Protein AF-A0A2G5F6B3-F1 (afdb_monomer)

Organism: Aquilegia coerulea (NCBI:txid218851)

Sequence (478 aa):
MLGNTCHQCRQKTMDFVAECKGQEKNKRCKLKFCFKCLLNRYGEEAEEVNKLEDWTCPKCRGICNCSLCMKKRGHQPTGILVHFAKATGYRSVSDMLDVNGTGKEISSDENKPKPDVDEEESNLKKITEDEEETQRSGVKGNVEDKPKPDVDIPLPVGIALTTVSNIELPAKDVGPALQFLEFCCAFQEVLELKNGEPELVLRELTSGSTSCQSQYSTVVRLHIQLLSLIQKDMGEECPLSPTSNGSSWLQALGKCISESQCEFKDLPSEFFDRGGDEYENLDSSTRLRLLNFICDEVLCTTDLRGWIDKQKEILFKRAKEAKEKILAAKDKERRLKKQMQNEFAKATLLNGGAPLSVSEHEDLVSRIKGETAKTHSEKLEAIGMVPKTEERSDAVRSEPVLLNENGLILWKLQSYSAEPKILLQDIGMDSEKREDKWFTYDAEQQQEVENYISFQRKKRTDCIKSKKSTIKNEVFFT

Structure (mmCIF, N/CA/C/O backbone):
data_AF-A0A2G5F6B3-F1
#
_entry.id   AF-A0A2G5F6B3-F1
#
loop_
_atom_site.group_PDB
_atom_site.id
_atom_site.type_symbol
_atom_site.label_atom_id
_atom_site.label_alt_id
_atom_site.label_comp_id
_atom_site.label_asym_id
_atom_site.label_entity_id
_atom_site.label_seq_id
_atom_site.pdbx_PDB_ins_code
_atom_site.Cartn_x
_atom_site.Cartn_y
_atom_site.Cartn_z
_atom_site.occupancy
_atom_site.B_iso_or_equiv
_atom_site.auth_seq_id
_atom_site.auth_comp_id
_atom_site.auth_asym_id
_atom_site.auth_atom_id
_atom_site.pdbx_PDB_model_num
ATOM 1 N N . MET A 1 1 ? -7.651 -26.743 46.685 1.00 44.31 1 MET A N 1
ATOM 2 C CA . MET A 1 1 ? -8.214 -27.380 45.473 1.00 44.31 1 MET A CA 1
ATOM 3 C C . MET A 1 1 ? -7.059 -27.763 44.551 1.00 44.31 1 MET A C 1
ATOM 5 O O . MET A 1 1 ? -6.150 -26.953 44.399 1.00 44.31 1 MET A O 1
ATOM 9 N N . LEU A 1 2 ? -7.016 -28.997 44.033 1.00 56.25 2 LEU A N 1
ATOM 10 C CA . LEU A 1 2 ? -5.911 -29.490 43.194 1.00 56.25 2 LEU A CA 1
ATOM 11 C C . LEU A 1 2 ? -6.097 -29.032 41.736 1.00 56.25 2 LEU A C 1
ATOM 13 O O . LEU A 1 2 ? -6.926 -29.587 41.027 1.00 56.25 2 LEU A O 1
ATOM 17 N N . GLY A 1 3 ? -5.331 -28.033 41.292 1.00 69.12 3 GLY A N 1
ATOM 18 C CA . GLY A 1 3 ? -5.282 -27.622 39.881 1.00 69.12 3 GLY A CA 1
ATOM 19 C C . GLY A 1 3 ? -4.403 -28.549 39.032 1.00 69.12 3 GLY A C 1
ATOM 20 O O . GLY A 1 3 ? -3.410 -29.093 39.523 1.00 69.12 3 GLY A O 1
ATOM 21 N N . ASN A 1 4 ? -4.741 -28.705 37.751 1.00 82.12 4 ASN A N 1
ATOM 22 C CA . ASN A 1 4 ? -3.996 -29.535 36.802 1.00 82.12 4 ASN A CA 1
ATOM 23 C C . ASN A 1 4 ? -2.927 -28.710 36.066 1.00 82.12 4 ASN A C 1
ATOM 25 O O . ASN A 1 4 ? -3.188 -27.593 35.625 1.00 82.12 4 ASN A O 1
ATOM 29 N N . THR A 1 5 ? -1.720 -29.259 35.896 1.00 89.75 5 THR A N 1
ATOM 30 C CA . THR A 1 5 ? -0.626 -28.583 35.175 1.00 89.75 5 THR A CA 1
ATOM 31 C C . THR A 1 5 ? -0.608 -28.986 33.701 1.00 89.75 5 THR A C 1
ATOM 33 O O . THR A 1 5 ? -0.494 -30.169 33.380 1.00 89.75 5 THR A O 1
ATOM 36 N N . CYS A 1 6 ? -0.654 -28.005 32.799 1.00 92.19 6 CYS A N 1
ATOM 37 C CA . CYS A 1 6 ? -0.537 -28.239 31.358 1.00 92.19 6 CYS A CA 1
ATOM 38 C C . CYS A 1 6 ? 0.906 -28.593 30.958 1.00 92.19 6 CYS A C 1
ATOM 40 O O . CYS A 1 6 ? 1.845 -27.900 31.339 1.00 92.19 6 CYS A O 1
ATOM 42 N N . HIS A 1 7 ? 1.107 -29.615 30.125 1.00 92.56 7 HIS A N 1
ATOM 43 C CA . HIS A 1 7 ? 2.433 -30.003 29.629 1.00 92.56 7 HIS A CA 1
ATOM 44 C C . HIS A 1 7 ? 3.110 -28.895 28.802 1.00 92.56 7 HIS A C 1
ATOM 46 O O . HIS A 1 7 ? 4.319 -28.692 28.912 1.00 92.56 7 HIS A O 1
ATOM 52 N N . GLN A 1 8 ? 2.335 -28.171 27.988 1.00 92.19 8 GLN A N 1
ATOM 53 C CA . GLN A 1 8 ? 2.861 -27.190 27.038 1.00 92.19 8 GLN A CA 1
ATOM 54 C C . GLN A 1 8 ? 3.281 -25.876 27.712 1.00 92.19 8 GLN A C 1
ATOM 56 O O . GLN A 1 8 ? 4.434 -25.470 27.589 1.00 92.19 8 GLN A O 1
ATOM 61 N N . CYS A 1 9 ? 2.356 -25.198 28.399 1.00 90.44 9 CYS A N 1
ATOM 62 C CA . CYS A 1 9 ? 2.625 -23.901 29.032 1.00 90.44 9 CYS A CA 1
ATOM 63 C C . CYS A 1 9 ? 3.105 -24.019 30.482 1.00 90.44 9 CYS A C 1
ATOM 65 O O . CYS A 1 9 ? 3.546 -23.026 31.051 1.00 90.44 9 CYS A O 1
ATOM 67 N N . ARG A 1 10 ? 3.012 -25.213 31.086 1.00 90.06 10 ARG A N 1
ATOM 68 C CA . ARG A 1 10 ? 3.379 -25.500 32.486 1.00 90.06 10 ARG A CA 1
ATOM 69 C C . ARG A 1 10 ? 2.638 -24.675 33.534 1.00 90.06 10 ARG A C 1
ATOM 71 O O . ARG A 1 10 ? 2.999 -24.718 34.705 1.00 90.06 10 ARG A O 1
ATOM 78 N N . GLN A 1 11 ? 1.578 -23.982 33.130 1.00 87.25 11 GLN A N 1
ATOM 79 C CA . GLN A 1 11 ? 0.692 -23.281 34.043 1.00 87.25 11 GLN A CA 1
ATOM 80 C C . GLN A 1 11 ? -0.277 -24.269 34.689 1.00 87.25 11 GLN A C 1
ATOM 82 O O . GLN A 1 11 ? -0.745 -25.216 34.042 1.00 87.25 11 GLN A O 1
ATOM 87 N N . LYS A 1 12 ? -0.566 -24.040 35.972 1.00 84.38 12 LYS A N 1
ATOM 88 C CA . LYS A 1 12 ? -1.668 -24.704 36.668 1.00 84.38 12 LYS A CA 1
ATOM 89 C C . LYS A 1 12 ? -2.962 -24.027 36.253 1.00 84.38 12 LYS A C 1
ATOM 91 O O . LYS A 1 12 ? -3.060 -22.807 36.317 1.00 84.38 12 LYS A O 1
ATOM 96 N N . THR A 1 13 ? -3.939 -24.819 35.850 1.00 77.31 13 THR A N 1
ATOM 97 C CA . THR A 1 13 ? -5.276 -24.330 35.538 1.00 77.31 13 THR A CA 1
ATOM 98 C C . THR A 1 13 ? -6.319 -25.093 36.350 1.00 77.31 13 THR A C 1
ATOM 100 O O . THR A 1 13 ? -6.134 -26.268 36.687 1.00 77.31 13 THR A O 1
ATOM 103 N N . MET A 1 14 ? -7.379 -24.375 36.713 1.00 75.50 14 MET A N 1
ATOM 104 C CA . MET A 1 14 ? -8.618 -24.937 37.252 1.00 75.50 14 MET A CA 1
ATOM 105 C C . MET A 1 14 ? -9.613 -25.272 36.133 1.00 75.50 14 MET A C 1
ATOM 107 O O . MET A 1 14 ? -10.604 -25.948 36.389 1.00 75.50 14 MET A O 1
ATOM 111 N N . ASP A 1 15 ? -9.337 -24.807 34.912 1.00 69.69 15 ASP A N 1
ATOM 112 C CA . ASP A 1 15 ? -10.157 -25.028 33.730 1.00 69.69 15 ASP A CA 1
ATOM 113 C C . ASP A 1 15 ? -10.013 -26.465 33.218 1.00 69.69 15 ASP A C 1
ATOM 115 O O . ASP A 1 15 ? -9.090 -27.208 33.574 1.00 69.69 15 ASP A O 1
ATOM 119 N N . PHE A 1 16 ? -10.920 -26.832 32.318 1.00 77.56 16 PHE A N 1
ATOM 120 C CA . PHE A 1 16 ? -10.931 -28.118 31.642 1.00 77.56 16 PHE A CA 1
ATOM 121 C C . PHE A 1 16 ? -9.600 -28.415 30.918 1.00 77.56 16 PHE A C 1
ATOM 123 O O . PHE A 1 16 ? -9.020 -27.562 30.231 1.00 77.56 16 PHE A O 1
ATOM 130 N N . VAL A 1 17 ? -9.105 -29.648 31.070 1.00 85.44 17 VAL A N 1
ATOM 131 C CA . VAL A 1 17 ? -7.854 -30.131 30.468 1.00 85.44 17 VAL A CA 1
ATOM 132 C C . VAL A 1 17 ? -8.082 -31.454 29.748 1.00 85.44 17 VAL A C 1
ATOM 134 O O . VAL A 1 17 ? -8.756 -32.337 30.267 1.00 85.44 17 VAL A O 1
ATOM 137 N N . ALA A 1 18 ? -7.459 -31.613 28.583 1.00 89.56 18 ALA A N 1
ATOM 138 C CA . ALA A 1 18 ? -7.426 -32.881 27.867 1.00 89.56 18 ALA A CA 1
ATOM 139 C C . ALA A 1 18 ? -6.382 -33.808 28.502 1.00 89.56 18 ALA A C 1
ATOM 141 O O . ALA A 1 18 ? -5.206 -33.436 28.613 1.00 89.56 18 ALA A O 1
ATOM 142 N N . GLU A 1 19 ? -6.795 -35.007 28.915 1.00 91.12 19 GLU A N 1
ATOM 143 C CA . GLU A 1 19 ? -5.920 -36.011 29.527 1.00 91.12 19 GLU A CA 1
ATOM 144 C C . GLU A 1 19 ? -5.502 -37.077 28.513 1.00 91.12 19 GLU A C 1
ATOM 146 O O . GLU A 1 19 ? -6.327 -37.636 27.795 1.00 91.12 19 GLU A O 1
ATOM 151 N N . CYS A 1 20 ? -4.204 -37.380 28.451 1.00 92.31 20 CYS A N 1
ATOM 152 C CA . CYS A 1 20 ? -3.701 -38.427 27.568 1.00 92.31 20 CYS A CA 1
ATOM 153 C C . CYS A 1 20 ? -4.180 -39.811 28.028 1.00 92.31 20 CYS A C 1
ATOM 155 O O . CYS A 1 20 ? -3.906 -40.203 29.163 1.00 92.31 20 CYS A O 1
ATOM 157 N N . LYS A 1 21 ? -4.789 -40.588 27.126 1.00 88.50 21 LYS A N 1
ATOM 158 C CA . LYS A 1 21 ? -5.213 -41.976 27.391 1.00 88.50 21 LYS A CA 1
ATOM 159 C C . LYS A 1 21 ? -4.184 -43.012 26.909 1.00 88.50 21 LYS A C 1
ATOM 161 O O . LYS A 1 21 ? -4.264 -44.188 27.255 1.00 88.50 21 LYS A O 1
ATOM 166 N N . GLY A 1 22 ? -3.158 -42.558 26.185 1.00 83.69 22 GLY A N 1
ATOM 167 C CA . GLY A 1 22 ? -2.064 -43.385 25.675 1.00 83.69 22 GLY A CA 1
ATOM 168 C C . GLY A 1 22 ? -1.127 -43.962 26.743 1.00 83.69 22 GLY A C 1
ATOM 169 O O . GLY A 1 22 ? -1.025 -43.476 27.875 1.00 83.69 22 GLY A O 1
ATOM 170 N N . GLN A 1 23 ? -0.377 -44.990 26.351 1.00 82.06 23 GLN A N 1
ATOM 171 C CA . GLN A 1 23 ? 0.644 -45.632 27.179 1.00 82.06 23 GLN A CA 1
ATOM 172 C C . GLN A 1 23 ? 2.052 -45.285 26.671 1.00 82.06 23 GLN A C 1
ATOM 174 O O . GLN A 1 23 ? 2.314 -45.288 25.475 1.00 82.06 23 GLN A O 1
ATOM 179 N N . GLU A 1 24 ? 2.979 -44.993 27.584 1.00 69.00 24 GLU A N 1
ATOM 180 C CA . GLU A 1 24 ? 4.403 -44.788 27.295 1.00 69.00 24 GLU A CA 1
ATOM 181 C C . GLU A 1 24 ? 5.196 -45.833 28.099 1.00 69.00 24 GLU A C 1
ATOM 183 O O . GLU A 1 24 ? 5.138 -45.845 29.329 1.00 69.00 24 GLU A O 1
ATOM 188 N N . LYS A 1 25 ? 5.916 -46.741 27.418 1.00 67.00 25 LYS A N 1
ATOM 189 C CA . LYS A 1 25 ? 6.724 -47.816 28.042 1.00 67.00 25 LYS A CA 1
ATOM 190 C C . LYS A 1 25 ? 5.948 -48.649 29.085 1.00 67.00 25 LYS A C 1
ATOM 192 O O . LYS A 1 25 ? 6.386 -48.779 30.228 1.00 67.00 25 LYS A O 1
ATOM 197 N N . ASN A 1 26 ? 4.781 -49.177 28.703 1.00 71.25 26 ASN A N 1
ATOM 198 C CA . ASN A 1 26 ? 3.875 -49.975 29.551 1.00 71.25 26 ASN A CA 1
ATOM 199 C C . ASN A 1 26 ? 3.310 -49.244 30.790 1.00 71.25 26 ASN A C 1
ATOM 201 O O . ASN A 1 26 ? 2.791 -49.882 31.704 1.00 71.25 26 ASN A O 1
ATOM 205 N N . LYS A 1 27 ? 3.380 -47.905 30.842 1.00 82.75 27 LYS A N 1
ATOM 206 C CA . LYS A 1 27 ? 2.751 -47.078 31.888 1.00 82.75 27 LYS A CA 1
ATOM 207 C C . LYS A 1 27 ? 1.789 -46.070 31.264 1.00 82.75 27 LYS A C 1
ATOM 209 O O . LYS A 1 27 ? 2.092 -45.489 30.225 1.00 82.75 27 LYS A O 1
ATOM 214 N N . ARG A 1 28 ? 0.640 -45.822 31.907 1.00 86.25 28 ARG A N 1
ATOM 215 C CA . ARG A 1 28 ? -0.307 -44.781 31.463 1.00 86.25 28 ARG A CA 1
ATOM 216 C C . ARG A 1 28 ? 0.363 -43.407 31.473 1.00 86.25 28 ARG A C 1
ATOM 218 O O . ARG A 1 28 ? 0.991 -43.023 32.466 1.00 86.25 28 ARG A O 1
ATOM 225 N N . CYS A 1 29 ? 0.223 -42.675 30.372 1.00 89.62 29 CYS A N 1
ATOM 226 C CA . CYS A 1 29 ? 0.705 -41.309 30.262 1.00 89.62 29 CYS A CA 1
ATOM 227 C C . CYS A 1 29 ? -0.096 -40.402 31.205 1.00 89.62 29 CYS A C 1
ATOM 229 O O . CYS A 1 29 ? -1.313 -40.493 31.285 1.00 89.62 29 CYS A O 1
ATOM 231 N N . LYS A 1 30 ? 0.594 -39.525 31.938 1.00 89.25 30 LYS A N 1
ATOM 232 C CA . LYS A 1 30 ? -0.028 -38.595 32.902 1.00 89.25 30 LYS A CA 1
ATOM 233 C C . LYS A 1 30 ? -0.092 -37.159 32.384 1.00 89.25 30 LYS A C 1
ATOM 235 O O . LYS A 1 30 ? -0.308 -36.231 33.159 1.00 89.25 30 LYS A O 1
ATOM 240 N N . LEU A 1 31 ? 0.202 -36.955 31.101 1.00 92.00 31 LEU A N 1
ATOM 241 C CA . LEU A 1 31 ? 0.258 -35.619 30.528 1.00 92.00 31 LEU A CA 1
ATOM 242 C C . LEU A 1 31 ? -1.138 -35.087 30.255 1.00 92.00 31 LEU A C 1
ATOM 244 O O . LEU A 1 31 ? -1.998 -35.798 29.738 1.00 92.00 31 LEU A O 1
ATOM 248 N N . LYS A 1 32 ? -1.306 -33.807 30.576 1.00 92.31 32 LYS A N 1
ATOM 249 C CA . LYS A 1 32 ? -2.535 -33.056 30.369 1.00 92.31 32 LYS A CA 1
ATOM 250 C C . LYS A 1 32 ? -2.233 -31.797 29.572 1.00 92.31 32 LYS A C 1
ATOM 252 O O . LYS A 1 32 ? -1.149 -31.223 29.714 1.00 92.31 32 LYS A O 1
ATOM 257 N N . PHE A 1 33 ? -3.172 -31.357 28.749 1.00 92.94 33 PHE A N 1
ATOM 258 C CA . PHE A 1 33 ? -3.050 -30.139 27.953 1.00 92.94 33 PHE A CA 1
ATOM 259 C C . PHE A 1 33 ? -4.243 -29.230 28.229 1.00 92.94 33 PHE A C 1
ATOM 261 O O . PHE A 1 33 ? -5.380 -29.687 28.251 1.00 92.94 33 PHE A O 1
ATOM 268 N N . CYS A 1 34 ? -3.995 -27.938 28.451 1.00 90.94 34 CYS A N 1
ATOM 269 C CA . CYS A 1 34 ? -5.088 -26.971 28.505 1.00 90.94 34 CYS A CA 1
ATOM 270 C C . CYS A 1 34 ? -5.638 -26.721 27.098 1.00 90.94 34 CYS A C 1
ATOM 272 O O . CYS A 1 34 ? -4.893 -26.801 26.114 1.00 90.94 34 CYS A O 1
ATOM 274 N N . PHE A 1 35 ? -6.917 -26.353 27.022 1.00 90.69 35 PHE A N 1
ATOM 275 C CA . PHE A 1 35 ? -7.620 -26.135 25.757 1.00 90.69 35 PHE A CA 1
ATOM 276 C C . PHE A 1 35 ? -6.881 -25.173 24.817 1.00 90.69 35 PHE A C 1
ATOM 278 O O . PHE A 1 35 ? -6.665 -25.486 23.651 1.00 90.69 35 PHE A O 1
ATOM 285 N N . LYS A 1 36 ? -6.373 -24.045 25.341 1.00 90.50 36 LYS A N 1
ATOM 286 C CA . LYS A 1 36 ? -5.643 -23.052 24.536 1.00 90.50 36 LYS A CA 1
ATOM 287 C C . LYS A 1 36 ? -4.381 -23.629 23.912 1.00 90.50 36 LYS A C 1
ATOM 289 O O . LYS A 1 36 ? -4.050 -23.279 22.786 1.00 90.50 36 LYS A O 1
ATOM 294 N N . CYS A 1 37 ? -3.626 -24.440 24.649 1.00 92.44 37 CYS A N 1
ATOM 295 C CA . CYS A 1 37 ? -2.390 -25.001 24.118 1.00 92.44 37 CYS A CA 1
ATOM 296 C C . CYS A 1 37 ? -2.667 -26.096 23.102 1.00 92.44 37 CYS A C 1
ATOM 298 O O . CYS A 1 37 ? -1.941 -26.166 22.120 1.00 92.44 37 CYS A O 1
ATOM 300 N N . LEU A 1 38 ? -3.682 -26.926 23.336 1.00 92.19 38 LEU A N 1
ATOM 301 C CA . LEU A 1 38 ? -4.016 -27.997 22.414 1.00 92.19 38 LEU A CA 1
ATOM 302 C C . LEU A 1 38 ? -4.510 -27.432 21.073 1.00 92.19 38 LEU A C 1
ATOM 304 O O . LEU A 1 38 ? -3.911 -27.721 20.039 1.00 92.19 38 LEU A O 1
ATOM 308 N N . LEU A 1 39 ? -5.460 -26.496 21.127 1.00 91.62 39 LEU A N 1
ATOM 309 C CA . LEU A 1 39 ? -6.018 -25.847 19.945 1.00 91.62 39 LEU A CA 1
ATOM 310 C C . LEU A 1 39 ? -4.958 -25.047 19.184 1.00 91.62 39 LEU A C 1
ATOM 312 O O . LEU A 1 39 ? -4.685 -25.297 18.018 1.00 91.62 39 LEU A O 1
ATOM 316 N N . ASN A 1 40 ? -4.293 -24.103 19.855 1.00 93.00 40 ASN A N 1
ATOM 317 C CA . ASN A 1 40 ? -3.413 -23.175 19.148 1.00 93.00 40 ASN A CA 1
ATOM 318 C C . ASN A 1 40 ? -2.113 -23.824 18.656 1.00 93.00 40 ASN A C 1
ATOM 320 O O . ASN A 1 40 ? -1.504 -23.315 17.719 1.00 93.00 40 ASN A O 1
ATOM 324 N N . ARG A 1 41 ? -1.628 -24.889 19.311 1.00 92.50 41 ARG A N 1
ATOM 325 C CA . ARG A 1 41 ? -0.351 -25.512 18.927 1.00 92.50 41 ARG A CA 1
ATOM 326 C C . ARG A 1 41 ? -0.479 -26.754 18.071 1.00 92.50 41 ARG A C 1
ATOM 328 O O . ARG A 1 41 ? 0.497 -27.057 17.393 1.00 92.50 41 ARG A O 1
ATOM 335 N N . TYR A 1 42 ? -1.604 -27.452 18.153 1.00 93.19 42 TYR A N 1
ATOM 336 C CA . TYR A 1 42 ? -1.793 -28.751 17.511 1.00 93.19 42 TYR A CA 1
ATOM 337 C C . TYR A 1 42 ? -3.113 -28.851 16.738 1.00 93.19 42 TYR A C 1
ATOM 339 O O . TYR A 1 42 ? -3.361 -29.881 16.132 1.00 93.19 42 TYR A O 1
ATOM 347 N N . GLY A 1 43 ? -3.963 -27.818 16.767 1.00 90.88 43 GLY A N 1
ATOM 348 C CA . GLY A 1 43 ? -5.200 -27.777 15.984 1.00 90.88 43 GLY A CA 1
ATOM 349 C C . GLY A 1 43 ? -6.316 -28.661 16.534 1.00 90.88 43 GLY A C 1
ATOM 350 O O . GLY A 1 43 ? -7.314 -28.858 15.857 1.00 90.88 43 GLY A O 1
ATOM 351 N N . GLU A 1 44 ? -6.159 -29.185 17.751 1.00 91.25 44 GLU A N 1
ATOM 352 C CA . GLU A 1 44 ? -7.084 -30.142 18.360 1.00 91.25 44 GLU A CA 1
ATOM 353 C C . GLU A 1 44 ? -7.941 -29.492 19.452 1.00 91.25 44 GLU A C 1
ATOM 355 O O . GLU A 1 44 ? -7.437 -28.776 20.327 1.00 91.25 44 GLU A O 1
ATOM 360 N N . GLU A 1 45 ? -9.239 -29.782 19.443 1.00 87.38 45 GLU A N 1
ATOM 361 C CA . GLU A 1 45 ? -10.186 -29.266 20.427 1.00 87.38 45 GLU A CA 1
ATOM 362 C C . GLU A 1 45 ? -10.246 -30.166 21.664 1.00 87.38 45 GLU A C 1
ATOM 364 O O . GLU A 1 45 ? -10.480 -31.370 21.580 1.00 87.38 45 GLU A O 1
ATOM 369 N N . ALA A 1 46 ? -10.024 -29.581 22.848 1.00 85.50 46 ALA A N 1
ATOM 370 C CA . ALA A 1 46 ? -9.915 -30.338 24.098 1.00 85.50 46 ALA A CA 1
ATOM 371 C C . ALA A 1 46 ? -11.177 -31.153 24.426 1.00 85.50 46 ALA A C 1
ATOM 373 O O . ALA A 1 46 ? -11.072 -32.237 24.996 1.00 85.50 46 ALA A O 1
ATOM 374 N N . GLU A 1 47 ? -12.352 -30.633 24.083 1.00 83.69 47 GLU A N 1
ATOM 375 C CA . GLU A 1 47 ? -13.638 -31.282 24.342 1.00 83.69 47 GLU A CA 1
ATOM 376 C C . GLU A 1 47 ? -13.856 -32.494 23.433 1.00 83.69 47 GLU A C 1
ATOM 378 O O . GLU A 1 47 ? -14.278 -33.548 23.910 1.00 83.69 47 GLU A O 1
ATOM 383 N N . GLU A 1 48 ? -13.496 -32.382 22.152 1.00 85.75 48 GLU A N 1
ATOM 384 C CA . GLU A 1 48 ? -13.570 -33.482 21.189 1.00 85.75 48 GLU A CA 1
ATOM 385 C C . GLU A 1 48 ? -12.618 -34.614 21.572 1.00 85.75 48 GLU A C 1
ATOM 387 O O . GLU A 1 48 ? -13.026 -35.770 21.698 1.00 85.75 48 GLU A O 1
ATOM 392 N N . VAL A 1 49 ? -11.354 -34.286 21.855 1.00 86.75 49 VAL A N 1
ATOM 393 C CA . VAL A 1 49 ? -10.354 -35.310 22.180 1.00 86.75 49 VAL A CA 1
ATOM 394 C C . VAL A 1 49 ? -10.638 -36.018 23.501 1.00 86.75 49 VAL A C 1
ATOM 396 O O . VAL A 1 49 ? -10.241 -37.165 23.688 1.00 86.75 49 VAL A O 1
ATOM 399 N N . ASN A 1 50 ? -11.336 -35.365 24.436 1.00 82.00 50 ASN A N 1
ATOM 400 C CA . ASN A 1 50 ? -11.674 -35.991 25.708 1.00 82.00 50 ASN A CA 1
ATOM 401 C C . ASN A 1 50 ? -12.802 -37.026 25.563 1.00 82.00 50 ASN A C 1
ATOM 403 O O . ASN A 1 50 ? -12.843 -37.981 26.346 1.00 82.00 50 ASN A O 1
ATOM 407 N N . LYS A 1 51 ? -13.669 -36.880 24.548 1.00 84.56 51 LYS A N 1
ATOM 408 C CA . LYS A 1 51 ? -14.702 -37.870 24.189 1.00 84.56 51 LYS A CA 1
ATOM 409 C C . LYS A 1 51 ? -14.091 -39.142 23.587 1.00 84.56 51 LYS A C 1
ATOM 411 O O . LYS A 1 51 ? -14.631 -40.223 23.788 1.00 84.56 51 LYS A O 1
ATOM 416 N N . LEU A 1 52 ? -12.940 -39.041 22.922 1.00 85.00 52 LEU A N 1
ATOM 417 C CA . LEU A 1 52 ? -12.241 -40.181 22.317 1.00 85.00 52 LEU A CA 1
ATOM 418 C C . LEU A 1 52 ? -11.575 -41.060 23.381 1.00 85.00 52 LEU A C 1
ATOM 420 O O . LEU A 1 52 ? -10.705 -40.593 24.115 1.00 85.00 52 LEU A O 1
ATOM 424 N N . GLU A 1 53 ? -11.959 -42.332 23.495 1.00 82.88 53 GLU A N 1
ATOM 425 C CA . GLU A 1 53 ? -11.426 -43.268 24.505 1.00 82.88 53 GLU A CA 1
ATOM 426 C C . GLU A 1 53 ? -9.940 -43.614 24.322 1.00 82.88 53 GLU A C 1
ATOM 428 O O . GLU A 1 53 ? -9.262 -43.980 25.282 1.00 82.88 53 GLU A O 1
ATOM 433 N N . ASP A 1 54 ? -9.414 -43.426 23.119 1.00 86.94 54 ASP A N 1
ATOM 434 C CA . ASP A 1 54 ? -8.071 -43.809 22.694 1.00 86.94 54 ASP A CA 1
ATOM 435 C C . ASP A 1 54 ? -7.166 -42.610 22.367 1.00 86.94 54 ASP A C 1
ATOM 437 O O . ASP A 1 54 ? -6.050 -42.788 21.872 1.00 86.94 54 ASP A O 1
ATOM 441 N N . TRP A 1 55 ? -7.588 -41.379 22.685 1.00 92.81 55 TRP A N 1
ATOM 442 C CA . TRP A 1 55 ? -6.789 -40.203 22.351 1.00 92.81 55 TRP A CA 1
ATOM 443 C C . TRP A 1 55 ? -5.400 -40.224 23.001 1.00 92.81 55 TRP A C 1
ATOM 445 O O . TRP A 1 55 ? -5.216 -40.377 24.218 1.00 92.81 55 TRP A O 1
ATOM 455 N N . THR A 1 56 ? -4.388 -39.992 22.167 1.00 92.56 56 THR A N 1
ATOM 456 C CA . THR A 1 56 ? -2.987 -39.928 22.572 1.00 92.56 56 THR A CA 1
ATOM 457 C C . THR A 1 56 ? -2.456 -38.507 22.427 1.00 92.56 56 THR A C 1
ATOM 459 O O . THR A 1 56 ? -2.672 -37.823 21.430 1.00 92.56 56 THR A O 1
ATOM 462 N N . CYS A 1 57 ? -1.728 -38.023 23.432 1.00 93.81 57 CYS A N 1
ATOM 463 C CA . CYS A 1 57 ? -1.244 -36.647 23.408 1.00 93.81 57 CYS A CA 1
ATOM 464 C C . CYS A 1 57 ? -0.128 -36.432 22.365 1.00 93.81 57 CYS A C 1
ATOM 466 O O . CYS A 1 57 ? 0.578 -37.386 22.014 1.00 93.81 57 CYS A O 1
ATOM 468 N N . PRO A 1 58 ? 0.136 -35.175 21.956 1.00 94.31 58 PRO A N 1
ATOM 469 C CA . PRO A 1 58 ? 1.181 -34.845 20.984 1.00 94.31 58 PRO A CA 1
ATOM 470 C C . PRO A 1 58 ? 2.568 -35.402 21.328 1.00 94.31 58 PRO A C 1
ATOM 472 O O . PRO A 1 58 ? 3.366 -35.712 20.446 1.00 94.31 58 PRO A O 1
ATOM 475 N N . LYS A 1 59 ? 2.897 -35.551 22.619 1.00 92.75 59 LYS A N 1
ATOM 476 C CA . LYS A 1 59 ? 4.182 -36.142 23.027 1.00 92.75 59 LYS A CA 1
ATOM 477 C C . LYS A 1 59 ? 4.230 -37.634 22.703 1.00 92.75 59 LYS A C 1
ATOM 479 O O . LYS A 1 59 ? 5.229 -38.083 22.151 1.00 92.75 59 LYS A O 1
ATOM 484 N N . CYS A 1 60 ? 3.171 -38.372 23.036 1.00 91.56 60 CYS A N 1
ATOM 485 C CA . CYS A 1 60 ? 3.062 -39.804 22.750 1.00 91.56 60 CYS A CA 1
ATOM 486 C C . CYS A 1 60 ? 3.047 -40.078 21.243 1.00 91.56 60 CYS A C 1
ATOM 488 O O . CYS A 1 60 ? 3.649 -41.052 20.813 1.00 91.56 60 CYS A O 1
ATOM 490 N N . ARG A 1 61 ? 2.447 -39.180 20.453 1.00 91.12 61 ARG A N 1
ATOM 491 C CA . ARG A 1 61 ? 2.460 -39.226 18.982 1.00 91.12 61 ARG A CA 1
ATOM 492 C C . ARG A 1 61 ? 3.780 -38.800 18.339 1.00 91.12 61 ARG A C 1
ATOM 494 O O . ARG A 1 61 ? 3.913 -38.867 17.129 1.00 91.12 61 ARG A O 1
ATOM 501 N N . GLY A 1 62 ? 4.753 -38.324 19.116 1.00 88.94 62 GLY A N 1
ATOM 502 C CA . GLY A 1 62 ? 6.030 -37.881 18.557 1.00 88.94 62 GLY A CA 1
ATOM 503 C C . GLY A 1 62 ? 6.000 -36.503 17.885 1.00 88.94 62 GLY A C 1
ATOM 504 O O . GLY A 1 62 ? 7.030 -36.083 17.380 1.00 88.94 62 GLY A O 1
ATOM 505 N N . ILE A 1 63 ? 4.905 -35.742 17.988 1.00 91.12 63 ILE A N 1
ATOM 506 C CA . ILE A 1 63 ? 4.731 -34.430 17.326 1.00 91.12 63 ILE A CA 1
ATOM 507 C C . ILE A 1 63 ? 4.771 -33.226 18.285 1.00 91.12 63 ILE A C 1
ATOM 509 O O . ILE A 1 63 ? 4.645 -32.080 17.878 1.00 91.12 63 ILE A O 1
ATOM 513 N N . CYS A 1 64 ? 4.955 -33.446 19.592 1.00 93.31 64 CYS A N 1
ATOM 514 C CA . CYS A 1 64 ? 4.996 -32.341 20.561 1.00 93.31 64 CYS A CA 1
ATOM 515 C C . CYS A 1 64 ? 6.072 -31.293 20.223 1.00 93.31 64 CYS A C 1
ATOM 517 O O . CYS A 1 64 ? 7.258 -31.622 20.214 1.00 93.31 64 CYS A O 1
ATOM 519 N N . ASN A 1 65 ? 5.653 -30.038 20.046 1.00 92.56 65 ASN A N 1
ATOM 520 C CA . ASN A 1 65 ? 6.492 -28.884 19.704 1.00 92.56 65 ASN A CA 1
ATOM 521 C C . ASN A 1 65 ? 6.819 -28.004 20.932 1.00 92.56 65 ASN A C 1
ATOM 523 O O . ASN A 1 65 ? 7.083 -26.803 20.837 1.00 92.56 65 ASN A O 1
ATOM 527 N N . CYS A 1 66 ? 6.757 -28.571 22.142 1.00 91.81 66 CYS A N 1
ATOM 528 C CA . CYS A 1 66 ? 7.178 -27.861 23.346 1.00 91.81 66 CYS A CA 1
ATOM 529 C C . CYS A 1 66 ? 8.704 -27.784 23.435 1.00 91.81 66 CYS A C 1
ATOM 531 O O . CYS A 1 66 ? 9.417 -28.673 22.974 1.00 91.81 66 CYS A O 1
ATOM 533 N N . SER A 1 67 ? 9.216 -26.741 24.089 1.00 88.00 67 SER A N 1
ATOM 534 C CA . SER A 1 67 ? 10.660 -26.498 24.178 1.00 88.00 67 SER A CA 1
ATOM 535 C C . SER A 1 67 ? 11.446 -27.667 24.785 1.00 88.00 67 SER A C 1
ATOM 537 O O . SER A 1 67 ? 12.565 -27.922 24.355 1.00 88.00 67 SER A O 1
ATOM 539 N N . LEU A 1 68 ? 10.876 -28.414 25.741 1.00 89.06 68 LEU A N 1
ATOM 540 C CA . LEU A 1 68 ? 11.539 -29.595 26.316 1.00 89.06 68 LEU A CA 1
ATOM 541 C C . LEU A 1 68 ? 11.573 -30.773 25.352 1.00 89.06 68 LEU A C 1
ATOM 543 O O . LEU A 1 68 ? 12.595 -31.445 25.254 1.00 89.06 68 LEU A O 1
ATOM 547 N N . CYS A 1 69 ? 10.457 -31.048 24.677 1.00 90.12 69 CYS A N 1
ATOM 548 C CA . CYS A 1 69 ? 10.361 -32.172 23.753 1.00 90.12 69 CYS A CA 1
ATOM 549 C C . CYS A 1 69 ? 11.221 -31.927 22.510 1.00 90.12 69 CYS A C 1
ATOM 551 O O . CYS A 1 69 ? 11.917 -32.847 22.095 1.00 90.12 69 CYS A O 1
ATOM 553 N N . MET A 1 70 ? 11.261 -30.692 21.998 1.00 90.81 70 MET A N 1
ATOM 554 C CA . MET A 1 70 ? 12.133 -30.301 20.885 1.00 90.81 70 MET A CA 1
ATOM 555 C C . MET A 1 70 ? 13.613 -30.434 21.253 1.00 90.81 70 MET A C 1
ATOM 557 O O . MET A 1 70 ? 14.332 -31.159 20.571 1.00 90.81 70 MET A O 1
ATOM 561 N N . LYS A 1 71 ? 14.045 -29.874 22.397 1.00 88.56 71 LYS A N 1
ATOM 562 C CA . LYS A 1 71 ? 15.430 -30.034 22.882 1.00 88.56 71 LYS A CA 1
ATOM 563 C C . LYS A 1 71 ? 15.809 -31.501 23.081 1.00 88.56 71 LYS A C 1
ATOM 565 O O . LYS A 1 71 ? 16.904 -31.907 22.717 1.00 88.56 71 LYS A O 1
ATOM 570 N N . LYS A 1 72 ? 14.899 -32.319 23.621 1.00 88.75 72 LYS A N 1
ATOM 571 C CA . LYS A 1 72 ? 15.132 -33.759 23.814 1.00 88.75 72 LYS A CA 1
ATOM 572 C C . LYS A 1 72 ? 15.275 -34.526 22.491 1.00 88.75 72 LYS A C 1
ATOM 574 O O . LYS A 1 72 ? 15.935 -35.559 22.478 1.00 88.75 72 LYS A O 1
ATOM 579 N N . ARG A 1 73 ? 14.663 -34.038 21.408 1.00 87.19 73 ARG A N 1
ATOM 580 C CA . ARG A 1 73 ? 14.823 -34.569 20.043 1.00 87.19 73 ARG A CA 1
ATOM 581 C C . ARG A 1 73 ? 16.015 -33.959 19.290 1.00 87.19 73 ARG A C 1
ATOM 583 O O . ARG A 1 73 ? 16.254 -34.355 18.162 1.00 87.19 73 ARG A O 1
ATOM 590 N N . GLY A 1 74 ? 16.753 -33.024 19.894 1.00 86.62 74 GLY A N 1
ATOM 591 C CA . GLY A 1 74 ? 17.889 -32.350 19.258 1.00 86.62 74 GLY A CA 1
ATOM 592 C C . GLY A 1 74 ? 17.513 -31.172 18.353 1.00 86.62 74 GLY A C 1
ATOM 593 O O . GLY A 1 74 ? 18.370 -30.668 17.639 1.00 86.62 74 GLY A O 1
ATOM 594 N N . HIS A 1 75 ? 16.261 -30.707 18.384 1.00 84.69 75 HIS A N 1
ATOM 595 C CA . HIS A 1 75 ? 15.811 -29.558 17.596 1.00 84.69 75 HIS A CA 1
ATOM 596 C C . HIS A 1 75 ? 15.810 -28.261 18.409 1.00 84.69 75 HIS A C 1
ATOM 598 O O . HIS A 1 75 ? 15.655 -28.269 19.639 1.00 84.69 75 HIS A O 1
ATOM 604 N N . GLN A 1 76 ? 15.902 -27.130 17.704 1.00 82.81 76 GLN A N 1
ATOM 605 C CA . GLN A 1 76 ? 15.723 -25.813 18.308 1.00 82.81 76 GLN A CA 1
ATOM 606 C C . GLN A 1 76 ? 14.308 -25.667 18.902 1.00 82.81 76 GLN A C 1
ATOM 608 O O . GLN A 1 76 ? 13.338 -26.211 18.362 1.00 82.81 76 GLN A O 1
ATOM 613 N N . PRO A 1 77 ? 14.147 -24.964 20.039 1.00 86.81 77 PRO A N 1
ATOM 614 C CA . PRO A 1 77 ? 12.832 -24.722 20.618 1.00 86.81 77 PRO A CA 1
ATOM 615 C C . PRO A 1 77 ? 11.927 -23.943 19.661 1.00 86.81 77 PRO A C 1
ATOM 617 O O . PRO A 1 77 ? 12.296 -22.880 19.186 1.00 86.81 77 PRO A O 1
ATOM 620 N N . THR A 1 78 ? 10.686 -24.397 19.491 1.00 84.31 78 THR A N 1
ATOM 621 C CA . THR A 1 78 ? 9.691 -23.759 18.610 1.00 84.31 78 THR A CA 1
ATOM 622 C C . THR A 1 78 ? 9.329 -22.316 18.992 1.00 84.31 78 THR A C 1
ATOM 624 O O . THR A 1 78 ? 8.717 -21.620 18.202 1.00 84.31 78 THR A O 1
ATOM 627 N N . GLY A 1 79 ? 9.641 -21.840 20.202 1.00 85.31 79 GLY A N 1
ATOM 628 C CA . GLY A 1 79 ? 9.267 -20.483 20.627 1.00 85.31 79 GLY A CA 1
ATOM 629 C C . GLY A 1 79 ? 7.747 -20.259 20.734 1.00 85.31 79 GLY A C 1
ATOM 630 O O . GLY A 1 79 ? 6.966 -21.213 20.870 1.00 85.31 79 GLY A O 1
ATOM 631 N N . ILE A 1 80 ? 7.318 -18.993 20.742 1.00 86.38 80 ILE A N 1
ATOM 632 C CA . ILE A 1 80 ? 5.907 -18.568 20.809 1.00 86.38 80 ILE A CA 1
ATOM 633 C C . ILE A 1 80 ? 5.436 -18.206 19.391 1.00 86.38 80 ILE A C 1
ATOM 635 O O . ILE A 1 80 ? 5.395 -17.043 19.022 1.00 86.38 80 ILE A O 1
ATOM 639 N N . LEU A 1 81 ? 5.073 -19.211 18.591 1.00 90.00 81 LEU A N 1
ATOM 640 C CA . LEU A 1 81 ? 4.660 -19.015 17.189 1.00 90.00 81 LEU A CA 1
ATOM 641 C C . LEU A 1 81 ? 3.143 -18.932 16.974 1.00 90.00 81 LEU A C 1
ATOM 643 O O . LEU A 1 81 ? 2.683 -18.854 15.843 1.00 90.00 81 LEU A O 1
ATOM 647 N N . VAL A 1 82 ? 2.342 -18.953 18.044 1.00 87.25 82 VAL A N 1
ATOM 648 C CA . VAL A 1 82 ? 0.870 -18.969 17.936 1.00 87.25 82 VAL A CA 1
ATOM 649 C C . VAL A 1 82 ? 0.335 -17.732 17.209 1.00 87.25 82 VAL A C 1
ATOM 651 O O . VAL A 1 82 ? -0.588 -17.853 16.409 1.00 87.25 82 VAL A O 1
ATOM 654 N N . HIS A 1 83 ? 0.899 -16.554 17.484 1.00 86.88 83 HIS A N 1
ATOM 655 C CA . HIS A 1 83 ? 0.464 -15.305 16.854 1.00 86.88 83 HIS A CA 1
ATOM 656 C C . HIS A 1 83 ? 0.824 -15.277 15.370 1.00 86.88 83 HIS A C 1
ATOM 658 O O . HIS A 1 83 ? -0.041 -15.002 14.544 1.00 86.88 83 HIS A O 1
ATOM 664 N N . PHE A 1 84 ? 2.059 -15.659 15.043 1.00 83.88 84 PHE A N 1
ATOM 665 C CA . PHE A 1 84 ? 2.537 -15.741 13.668 1.00 83.88 84 PHE A CA 1
ATOM 666 C C . PHE A 1 84 ? 1.730 -16.751 12.837 1.00 83.88 84 PHE A C 1
ATOM 668 O O . PHE A 1 84 ? 1.256 -16.402 11.759 1.00 83.88 84 PHE A O 1
ATOM 675 N N . ALA A 1 85 ? 1.462 -17.950 13.372 1.00 82.44 85 ALA A N 1
ATOM 676 C CA . ALA A 1 85 ? 0.647 -18.969 12.701 1.00 82.44 85 ALA A CA 1
ATOM 677 C C . ALA A 1 85 ? -0.768 -18.461 12.377 1.00 82.44 85 ALA A C 1
ATOM 679 O O . ALA A 1 85 ? -1.256 -18.636 11.266 1.00 82.44 85 ALA A O 1
ATOM 680 N N . LYS A 1 86 ? -1.413 -17.761 13.317 1.00 84.25 86 LYS A N 1
ATOM 681 C CA . LYS A 1 86 ? -2.750 -17.192 13.091 1.00 84.25 86 LYS A CA 1
ATOM 682 C C . LYS A 1 86 ? -2.747 -16.028 12.107 1.00 84.25 86 LYS A C 1
ATOM 684 O O . LYS A 1 86 ? -3.666 -15.923 11.303 1.00 84.25 86 LYS A O 1
ATOM 689 N N . ALA A 1 87 ? -1.742 -15.156 12.178 1.00 82.56 87 ALA A N 1
ATOM 690 C CA . ALA A 1 87 ? -1.611 -14.019 11.270 1.00 82.56 87 ALA A CA 1
ATOM 691 C C . ALA A 1 87 ? -1.405 -14.468 9.816 1.00 82.56 87 ALA A C 1
ATOM 693 O O . ALA A 1 87 ? -1.889 -13.816 8.899 1.00 82.56 87 ALA A O 1
ATOM 694 N N . THR A 1 88 ? -0.746 -15.611 9.626 1.00 83.06 88 THR A N 1
ATOM 695 C CA . THR A 1 88 ? -0.502 -16.239 8.321 1.00 83.06 88 THR A CA 1
ATOM 696 C C . THR A 1 88 ? -1.616 -17.203 7.889 1.00 83.06 88 THR A C 1
ATOM 698 O O . THR A 1 88 ? -1.495 -17.856 6.860 1.00 83.06 88 THR A O 1
ATOM 701 N N . GLY A 1 89 ? -2.726 -17.272 8.636 1.00 85.50 89 GLY A N 1
ATOM 702 C CA . GLY A 1 89 ? -3.926 -18.027 8.257 1.00 85.50 89 GLY A CA 1
ATOM 703 C C . GLY A 1 89 ? -3.934 -19.511 8.643 1.00 85.50 89 GLY A C 1
ATOM 704 O O . GLY A 1 89 ? -4.912 -20.200 8.354 1.00 85.50 89 GLY A O 1
ATOM 705 N N . TYR A 1 90 ? -2.907 -20.015 9.333 1.00 85.81 90 TYR A N 1
ATOM 706 C CA . TYR A 1 90 ? -2.876 -21.400 9.810 1.00 85.81 90 TYR A CA 1
ATOM 707 C C . TYR A 1 90 ? -3.767 -21.596 11.040 1.00 85.81 90 TYR A C 1
ATOM 709 O O . TYR A 1 90 ? -3.863 -20.735 11.922 1.00 85.81 90 TYR A O 1
ATOM 717 N N . ARG A 1 91 ? -4.401 -22.774 11.137 1.00 85.56 91 ARG A N 1
ATOM 718 C CA . ARG A 1 91 ? -5.273 -23.110 12.275 1.00 85.56 91 ARG A CA 1
ATOM 719 C C . ARG A 1 91 ? -4.456 -23.419 13.528 1.00 85.56 91 ARG A C 1
ATOM 721 O O . ARG A 1 91 ? -4.918 -23.144 14.638 1.00 85.56 91 ARG A O 1
ATOM 728 N N . SER A 1 92 ? -3.236 -23.935 13.367 1.00 90.88 92 SER A N 1
ATOM 729 C CA . SER A 1 92 ? -2.329 -24.231 14.473 1.00 90.88 92 SER A CA 1
ATOM 730 C C . SER A 1 92 ? -0.851 -24.016 14.132 1.00 90.88 92 SER A C 1
ATOM 732 O O . SER A 1 92 ? -0.461 -23.918 12.971 1.00 90.88 92 SER A O 1
ATOM 734 N N . VAL A 1 93 ? -0.004 -23.959 15.168 1.00 91.38 93 VAL A N 1
ATOM 735 C CA . VAL A 1 93 ? 1.460 -23.931 14.990 1.00 91.38 93 VAL A CA 1
ATOM 736 C C . VAL A 1 93 ? 1.971 -25.200 14.302 1.00 91.38 93 VAL A C 1
ATOM 738 O O . VAL A 1 93 ? 2.952 -25.107 13.576 1.00 91.38 93 VAL A O 1
ATOM 741 N N . SER A 1 94 ? 1.351 -26.366 14.524 1.00 90.62 94 SER A N 1
ATOM 742 C CA . SER A 1 94 ? 1.761 -27.602 13.842 1.00 90.62 94 SER A CA 1
ATOM 743 C C . SER A 1 94 ? 1.552 -27.475 12.340 1.00 90.62 94 SER A C 1
ATOM 745 O O . SER A 1 94 ? 2.514 -27.623 11.603 1.00 90.62 94 SER A O 1
ATOM 747 N N . ASP A 1 95 ? 0.356 -27.061 11.912 1.00 87.75 95 ASP A N 1
ATOM 748 C CA . ASP A 1 95 ? -0.004 -26.909 10.496 1.00 87.75 95 ASP A CA 1
ATOM 749 C C . ASP A 1 95 ? 1.002 -26.018 9.756 1.00 87.75 95 ASP A C 1
ATOM 751 O O . ASP A 1 95 ? 1.437 -26.327 8.652 1.00 87.75 95 ASP A O 1
ATOM 755 N N . MET A 1 96 ? 1.413 -24.922 10.397 1.00 89.75 96 MET A N 1
ATOM 756 C CA . MET A 1 96 ? 2.406 -24.003 9.848 1.00 89.75 96 MET A CA 1
ATOM 757 C C . MET A 1 96 ? 3.800 -24.638 9.725 1.00 89.75 96 MET A C 1
ATOM 759 O O . MET A 1 96 ? 4.521 -24.383 8.763 1.00 89.75 96 MET A O 1
ATOM 763 N N . LEU A 1 97 ? 4.212 -25.437 10.713 1.00 84.69 97 LEU A N 1
ATOM 764 C CA . LEU A 1 97 ? 5.514 -26.109 10.703 1.00 84.69 97 LEU A CA 1
ATOM 765 C C . LEU A 1 97 ? 5.552 -27.279 9.715 1.00 84.69 97 LEU A C 1
ATOM 767 O O . LEU A 1 97 ? 6.602 -27.529 9.130 1.00 84.69 97 LEU A O 1
ATOM 771 N N . ASP A 1 98 ? 4.423 -27.953 9.514 1.00 77.38 98 ASP A N 1
ATOM 772 C CA . ASP A 1 98 ? 4.292 -29.075 8.587 1.00 77.38 98 ASP A CA 1
ATOM 773 C C . ASP A 1 98 ? 4.344 -28.599 7.117 1.00 77.38 98 ASP A C 1
ATOM 775 O O . ASP A 1 98 ? 4.887 -29.301 6.265 1.00 77.38 98 ASP A O 1
ATOM 779 N N . VAL A 1 99 ? 3.880 -27.374 6.821 1.00 59.34 99 VAL A N 1
ATOM 780 C CA . VAL A 1 99 ? 3.969 -26.752 5.480 1.00 59.34 99 VAL A CA 1
ATOM 781 C C . VAL A 1 99 ? 5.365 -26.194 5.173 1.00 59.34 99 VAL A C 1
ATOM 783 O O . VAL A 1 99 ? 5.831 -26.290 4.040 1.00 59.34 99 VAL A O 1
ATOM 786 N N . ASN A 1 100 ? 6.085 -25.689 6.176 1.00 50.75 100 ASN A N 1
ATOM 787 C CA . ASN A 1 100 ? 7.436 -25.134 6.003 1.00 50.75 100 ASN A CA 1
ATOM 788 C C . ASN A 1 100 ? 8.559 -26.196 6.073 1.00 50.75 100 ASN A C 1
ATOM 790 O O . ASN A 1 100 ? 9.736 -25.856 6.191 1.00 50.75 100 ASN A O 1
ATOM 794 N N . GLY A 1 101 ? 8.212 -27.486 6.000 1.00 41.12 101 GLY A N 1
ATOM 795 C CA . GLY A 1 101 ? 9.107 -28.637 6.166 1.00 41.12 101 GLY A CA 1
ATOM 796 C C . GLY A 1 101 ? 10.138 -28.897 5.054 1.00 41.12 101 GLY A C 1
ATOM 797 O O . GLY A 1 101 ? 10.802 -29.931 5.097 1.00 41.12 101 GLY A O 1
ATOM 798 N N . THR A 1 102 ? 10.330 -28.001 4.081 1.00 31.28 102 THR A N 1
ATOM 799 C CA . THR A 1 102 ? 11.493 -28.042 3.172 1.00 31.28 102 THR A CA 1
ATOM 800 C C . THR A 1 102 ? 12.575 -27.105 3.698 1.00 31.28 102 THR A C 1
ATOM 802 O O . THR A 1 102 ? 12.465 -25.886 3.590 1.00 31.28 102 THR A O 1
ATOM 805 N N . GLY A 1 103 ? 13.598 -27.697 4.317 1.00 38.50 103 GLY A N 1
ATOM 806 C CA . GLY A 1 103 ? 14.639 -27.015 5.079 1.00 38.50 103 GLY A CA 1
ATOM 807 C C . GLY A 1 103 ? 15.247 -25.781 4.409 1.00 38.50 103 GLY A C 1
ATOM 808 O O . GLY A 1 103 ? 15.919 -25.872 3.385 1.00 38.50 103 GLY A O 1
ATOM 809 N N . LYS A 1 104 ? 15.106 -24.638 5.078 1.00 30.50 104 LYS A N 1
ATOM 810 C CA . LYS A 1 104 ? 16.117 -23.584 5.071 1.00 30.50 104 LYS A CA 1
ATOM 811 C C . LYS A 1 104 ? 16.372 -23.198 6.521 1.00 30.50 104 LYS A C 1
ATOM 813 O O . LYS A 1 104 ? 15.482 -22.724 7.225 1.00 30.50 104 LYS A O 1
ATOM 818 N N . GLU A 1 105 ? 17.572 -23.528 6.977 1.00 34.72 105 GLU A N 1
ATOM 819 C CA . GLU A 1 105 ? 18.081 -23.211 8.303 1.00 34.72 105 GLU A CA 1
ATOM 820 C C . GLU A 1 105 ? 18.083 -21.689 8.488 1.00 34.72 105 GLU A C 1
ATOM 822 O O . GLU A 1 105 ? 18.728 -20.964 7.734 1.00 34.72 105 GLU A O 1
ATOM 827 N N . ILE A 1 106 ? 17.343 -21.196 9.481 1.00 33.84 106 ILE A N 1
ATOM 828 C CA . ILE A 1 106 ? 17.466 -19.811 9.935 1.00 33.84 106 ILE A CA 1
ATOM 829 C C . ILE A 1 106 ? 18.649 -19.794 10.903 1.00 33.84 106 ILE A C 1
ATOM 831 O O . ILE A 1 106 ? 18.536 -20.242 12.046 1.00 33.84 106 ILE A O 1
ATOM 835 N N . SER A 1 107 ? 19.797 -19.333 10.411 1.00 31.58 107 SER A N 1
ATOM 836 C CA . SER A 1 107 ? 20.988 -19.066 11.208 1.00 31.58 107 SER A CA 1
ATOM 837 C C . SER A 1 107 ? 20.693 -17.994 12.256 1.00 31.58 107 SER A C 1
ATOM 839 O O . SER A 1 107 ? 20.167 -16.923 11.955 1.00 31.58 107 SER A O 1
ATOM 841 N N . SER A 1 108 ? 21.037 -18.311 13.497 1.00 31.92 108 SER A N 1
ATOM 842 C CA . SER A 1 108 ? 21.004 -17.427 14.654 1.00 31.92 108 SER A CA 1
ATOM 843 C C . SER A 1 108 ? 22.143 -16.412 14.601 1.00 31.92 108 SER A C 1
ATOM 845 O O . SER A 1 108 ? 23.299 -16.828 14.606 1.00 31.92 108 SER A O 1
ATOM 847 N N . ASP A 1 109 ? 21.822 -15.122 14.678 1.00 26.72 109 ASP A N 1
ATOM 848 C CA . ASP A 1 109 ? 22.739 -14.119 15.220 1.00 26.72 109 ASP A CA 1
ATOM 849 C C . ASP A 1 109 ? 22.064 -13.429 16.413 1.00 26.72 109 ASP A C 1
ATOM 851 O O . ASP A 1 109 ? 21.094 -12.677 16.285 1.00 26.72 109 ASP A O 1
ATOM 855 N N . GLU A 1 110 ? 22.547 -13.762 17.610 1.00 33.66 110 GLU A N 1
ATOM 856 C CA . GLU A 1 110 ? 22.204 -13.092 18.859 1.00 33.66 110 GLU A CA 1
ATOM 857 C C . GLU A 1 110 ? 23.171 -11.920 19.062 1.00 33.66 110 GLU A C 1
ATOM 859 O O . GLU A 1 110 ? 24.347 -12.144 19.331 1.00 33.66 110 GLU A O 1
ATOM 864 N N . ASN A 1 111 ? 22.680 -10.678 18.941 1.00 33.38 111 ASN A N 1
ATOM 865 C CA . ASN A 1 111 ? 22.954 -9.558 19.865 1.00 33.38 111 ASN A CA 1
ATOM 866 C C . ASN A 1 111 ? 22.404 -8.216 19.334 1.00 33.38 111 ASN A C 1
ATOM 868 O O . ASN A 1 111 ? 23.118 -7.425 18.721 1.00 33.38 111 ASN A O 1
ATOM 872 N N . LYS A 1 112 ? 21.138 -7.913 19.652 1.00 27.06 112 LYS A N 1
ATOM 873 C CA . LYS A 1 112 ? 20.627 -6.547 19.901 1.00 27.06 112 LYS A CA 1
ATOM 874 C C . LYS A 1 112 ? 19.280 -6.631 20.649 1.00 27.06 112 LYS A C 1
ATOM 876 O O . LYS A 1 112 ? 18.566 -7.620 20.479 1.00 27.06 112 LYS A O 1
ATOM 881 N N . PRO A 1 113 ? 18.931 -5.660 21.513 1.00 28.00 113 PRO A N 1
ATOM 882 C CA . PRO A 1 113 ? 17.746 -5.744 22.364 1.00 28.00 113 PRO A CA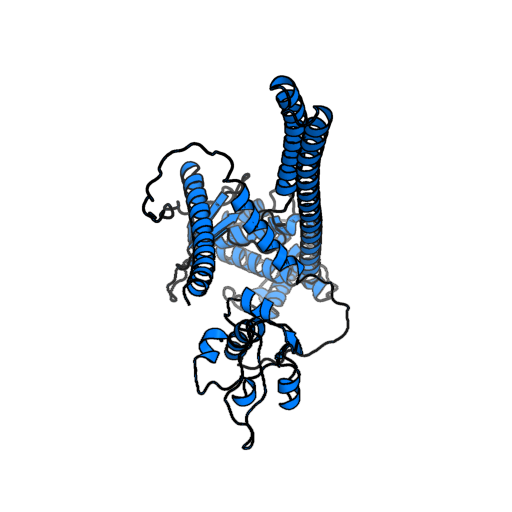 1
ATOM 883 C C . PRO A 1 113 ? 16.456 -5.600 21.540 1.00 28.00 113 PRO A C 1
ATOM 885 O O . PRO A 1 113 ? 16.368 -4.731 20.676 1.00 28.00 113 PRO A O 1
ATOM 888 N N . LYS A 1 114 ? 15.457 -6.445 21.823 1.00 27.41 114 LYS A N 1
ATOM 889 C CA . LYS A 1 114 ? 14.112 -6.397 21.223 1.00 27.41 114 LYS A CA 1
ATOM 890 C C . LYS A 1 114 ? 13.312 -5.198 21.760 1.00 27.41 114 LYS A C 1
ATOM 892 O O . LYS A 1 114 ? 13.267 -5.047 22.980 1.00 27.41 114 LYS A O 1
ATOM 897 N N . PRO A 1 115 ? 12.632 -4.408 20.911 1.00 31.47 115 PRO A N 1
ATOM 898 C CA . PRO A 1 115 ? 11.504 -3.590 21.334 1.00 31.47 115 PRO A CA 1
ATOM 899 C C . PRO A 1 115 ? 10.200 -4.415 21.315 1.00 31.47 115 PRO A C 1
ATOM 901 O O . PRO A 1 115 ? 9.959 -5.206 20.404 1.00 31.47 115 PRO A O 1
ATOM 904 N N . ASP A 1 116 ? 9.371 -4.231 22.343 1.00 29.17 116 ASP A N 1
ATOM 905 C CA . ASP A 1 116 ? 8.070 -4.880 22.574 1.00 29.17 116 ASP A CA 1
ATOM 906 C C . ASP A 1 116 ? 6.978 -4.409 21.579 1.00 29.17 116 ASP A C 1
ATOM 908 O O . ASP A 1 116 ? 6.086 -3.648 21.947 1.00 29.17 116 ASP A O 1
ATOM 912 N N . VAL A 1 117 ? 7.037 -4.820 20.304 1.00 40.88 117 VAL A N 1
ATOM 913 C CA . VAL A 1 117 ? 6.099 -4.333 19.258 1.00 40.88 117 VAL A CA 1
ATOM 914 C C . VAL A 1 117 ? 4.986 -5.343 18.901 1.00 40.88 117 VAL A C 1
ATOM 916 O O . VAL A 1 117 ? 3.864 -4.942 18.592 1.00 40.88 117 VAL A O 1
ATOM 919 N N . ASP A 1 118 ? 5.215 -6.653 19.043 1.00 35.28 118 ASP A N 1
ATOM 920 C CA . ASP A 1 118 ? 4.307 -7.674 18.477 1.00 35.28 118 ASP A CA 1
ATOM 921 C C . ASP A 1 118 ? 3.024 -7.941 19.299 1.00 35.28 118 ASP A C 1
ATOM 923 O O . ASP A 1 118 ? 2.010 -8.403 18.765 1.00 35.28 118 ASP A O 1
ATOM 927 N N . GLU A 1 119 ? 3.011 -7.638 20.603 1.00 33.62 119 GLU A N 1
ATOM 928 C CA . GLU A 1 119 ? 1.795 -7.770 21.427 1.00 33.62 119 GLU A CA 1
ATOM 929 C C . GLU A 1 119 ? 0.799 -6.615 21.187 1.00 33.62 119 GLU A C 1
ATOM 931 O O . GLU A 1 119 ? -0.418 -6.813 21.286 1.00 33.62 119 GLU A O 1
ATOM 936 N N . GLU A 1 120 ? 1.277 -5.426 20.800 1.00 39.22 120 GLU A N 1
ATOM 937 C CA . GLU A 1 120 ? 0.447 -4.223 20.626 1.00 39.22 120 GLU A CA 1
ATOM 938 C C . GLU A 1 120 ? -0.287 -4.172 19.268 1.00 39.22 120 GLU A C 1
ATOM 940 O O . GLU A 1 120 ? -1.375 -3.587 19.173 1.00 39.22 120 GLU A O 1
ATOM 945 N N . GLU A 1 121 ? 0.230 -4.843 18.234 1.00 35.19 121 GLU A N 1
ATOM 946 C CA . GLU A 1 121 ? -0.395 -4.918 16.903 1.00 35.19 121 GLU A CA 1
ATOM 947 C C . GLU A 1 121 ? -1.645 -5.823 16.896 1.00 35.19 121 GLU A C 1
ATOM 949 O O . GLU A 1 121 ? -2.659 -5.528 16.261 1.00 35.19 121 GLU A O 1
ATOM 954 N N . SER A 1 122 ? -1.648 -6.884 17.710 1.00 35.88 122 SER A N 1
ATOM 955 C CA . SER A 1 122 ? -2.832 -7.735 17.903 1.00 35.88 122 SER A CA 1
ATOM 956 C C . SER A 1 122 ? -3.966 -7.021 18.658 1.00 35.88 122 SER A C 1
ATOM 958 O O . SER A 1 122 ? -5.149 -7.287 1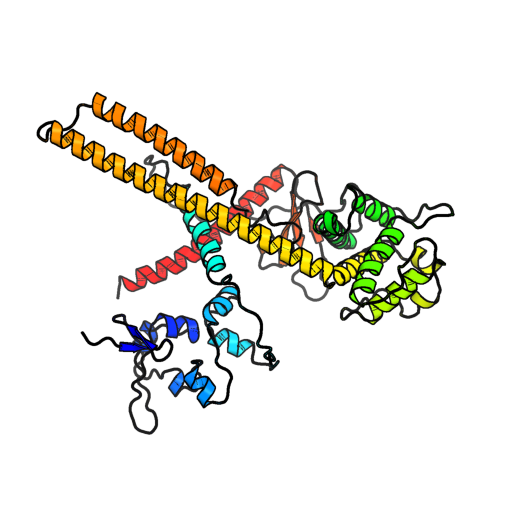8.424 1.00 35.88 122 SER A O 1
ATOM 960 N N . ASN A 1 123 ? -3.613 -6.057 19.513 1.00 35.53 123 ASN A N 1
ATOM 961 C CA . ASN A 1 123 ? -4.563 -5.183 20.198 1.00 35.53 123 ASN A CA 1
ATOM 962 C C . ASN A 1 123 ? -5.072 -4.050 19.285 1.00 35.53 123 ASN A C 1
ATOM 964 O O . ASN A 1 123 ? -6.186 -3.573 19.490 1.00 35.53 123 ASN A O 1
ATOM 968 N N . LEU A 1 124 ? -4.315 -3.659 18.247 1.00 36.16 124 LEU A N 1
ATOM 969 C CA . LEU A 1 124 ? -4.727 -2.680 17.227 1.00 36.16 124 LEU A CA 1
ATOM 970 C C . LEU A 1 124 ? -5.974 -3.145 16.461 1.00 36.16 124 LEU A C 1
ATOM 972 O O . LEU A 1 124 ? -6.931 -2.386 16.372 1.00 36.16 124 LEU A O 1
ATOM 976 N N . LYS A 1 125 ? -5.995 -4.402 15.993 1.00 39.78 125 LYS A N 1
ATOM 977 C CA . LYS A 1 125 ? -7.131 -4.973 15.236 1.00 39.78 125 LYS A CA 1
ATOM 978 C C . LYS A 1 125 ? -8.378 -5.208 16.095 1.00 39.78 125 LYS A C 1
ATOM 980 O O . LYS A 1 125 ? -9.501 -5.125 15.614 1.00 39.78 125 LYS A O 1
ATOM 985 N N . LYS A 1 126 ? -8.186 -5.489 17.385 1.00 34.62 126 LYS A N 1
ATOM 986 C CA . LYS A 1 126 ? -9.280 -5.807 18.311 1.00 34.62 126 LYS A CA 1
ATOM 987 C C . LYS A 1 126 ? -10.060 -4.564 18.752 1.00 34.62 126 LYS A C 1
ATOM 989 O O . LYS A 1 126 ? -11.266 -4.634 18.935 1.00 34.62 126 LYS A O 1
ATOM 994 N N . ILE A 1 127 ? -9.379 -3.423 18.886 1.00 40.53 127 ILE A N 1
ATOM 995 C CA . ILE A 1 127 ? -10.005 -2.148 19.265 1.00 40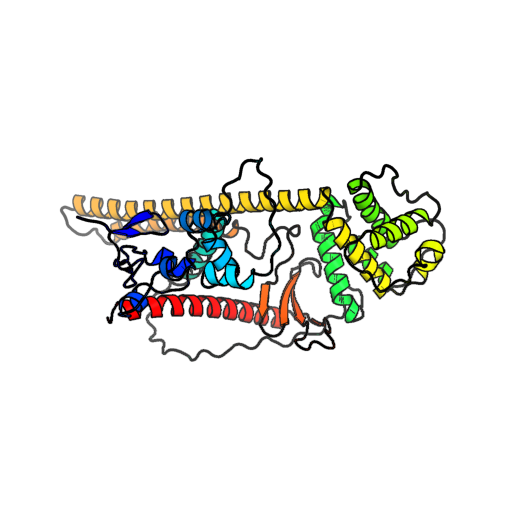.53 127 ILE A CA 1
ATOM 996 C C . ILE A 1 127 ? -10.804 -1.552 18.093 1.00 40.53 127 ILE A C 1
ATOM 998 O O . ILE A 1 127 ? -11.871 -0.994 18.329 1.00 40.53 127 ILE A O 1
ATOM 1002 N N . THR A 1 128 ? -10.340 -1.714 16.847 1.00 37.28 128 THR A N 1
ATOM 1003 C CA . THR A 1 128 ? -11.067 -1.259 15.648 1.00 37.28 128 THR A CA 1
ATOM 1004 C C . THR A 1 128 ? -12.341 -2.068 15.385 1.00 37.28 128 THR A C 1
ATOM 1006 O O . THR A 1 128 ? -13.362 -1.489 15.026 1.00 37.28 128 THR A O 1
ATOM 1009 N N . GLU A 1 129 ? -12.325 -3.387 15.627 1.00 36.91 129 GLU A N 1
ATOM 1010 C CA . GLU A 1 129 ? -13.510 -4.252 15.468 1.00 36.91 129 GLU A CA 1
ATOM 1011 C C . GLU A 1 129 ? -14.606 -3.976 16.518 1.00 36.91 129 GLU A C 1
ATOM 1013 O O . GLU A 1 129 ? -15.793 -4.048 16.199 1.00 36.91 129 GLU A O 1
ATOM 1018 N N . ASP A 1 130 ? -14.225 -3.630 17.755 1.00 32.94 130 ASP A N 1
ATOM 1019 C CA . ASP A 1 130 ? -15.173 -3.355 18.847 1.00 32.94 130 ASP A CA 1
ATOM 1020 C C . ASP A 1 130 ? -15.855 -1.963 18.714 1.00 32.94 130 ASP A C 1
ATOM 1022 O O . ASP A 1 130 ? -16.916 -1.722 19.301 1.00 32.94 130 ASP A O 1
ATOM 1026 N N . GLU A 1 131 ? -15.285 -1.019 17.950 1.00 44.12 131 GLU A N 1
ATOM 1027 C CA . GLU A 1 131 ? -15.799 0.360 17.839 1.00 44.12 131 GLU A CA 1
ATOM 1028 C C . GLU A 1 131 ? -16.762 0.596 16.666 1.00 44.12 131 GLU A C 1
ATOM 1030 O O . GLU A 1 131 ? -17.719 1.360 16.836 1.00 44.12 131 GLU A O 1
ATOM 1035 N N . GLU A 1 132 ? -16.622 -0.120 15.543 1.00 36.25 132 GLU A N 1
ATOM 1036 C CA . GLU A 1 132 ? -17.644 -0.123 14.477 1.00 36.25 132 GLU A CA 1
ATOM 1037 C C . GLU A 1 132 ? -18.999 -0.660 14.982 1.00 36.25 132 GLU A C 1
ATOM 1039 O O . GLU A 1 132 ? -20.064 -0.269 14.500 1.00 36.25 132 GLU A O 1
ATOM 1044 N N . GLU A 1 133 ? -18.981 -1.507 16.015 1.00 37.50 133 GLU A N 1
ATOM 1045 C CA . GLU A 1 133 ? -20.178 -2.065 16.647 1.00 37.50 133 GLU A CA 1
ATOM 1046 C C . GLU A 1 133 ? -20.902 -1.057 17.562 1.00 37.50 133 GLU A C 1
ATOM 1048 O O . GLU A 1 133 ? -22.118 -1.139 17.741 1.00 37.50 133 GLU A O 1
ATOM 1053 N N . THR A 1 134 ? -20.194 -0.050 18.093 1.00 37.06 134 THR A N 1
ATOM 1054 C CA . THR A 1 134 ? -20.764 0.898 19.071 1.00 37.06 134 THR A CA 1
ATOM 1055 C C . THR A 1 134 ? -21.416 2.126 18.411 1.00 37.06 134 THR A C 1
ATOM 1057 O O . THR A 1 134 ? -22.245 2.791 19.032 1.00 37.06 134 THR A O 1
ATOM 1060 N N . GLN A 1 135 ? -21.121 2.416 17.137 1.00 42.59 135 GLN A N 1
ATOM 1061 C CA . GLN A 1 135 ? -21.715 3.549 16.406 1.00 42.59 135 GLN A CA 1
ATOM 1062 C C . GLN A 1 135 ? -23.143 3.293 15.871 1.00 42.59 135 GLN A C 1
ATOM 1064 O O . GLN A 1 135 ? -23.775 4.223 15.376 1.00 42.59 135 GLN A O 1
ATOM 1069 N N . ARG A 1 136 ? -23.704 2.076 15.993 1.00 39.16 136 ARG A N 1
ATOM 1070 C CA . ARG A 1 136 ? -25.063 1.753 15.487 1.00 39.16 136 ARG A CA 1
ATOM 1071 C C . ARG A 1 136 ? -26.160 1.595 16.544 1.00 39.16 136 ARG A C 1
ATOM 1073 O O . ARG A 1 136 ? -27.331 1.558 16.184 1.00 39.16 136 ARG A O 1
ATOM 1080 N N . SER A 1 137 ? -25.852 1.548 17.840 1.00 34.84 137 SER A N 1
ATOM 1081 C CA . SER A 1 137 ? -26.858 1.253 18.883 1.00 34.84 137 SER A CA 1
ATOM 1082 C C . SER A 1 137 ? -27.562 2.488 19.475 1.00 34.84 137 SER A C 1
ATOM 1084 O O . SER A 1 137 ? -27.966 2.479 20.638 1.00 34.84 137 SER A O 1
ATOM 1086 N N . GLY A 1 138 ? -27.704 3.560 18.693 1.00 34.84 138 GLY A N 1
ATOM 1087 C CA . GLY A 1 138 ? -28.133 4.879 19.160 1.00 34.84 138 GLY A CA 1
ATOM 1088 C C . GLY A 1 138 ? -29.517 5.367 18.727 1.00 34.84 138 GLY A C 1
ATOM 1089 O O . GLY A 1 138 ? -29.730 6.565 18.810 1.00 34.84 138 GLY A O 1
ATOM 1090 N N . VAL A 1 139 ? -30.456 4.523 18.274 1.00 30.09 139 VAL A N 1
ATOM 1091 C CA . VAL A 1 139 ? -31.879 4.912 18.122 1.00 30.09 139 VAL A CA 1
ATOM 1092 C C . VAL A 1 139 ? -32.777 3.709 18.432 1.00 30.09 139 VAL A C 1
ATOM 1094 O O . VAL A 1 139 ? -32.914 2.799 17.621 1.00 30.09 139 VAL A O 1
ATOM 1097 N N . LYS A 1 140 ? -33.410 3.687 19.612 1.00 32.78 140 LYS A N 1
ATOM 1098 C CA . LYS A 1 140 ? -34.551 2.797 19.884 1.00 32.78 140 LYS A CA 1
ATOM 1099 C C . LYS A 1 140 ? -35.829 3.484 19.405 1.00 32.78 140 LYS A C 1
ATOM 1101 O O . LYS A 1 140 ? -36.437 4.243 20.153 1.00 32.78 140 LYS A O 1
ATOM 1106 N N . GLY A 1 141 ? -36.223 3.202 18.169 1.00 27.06 141 GLY A N 1
ATOM 1107 C CA . GLY A 1 141 ? -37.601 3.326 17.699 1.00 27.06 141 GLY A CA 1
ATOM 1108 C C . GLY A 1 141 ? -38.108 1.927 17.364 1.00 27.06 141 GLY A C 1
ATOM 1109 O O . GLY A 1 141 ? -37.474 1.230 16.578 1.00 27.06 141 GLY A O 1
ATOM 1110 N N . ASN A 1 142 ? -39.196 1.490 18.000 1.00 32.25 142 ASN A N 1
ATOM 1111 C CA . ASN A 1 142 ? -39.835 0.205 17.717 1.00 32.25 142 ASN A CA 1
ATOM 1112 C C . ASN A 1 142 ? -40.346 0.181 16.270 1.00 32.25 142 ASN A C 1
ATOM 1114 O O . ASN A 1 142 ? -41.345 0.830 15.967 1.00 32.25 142 ASN A O 1
ATOM 1118 N N . VAL A 1 143 ? -39.705 -0.607 15.410 1.00 33.00 143 VAL A N 1
ATOM 1119 C CA . VAL A 1 143 ? -40.313 -1.150 14.193 1.00 33.00 143 VAL A CA 1
ATOM 1120 C C . VAL A 1 143 ? -39.941 -2.628 14.151 1.00 33.00 143 VAL A C 1
ATOM 1122 O O . VAL A 1 143 ? -38.766 -2.979 14.228 1.00 33.00 143 VAL A O 1
ATOM 1125 N N . GLU A 1 144 ? -40.953 -3.491 14.115 1.00 37.59 144 GLU A N 1
ATOM 1126 C CA . GLU A 1 144 ? -40.793 -4.929 13.905 1.00 37.59 144 GLU A CA 1
ATOM 1127 C C . GLU A 1 144 ? -40.162 -5.164 12.526 1.00 37.59 144 GLU A C 1
ATOM 1129 O O . GLU A 1 144 ? -40.842 -5.086 11.504 1.00 37.59 144 GLU A O 1
ATOM 1134 N N . ASP A 1 145 ? -38.854 -5.421 12.490 1.00 33.50 145 ASP A N 1
ATOM 1135 C CA . ASP A 1 145 ? -38.131 -5.691 11.249 1.00 33.50 145 ASP A CA 1
ATOM 1136 C C . ASP A 1 145 ? -38.031 -7.209 11.045 1.00 33.50 145 ASP A C 1
ATOM 1138 O O . ASP A 1 145 ? -37.366 -7.934 11.791 1.00 33.50 145 ASP A O 1
ATOM 1142 N N . LYS A 1 146 ? -38.751 -7.712 10.040 1.00 32.38 146 LYS A N 1
ATOM 1143 C CA . LYS A 1 146 ? -38.559 -9.072 9.525 1.00 32.38 146 LYS A CA 1
ATOM 1144 C C . LYS A 1 146 ? -37.172 -9.155 8.869 1.00 32.38 146 LYS A C 1
ATOM 1146 O O . LYS A 1 146 ? -36.779 -8.205 8.193 1.00 32.38 146 LYS A O 1
ATOM 1151 N N . PRO A 1 147 ? -36.443 -10.280 8.980 1.00 34.69 147 PRO A N 1
ATOM 1152 C CA . PRO A 1 147 ? -35.130 -10.407 8.357 1.00 34.69 147 PRO A CA 1
ATOM 1153 C C . PRO A 1 147 ? -35.274 -10.343 6.830 1.00 34.69 147 PRO A C 1
ATOM 1155 O O . PRO A 1 147 ? -35.940 -11.186 6.227 1.00 34.69 147 PRO A O 1
ATOM 1158 N N . LYS A 1 148 ? -34.670 -9.327 6.201 1.00 37.56 148 LYS A N 1
ATOM 1159 C CA . LYS A 1 148 ? -34.501 -9.283 4.742 1.00 37.56 148 LYS A CA 1
ATOM 1160 C C . LYS A 1 148 ? -33.408 -10.275 4.321 1.00 37.56 148 LYS A C 1
ATOM 1162 O O . LYS A 1 148 ? -32.424 -10.411 5.048 1.00 37.56 148 LYS A O 1
ATOM 1167 N N . PRO A 1 149 ? -33.566 -10.960 3.175 1.00 39.44 149 PRO A N 1
ATOM 1168 C CA . PRO A 1 149 ? -32.563 -11.887 2.670 1.00 39.44 149 PRO A CA 1
ATOM 1169 C C . PRO A 1 149 ? -31.287 -11.139 2.266 1.00 39.44 149 PRO A C 1
ATOM 1171 O O . PRO A 1 149 ? -31.345 -10.020 1.755 1.00 39.44 149 PRO A O 1
ATOM 1174 N N . ASP A 1 150 ? -30.151 -11.780 2.522 1.00 48.66 150 ASP A N 1
ATOM 1175 C CA . ASP A 1 150 ? -28.796 -11.334 2.199 1.00 48.66 150 ASP A CA 1
ATOM 1176 C C . ASP A 1 150 ? -28.622 -11.369 0.667 1.00 48.66 150 ASP A C 1
ATOM 1178 O O . ASP A 1 150 ? -28.382 -12.424 0.080 1.00 48.66 150 ASP A O 1
ATOM 1182 N N . VAL A 1 151 ? -28.883 -10.248 -0.011 1.00 56.22 151 VAL A N 1
ATOM 1183 C CA . VAL A 1 151 ? -28.686 -10.127 -1.464 1.00 56.22 151 VAL A CA 1
ATOM 1184 C C . VAL A 1 151 ? -27.244 -9.688 -1.694 1.00 56.22 151 VAL A C 1
ATOM 1186 O O . VAL A 1 151 ? -26.870 -8.589 -1.289 1.00 56.22 151 VAL A O 1
ATOM 1189 N N . ASP A 1 152 ? -26.437 -10.545 -2.325 1.00 69.69 152 ASP A N 1
ATOM 1190 C CA . ASP A 1 152 ? -25.062 -10.214 -2.706 1.00 69.69 152 ASP A CA 1
ATOM 1191 C C . ASP A 1 152 ? -25.047 -8.960 -3.599 1.00 69.69 152 ASP A C 1
ATOM 1193 O O . ASP A 1 152 ? -25.682 -8.925 -4.655 1.00 69.69 152 ASP A O 1
ATOM 1197 N N . ILE A 1 153 ? -24.324 -7.923 -3.165 1.00 78.94 153 ILE A N 1
ATOM 1198 C CA . ILE A 1 153 ? -24.122 -6.699 -3.949 1.00 78.94 153 ILE A CA 1
ATOM 1199 C C . ILE A 1 153 ? -23.025 -6.983 -4.987 1.00 78.94 153 ILE A C 1
ATOM 1201 O O . ILE A 1 153 ? -21.900 -7.301 -4.587 1.00 78.94 153 ILE A O 1
ATOM 1205 N N . PRO A 1 154 ? -23.304 -6.894 -6.300 1.00 83.31 154 PRO A N 1
ATOM 1206 C CA . PRO A 1 154 ? -22.282 -7.085 -7.323 1.00 83.31 154 PRO A CA 1
ATOM 1207 C C . PRO A 1 154 ? -21.308 -5.899 -7.355 1.00 83.31 154 PRO A C 1
ATOM 1209 O O . PRO A 1 154 ? -21.691 -4.761 -7.090 1.00 83.31 154 PRO A O 1
ATOM 1212 N N . LEU A 1 155 ? -20.046 -6.163 -7.708 1.00 84.06 155 LEU A N 1
ATOM 1213 C CA . LEU A 1 155 ? -19.083 -5.104 -8.014 1.00 84.06 155 LEU A CA 1
ATOM 1214 C C . LEU A 1 155 ? -19.485 -4.447 -9.351 1.00 84.06 155 LEU A C 1
ATOM 1216 O O . LEU A 1 155 ? -19.717 -5.184 -10.316 1.00 84.06 155 LEU A O 1
ATOM 1220 N N . PRO A 1 156 ? -19.582 -3.108 -9.438 1.00 86.88 156 PRO A N 1
ATOM 1221 C CA . PRO A 1 156 ? -19.926 -2.435 -10.685 1.00 86.88 156 PRO A CA 1
ATOM 1222 C C . PRO A 1 156 ? -18.840 -2.633 -11.748 1.00 86.88 156 PRO A C 1
ATOM 1224 O O . PRO A 1 156 ? -17.667 -2.859 -11.446 1.00 86.88 156 PRO A O 1
ATOM 1227 N N . VAL A 1 157 ? -19.239 -2.544 -13.017 1.00 86.88 157 VAL A N 1
ATOM 1228 C CA . VAL A 1 157 ? -18.316 -2.663 -14.152 1.00 86.88 157 VAL A CA 1
ATOM 1229 C C . VAL A 1 157 ? -17.531 -1.361 -14.297 1.00 86.88 157 VAL A C 1
ATOM 1231 O O . VAL A 1 157 ? -18.118 -0.304 -14.521 1.00 86.88 157 VAL A O 1
ATOM 1234 N N . GLY A 1 158 ? -16.207 -1.443 -14.175 1.00 88.12 158 GLY A N 1
ATOM 1235 C CA . GLY A 1 158 ? -15.317 -0.295 -14.339 1.00 88.12 158 GLY A CA 1
ATOM 1236 C C . GLY A 1 158 ? -15.075 0.088 -15.801 1.00 88.12 158 GLY A C 1
ATOM 1237 O O . GLY A 1 158 ? -15.246 -0.711 -16.723 1.00 88.12 158 GLY A O 1
ATOM 1238 N N . ILE A 1 159 ? -14.627 1.323 -16.006 1.00 90.50 159 ILE A N 1
ATOM 1239 C CA . ILE A 1 159 ? -14.206 1.870 -17.299 1.00 90.50 159 ILE A CA 1
ATOM 1240 C C . ILE A 1 159 ? -12.715 1.589 -17.469 1.00 90.50 159 ILE A C 1
ATOM 1242 O O . ILE A 1 159 ? -11.934 1.878 -16.565 1.00 90.50 159 ILE A O 1
ATOM 1246 N N . ALA A 1 160 ? -12.303 1.037 -18.614 1.00 91.94 160 ALA A N 1
ATOM 1247 C CA . ALA A 1 160 ? -10.893 0.751 -18.876 1.00 91.94 160 ALA A CA 1
ATOM 1248 C C . ALA A 1 160 ? -10.040 2.018 -18.709 1.00 91.94 160 ALA A C 1
ATOM 1250 O O . ALA A 1 160 ? -10.321 3.059 -19.307 1.00 91.94 160 ALA A O 1
ATOM 1251 N N . LEU A 1 161 ? -9.002 1.926 -17.883 1.00 91.12 161 LEU A N 1
ATOM 1252 C CA . LEU A 1 161 ? -8.107 3.035 -17.612 1.00 91.12 161 LEU A CA 1
ATOM 1253 C C . LEU A 1 161 ? -7.079 3.131 -18.740 1.00 91.12 161 LEU A C 1
ATOM 1255 O O . LEU A 1 161 ? -6.185 2.300 -18.831 1.00 91.12 161 LEU A O 1
ATOM 1259 N N . THR A 1 162 ? -7.210 4.140 -19.598 1.00 89.44 162 THR A N 1
ATOM 1260 C CA . THR A 1 162 ? -6.299 4.377 -20.738 1.00 89.44 162 THR A CA 1
ATOM 1261 C C . THR A 1 162 ? -5.488 5.663 -20.605 1.00 89.44 162 THR A C 1
ATOM 1263 O O . THR A 1 162 ? -4.636 5.949 -21.442 1.00 89.44 162 THR A O 1
ATOM 1266 N N . THR A 1 163 ? -5.754 6.459 -19.568 1.00 89.19 163 THR A N 1
ATOM 1267 C CA . THR A 1 163 ? -5.127 7.766 -19.361 1.00 89.19 163 THR A CA 1
ATOM 1268 C C . THR A 1 163 ? -4.709 7.917 -17.906 1.00 89.19 163 THR A C 1
ATOM 1270 O O . THR A 1 163 ? -5.546 7.795 -17.013 1.00 89.19 163 THR A O 1
ATOM 1273 N N . VAL A 1 164 ? -3.434 8.228 -17.667 1.00 88.38 164 VAL A N 1
ATOM 1274 C CA . VAL A 1 164 ? -2.846 8.467 -16.337 1.00 88.38 164 VAL A CA 1
ATOM 1275 C C . VAL A 1 164 ? -2.218 9.859 -16.336 1.00 88.38 164 VAL A C 1
ATOM 1277 O O . VAL A 1 164 ? -1.470 10.189 -17.248 1.00 88.38 164 VAL A O 1
ATOM 1280 N N . SER A 1 165 ? -2.567 10.717 -15.373 1.00 85.00 165 SER A N 1
ATOM 1281 C CA . SER A 1 165 ? -2.058 12.102 -15.281 1.00 85.00 165 SER A CA 1
ATOM 1282 C C . SER A 1 165 ? -2.175 12.919 -16.585 1.00 85.00 165 SER A C 1
ATOM 1284 O O . SER A 1 165 ? -1.300 13.714 -16.932 1.00 85.00 165 SER A O 1
ATOM 1286 N N . ASN A 1 166 ? -3.293 12.745 -17.305 1.00 86.12 166 ASN A N 1
ATOM 1287 C CA . ASN A 1 166 ? -3.576 13.338 -18.625 1.00 86.12 166 ASN A CA 1
ATOM 1288 C C . ASN A 1 166 ? -2.634 12.875 -19.756 1.00 86.12 166 ASN A C 1
ATOM 1290 O O . ASN A 1 166 ? -2.406 13.618 -20.712 1.00 86.12 166 ASN A O 1
ATOM 1294 N N . ILE A 1 167 ? -2.077 11.669 -19.641 1.00 87.69 167 ILE A N 1
ATOM 1295 C CA . ILE A 1 167 ? -1.210 11.036 -20.640 1.00 87.69 167 ILE A CA 1
ATOM 1296 C C . ILE A 1 167 ? -1.881 9.741 -21.095 1.00 87.69 167 ILE A C 1
ATOM 1298 O O . ILE A 1 167 ? -2.221 8.898 -20.265 1.00 87.69 167 ILE A O 1
ATOM 1302 N N . GLU A 1 168 ? -2.105 9.593 -22.400 1.00 91.06 168 GLU A N 1
ATOM 1303 C CA . GLU A 1 168 ? -2.639 8.357 -22.981 1.00 91.06 168 GLU A CA 1
ATOM 1304 C C . GLU A 1 168 ? -1.564 7.268 -22.994 1.00 91.06 168 GLU A C 1
ATOM 1306 O O . GLU A 1 168 ? -0.438 7.494 -23.440 1.00 91.06 168 GLU A O 1
ATOM 1311 N N . LEU A 1 169 ? -1.915 6.084 -22.491 1.00 91.19 169 LEU A N 1
ATOM 1312 C CA . LEU A 1 169 ? -1.003 4.956 -22.337 1.00 91.19 169 LEU A CA 1
ATOM 1313 C C . LEU A 1 169 ? -1.593 3.683 -22.954 1.00 91.19 169 LEU A C 1
ATOM 1315 O O . LEU A 1 169 ? -2.794 3.427 -22.817 1.00 91.19 169 LEU A O 1
ATOM 1319 N N . PRO A 1 170 ? -0.763 2.827 -23.575 1.00 91.06 170 PRO A N 1
ATOM 1320 C CA . PRO A 1 170 ? -1.154 1.457 -23.877 1.00 91.06 170 PRO A CA 1
ATOM 1321 C C . PRO A 1 170 ? -1.591 0.732 -22.601 1.00 91.06 170 PRO A C 1
ATOM 1323 O O . PRO A 1 170 ? -0.964 0.896 -21.559 1.00 91.06 170 PRO A O 1
ATOM 1326 N N . ALA A 1 171 ? -2.602 -0.139 -22.683 1.00 89.62 171 ALA A N 1
ATOM 1327 C CA . ALA A 1 171 ? -3.131 -0.854 -21.513 1.00 89.62 171 ALA A CA 1
ATOM 1328 C C . ALA A 1 171 ? -2.042 -1.576 -20.689 1.00 89.62 171 ALA A C 1
ATOM 1330 O O . ALA A 1 171 ? -2.072 -1.542 -19.464 1.00 89.62 171 ALA A O 1
ATOM 1331 N N . LYS A 1 172 ? -1.038 -2.153 -21.365 1.00 89.06 172 LYS A N 1
ATOM 1332 C CA . LYS A 1 172 ? 0.116 -2.833 -20.746 1.00 89.06 172 LYS A CA 1
ATOM 1333 C C . LYS A 1 172 ? 1.045 -1.913 -19.934 1.00 89.06 172 LYS A C 1
ATOM 1335 O O . LYS A 1 172 ? 1.810 -2.411 -19.119 1.00 89.06 172 LYS A O 1
ATOM 1340 N N . ASP A 1 173 ? 1.000 -0.604 -20.178 1.00 91.19 173 ASP A N 1
ATOM 1341 C CA . ASP A 1 173 ? 1.886 0.391 -19.563 1.00 91.19 173 ASP A CA 1
ATOM 1342 C C . ASP A 1 173 ? 1.182 1.192 -18.457 1.00 91.19 173 ASP A C 1
ATOM 1344 O O . ASP A 1 173 ? 1.840 1.914 -17.715 1.00 91.19 173 ASP A O 1
ATOM 1348 N N . VAL A 1 174 ? -0.137 1.034 -18.296 1.00 92.00 174 VAL A N 1
ATOM 1349 C CA . VAL A 1 174 ? -0.921 1.718 -17.255 1.00 92.00 174 VAL A CA 1
ATOM 1350 C C . VAL A 1 174 ? -0.474 1.293 -15.857 1.00 92.00 174 VAL A C 1
ATOM 1352 O O . VAL A 1 174 ? -0.169 2.153 -15.036 1.00 92.00 174 VAL A O 1
ATOM 1355 N N . GLY A 1 175 ? -0.374 -0.015 -15.597 1.00 90.56 175 GLY A N 1
ATOM 1356 C CA . GLY A 1 175 ? 0.137 -0.547 -14.329 1.00 90.56 175 GLY A CA 1
ATOM 1357 C C . GLY A 1 175 ? 1.562 -0.068 -14.022 1.00 90.56 175 GLY A C 1
ATOM 1358 O O . GLY A 1 175 ? 1.772 0.549 -12.977 1.00 90.56 175 GLY A O 1
ATOM 1359 N N . PRO A 1 176 ? 2.528 -0.251 -14.945 1.00 91.56 176 PRO A N 1
ATOM 1360 C CA . PRO A 1 176 ? 3.876 0.294 -14.804 1.00 91.56 176 PRO A CA 1
ATOM 1361 C C . PRO A 1 176 ? 3.922 1.809 -14.552 1.00 91.56 176 PRO A C 1
ATOM 1363 O O . PRO A 1 176 ? 4.725 2.266 -13.743 1.00 91.56 176 PRO A O 1
ATOM 1366 N N . ALA A 1 177 ? 3.065 2.599 -15.201 1.00 92.69 177 ALA A N 1
ATOM 1367 C CA . ALA A 1 177 ? 3.010 4.041 -14.982 1.00 92.69 177 ALA A CA 1
ATOM 1368 C C . ALA A 1 177 ? 2.484 4.395 -13.585 1.00 92.69 177 ALA A C 1
ATOM 1370 O O . ALA A 1 177 ? 3.052 5.261 -12.924 1.00 92.69 177 ALA A O 1
ATOM 1371 N N . LEU A 1 178 ? 1.436 3.709 -13.117 1.00 91.38 178 LEU A N 1
ATOM 1372 C CA . LEU A 1 178 ? 0.921 3.875 -11.756 1.00 91.38 178 LEU A CA 1
ATOM 1373 C C . LEU A 1 178 ? 1.972 3.475 -10.712 1.00 91.38 178 LEU A C 1
ATOM 1375 O O . LEU A 1 178 ? 2.174 4.217 -9.758 1.00 91.38 178 LEU A O 1
ATOM 1379 N N . GLN A 1 179 ? 2.686 2.361 -10.913 1.00 90.75 179 GLN A N 1
ATOM 1380 C CA . GLN A 1 179 ? 3.784 1.938 -10.034 1.00 90.75 179 GLN A CA 1
ATOM 1381 C C . GLN A 1 179 ? 4.863 3.021 -9.924 1.00 90.75 179 GLN A C 1
ATOM 1383 O O . GLN A 1 179 ? 5.277 3.362 -8.816 1.00 90.75 179 GLN A O 1
ATOM 1388 N N . PHE A 1 180 ? 5.285 3.583 -11.058 1.00 92.94 180 PHE A N 1
ATOM 1389 C CA . PHE A 1 180 ? 6.289 4.641 -11.092 1.00 92.94 180 PHE A CA 1
ATOM 1390 C C . PHE A 1 180 ? 5.829 5.898 -10.336 1.00 92.94 180 PHE A C 1
ATOM 1392 O O . PHE A 1 180 ? 6.564 6.434 -9.506 1.00 92.94 180 PHE A O 1
ATOM 1399 N N . LEU A 1 181 ? 4.601 6.359 -10.591 1.00 91.50 181 LEU A N 1
ATOM 1400 C CA . LEU A 1 181 ? 4.055 7.552 -9.942 1.00 91.50 181 LEU A CA 1
ATOM 1401 C C . LEU A 1 181 ? 3.860 7.353 -8.433 1.00 91.50 181 LEU A C 1
ATOM 1403 O O . LEU A 1 181 ? 4.186 8.251 -7.658 1.00 91.50 181 LEU A O 1
ATOM 1407 N N . GLU A 1 182 ? 3.392 6.178 -8.005 1.00 88.81 182 GLU A N 1
ATOM 1408 C CA . GLU A 1 182 ? 3.280 5.829 -6.585 1.00 88.81 182 GLU A CA 1
ATOM 1409 C C . GLU A 1 182 ? 4.654 5.786 -5.909 1.00 88.81 182 GLU A C 1
ATOM 1411 O O . GLU A 1 182 ? 4.809 6.343 -4.825 1.00 88.81 182 GLU A O 1
ATOM 1416 N N . PHE A 1 183 ? 5.673 5.210 -6.558 1.00 91.12 183 PHE A N 1
ATOM 1417 C CA . PHE A 1 183 ? 7.047 5.247 -6.051 1.00 91.12 183 PHE A CA 1
ATOM 1418 C C . PHE A 1 183 ? 7.525 6.693 -5.870 1.00 91.12 183 PHE A C 1
ATOM 1420 O O . PHE A 1 183 ? 7.991 7.071 -4.795 1.00 91.12 183 PHE A O 1
ATOM 1427 N N . CYS A 1 184 ? 7.375 7.538 -6.888 1.00 91.19 184 CYS A N 1
ATOM 1428 C CA . CYS A 1 184 ? 7.803 8.927 -6.787 1.00 91.19 184 CYS A CA 1
ATOM 1429 C C . CYS A 1 184 ? 7.034 9.715 -5.720 1.00 91.19 184 CYS A C 1
ATOM 1431 O O . CYS A 1 184 ? 7.648 10.529 -5.035 1.00 91.19 184 CYS A O 1
ATOM 1433 N N . CYS A 1 185 ? 5.731 9.470 -5.553 1.00 87.50 185 CYS A N 1
ATOM 1434 C CA . CYS A 1 185 ? 4.925 10.087 -4.497 1.00 87.50 185 CYS A CA 1
ATOM 1435 C C . CYS A 1 185 ? 5.404 9.640 -3.110 1.00 87.50 185 CYS A C 1
ATOM 1437 O O . CYS A 1 185 ? 5.631 10.466 -2.228 1.00 87.50 185 CYS A O 1
ATOM 1439 N N . ALA A 1 186 ? 5.638 8.336 -2.942 1.00 86.31 186 ALA A N 1
ATOM 1440 C CA . ALA A 1 186 ? 6.088 7.744 -1.692 1.00 86.31 186 ALA A CA 1
ATOM 1441 C C . ALA A 1 186 ? 7.462 8.252 -1.258 1.00 86.31 186 ALA A C 1
ATOM 1443 O O . ALA A 1 186 ? 7.670 8.552 -0.087 1.00 86.31 186 ALA A O 1
ATOM 1444 N N . PHE A 1 187 ? 8.397 8.368 -2.198 1.00 88.62 187 PHE A N 1
ATOM 1445 C CA . PHE A 1 187 ? 9.794 8.695 -1.915 1.00 88.62 187 PHE A CA 1
ATOM 1446 C C . PHE A 1 187 ? 10.163 10.130 -2.295 1.00 88.62 187 PHE A C 1
ATOM 1448 O O . PHE A 1 187 ? 11.345 10.461 -2.363 1.00 88.62 187 PHE A O 1
ATOM 1455 N N . GLN A 1 188 ? 9.171 11.004 -2.491 1.00 88.81 188 GLN A N 1
ATOM 1456 C CA . GLN A 1 188 ? 9.378 12.379 -2.941 1.00 88.81 188 GLN A CA 1
ATOM 1457 C C . GLN A 1 188 ? 10.377 13.147 -2.060 1.00 88.81 188 GLN A C 1
ATOM 1459 O O . GLN A 1 188 ? 11.245 13.844 -2.578 1.00 88.81 188 GLN A O 1
ATOM 1464 N N . GLU A 1 189 ? 10.277 13.002 -0.733 1.00 87.06 189 GLU A N 1
ATOM 1465 C CA . GLU A 1 189 ? 11.152 13.689 0.226 1.00 87.06 189 GLU A CA 1
ATOM 1466 C C . GLU A 1 189 ? 12.592 13.159 0.174 1.00 87.06 189 GLU A C 1
ATOM 1468 O O . GLU A 1 189 ? 13.530 13.948 0.117 1.00 87.06 189 GLU A O 1
ATOM 1473 N N . VAL A 1 190 ? 12.778 11.833 0.173 1.00 88.50 190 VAL A N 1
ATOM 1474 C CA . VAL A 1 190 ? 14.120 11.217 0.204 1.00 88.50 190 VAL A CA 1
ATOM 1475 C C . VAL A 1 190 ? 14.842 11.327 -1.141 1.00 88.50 190 VAL A C 1
ATOM 1477 O O . VAL A 1 190 ? 16.067 11.381 -1.177 1.00 88.50 190 VAL A O 1
ATOM 1480 N N . LEU A 1 191 ? 14.086 11.390 -2.238 1.00 89.00 191 LEU A N 1
ATOM 1481 C CA . LEU A 1 191 ? 14.599 11.598 -3.590 1.00 89.00 191 LEU A CA 1
ATOM 1482 C C . LEU A 1 191 ? 14.613 13.080 -3.997 1.00 89.00 191 LEU A C 1
ATOM 1484 O O . LEU A 1 191 ? 14.985 13.384 -5.124 1.00 89.00 191 LEU A O 1
ATOM 1488 N N . GLU A 1 192 ? 14.199 14.001 -3.125 1.00 89.38 192 GLU A N 1
ATOM 1489 C CA . GLU A 1 192 ? 14.148 15.445 -3.408 1.00 89.38 192 GLU A CA 1
ATOM 1490 C C . GLU A 1 192 ? 13.411 15.803 -4.722 1.00 89.38 192 GLU A C 1
ATOM 1492 O O . GLU A 1 192 ? 13.767 16.757 -5.420 1.00 89.38 192 GLU A O 1
ATOM 1497 N N . LEU A 1 193 ? 12.369 15.039 -5.071 1.00 89.44 193 LEU A N 1
ATOM 1498 C CA . LEU A 1 193 ? 11.620 15.215 -6.319 1.00 89.44 193 LEU A CA 1
ATOM 1499 C C . LEU A 1 193 ? 10.701 16.439 -6.244 1.00 89.44 193 LEU A C 1
ATOM 1501 O O . LEU A 1 193 ? 10.012 16.684 -5.244 1.00 89.44 193 LEU A O 1
ATOM 1505 N N . LYS A 1 194 ? 10.643 17.208 -7.334 1.00 88.69 194 LYS A N 1
ATOM 1506 C CA . LYS A 1 194 ? 9.742 18.364 -7.429 1.00 88.69 194 LYS A CA 1
ATOM 1507 C C . LYS A 1 194 ? 8.317 17.917 -7.748 1.00 88.69 194 LYS A C 1
ATOM 1509 O O . LYS A 1 194 ? 8.097 16.971 -8.498 1.00 88.69 194 LYS A O 1
ATOM 1514 N N . ASN A 1 195 ? 7.334 18.665 -7.247 1.00 85.12 195 ASN A N 1
ATOM 1515 C CA . ASN A 1 195 ? 5.931 18.459 -7.619 1.00 85.12 195 ASN A CA 1
ATOM 1516 C C . ASN A 1 195 ? 5.770 18.527 -9.147 1.00 85.12 195 ASN A C 1
ATOM 1518 O O . ASN A 1 195 ? 6.200 19.506 -9.764 1.00 85.12 195 ASN A O 1
ATOM 1522 N N . GLY A 1 196 ? 5.133 17.520 -9.746 1.00 85.69 196 GLY A N 1
ATOM 1523 C CA . GLY A 1 196 ? 4.918 17.446 -11.192 1.00 85.69 196 GLY A CA 1
ATOM 1524 C C . GLY A 1 196 ? 6.084 16.851 -11.996 1.00 85.69 196 GLY A C 1
ATOM 1525 O O . GLY A 1 196 ? 5.938 16.627 -13.196 1.00 85.69 196 GLY A O 1
ATOM 1526 N N . GLU A 1 197 ? 7.255 16.630 -11.387 1.00 89.44 197 GLU A N 1
ATOM 1527 C CA . GLU A 1 197 ? 8.421 16.048 -12.067 1.00 89.44 197 GLU A CA 1
ATOM 1528 C C . GLU A 1 197 ? 8.185 14.601 -12.540 1.00 89.44 197 GLU A C 1
ATOM 1530 O O . GLU A 1 197 ? 8.500 14.316 -13.699 1.00 89.44 197 GLU A O 1
ATOM 1535 N N . PRO A 1 198 ? 7.571 13.702 -11.744 1.00 91.19 198 PRO A N 1
ATOM 1536 C CA . PRO A 1 198 ? 7.247 12.345 -12.197 1.00 91.19 198 PRO A CA 1
ATOM 1537 C C . PRO A 1 198 ? 6.315 12.326 -13.418 1.00 91.19 198 PRO A C 1
ATOM 1539 O O . PRO A 1 198 ? 6.518 11.565 -14.363 1.00 91.19 198 PRO A O 1
ATOM 1542 N N . GLU A 1 199 ? 5.322 13.212 -13.459 1.00 91.00 199 GLU A N 1
ATOM 1543 C CA . GLU A 1 199 ? 4.384 13.335 -14.573 1.00 91.00 199 GLU A CA 1
ATOM 1544 C C . GLU A 1 199 ? 5.067 13.864 -15.840 1.00 91.00 199 GLU A C 1
ATOM 1546 O O . GLU A 1 199 ? 4.697 13.477 -16.951 1.00 91.00 199 GLU A O 1
ATOM 1551 N N . LEU A 1 200 ? 6.080 14.727 -15.697 1.00 89.94 200 LEU A N 1
ATOM 1552 C CA . LEU A 1 200 ? 6.916 15.169 -16.816 1.00 89.94 200 LEU A CA 1
ATOM 1553 C C . LEU A 1 200 ? 7.782 14.030 -17.356 1.00 89.94 200 LEU A C 1
ATOM 1555 O O . LEU A 1 200 ? 7.844 13.858 -18.572 1.00 89.94 200 LEU A O 1
ATOM 1559 N N . VAL A 1 201 ? 8.390 13.226 -16.477 1.00 91.75 201 VAL A N 1
ATOM 1560 C CA . VAL A 1 201 ? 9.163 12.033 -16.863 1.00 91.75 201 VAL A CA 1
ATOM 1561 C C . VAL A 1 201 ? 8.279 11.055 -17.638 1.00 91.75 201 VAL A C 1
ATOM 1563 O O . VAL A 1 201 ? 8.641 10.627 -18.733 1.00 91.75 201 VAL A O 1
ATOM 1566 N N . LEU A 1 202 ? 7.079 10.760 -17.130 1.00 91.75 202 LEU A N 1
ATOM 1567 C CA . LEU A 1 202 ? 6.127 9.870 -17.798 1.00 91.75 202 LEU A CA 1
ATOM 1568 C C . LEU A 1 202 ? 5.651 10.430 -19.150 1.00 91.75 202 LEU A C 1
ATOM 1570 O O . LEU A 1 202 ? 5.508 9.688 -20.124 1.00 91.75 202 LEU A O 1
ATOM 1574 N N . ARG A 1 203 ? 5.431 11.745 -19.245 1.00 90.38 203 ARG A N 1
ATOM 1575 C CA . ARG A 1 203 ? 5.069 12.409 -20.507 1.00 90.38 203 ARG A CA 1
ATOM 1576 C C . ARG A 1 203 ? 6.201 12.344 -21.535 1.00 90.38 203 ARG A C 1
ATOM 1578 O O . ARG A 1 203 ? 5.940 12.138 -22.717 1.00 90.38 203 ARG A O 1
ATOM 1585 N N . GLU A 1 204 ? 7.444 12.522 -21.097 1.00 90.25 204 GLU A N 1
ATOM 1586 C CA . GLU A 1 204 ? 8.634 12.453 -21.953 1.00 90.25 204 GLU A CA 1
ATOM 1587 C C . GLU A 1 204 ? 8.834 11.035 -22.513 1.00 90.25 204 GLU A C 1
ATOM 1589 O O . GLU A 1 204 ? 9.056 10.877 -23.712 1.00 90.25 204 GLU A O 1
ATOM 1594 N N . LEU A 1 205 ? 8.647 10.001 -21.682 1.00 88.81 205 LEU A N 1
ATOM 1595 C CA . LEU A 1 205 ? 8.710 8.593 -22.101 1.00 88.81 205 LEU A CA 1
ATOM 1596 C C . LEU A 1 205 ? 7.688 8.249 -23.195 1.00 88.81 205 LEU A C 1
ATOM 1598 O O . LEU A 1 205 ? 7.974 7.461 -24.097 1.00 88.81 205 LEU A O 1
ATOM 1602 N N . THR A 1 206 ? 6.491 8.829 -23.110 1.00 83.81 206 THR A N 1
ATOM 1603 C CA . THR A 1 206 ? 5.349 8.518 -23.984 1.00 83.81 206 THR A CA 1
ATOM 1604 C C . THR A 1 206 ? 5.323 9.336 -25.270 1.00 83.81 206 THR A C 1
ATOM 1606 O O . THR A 1 206 ? 4.904 8.827 -26.305 1.00 83.81 206 THR A O 1
ATOM 1609 N N . SER A 1 207 ? 5.792 10.585 -25.233 1.00 77.62 207 SER A N 1
ATOM 1610 C CA . SER A 1 207 ? 5.710 11.508 -26.377 1.00 77.62 207 SER A CA 1
ATOM 1611 C C . SER A 1 207 ? 6.831 11.321 -27.411 1.00 77.62 207 SER A C 1
ATOM 1613 O O . SER A 1 207 ? 6.774 11.934 -28.476 1.00 77.62 207 SER A O 1
ATOM 1615 N N . GLY A 1 208 ? 7.830 10.476 -27.123 1.00 64.19 208 GLY A N 1
ATOM 1616 C CA . GLY A 1 208 ? 9.057 10.363 -27.916 1.00 64.19 208 GLY A CA 1
ATOM 1617 C C . GLY A 1 208 ? 9.969 11.581 -27.718 1.00 64.19 208 GLY A C 1
ATOM 1618 O O . GLY A 1 208 ? 9.504 12.710 -27.558 1.00 64.19 208 GLY A O 1
ATOM 1619 N N . SER A 1 209 ? 11.284 11.364 -27.691 1.00 58.00 209 SER A N 1
ATOM 1620 C CA . SER A 1 209 ? 12.267 12.404 -27.369 1.00 58.00 209 SER A CA 1
ATOM 1621 C C . SER A 1 209 ? 12.194 13.594 -28.339 1.00 58.00 209 SER A C 1
ATOM 1623 O O . SER A 1 209 ? 12.583 13.495 -29.500 1.00 58.00 209 SER A O 1
ATOM 1625 N N . THR A 1 210 ? 11.762 14.760 -27.852 1.00 49.66 210 THR A N 1
ATOM 1626 C CA . THR A 1 210 ? 11.999 16.061 -28.496 1.00 49.66 210 THR A CA 1
ATOM 1627 C C . THR A 1 210 ? 13.106 16.806 -27.751 1.00 49.66 210 THR A C 1
ATOM 1629 O O . THR A 1 210 ? 12.842 17.830 -27.124 1.00 49.66 210 THR A O 1
ATOM 1632 N N . SER A 1 211 ? 14.346 16.315 -27.746 1.00 52.81 211 SER A N 1
ATOM 1633 C CA . SER A 1 211 ? 15.459 17.091 -27.182 1.00 52.81 211 SER A CA 1
ATOM 1634 C C . SER A 1 211 ? 16.494 17.451 -28.243 1.00 52.81 211 SER A C 1
ATOM 1636 O O . SER A 1 211 ? 17.197 16.630 -28.825 1.00 52.81 211 SER A O 1
ATOM 1638 N N . CYS A 1 212 ? 16.541 18.759 -28.497 1.00 42.28 212 CYS A N 1
ATOM 1639 C CA . CYS A 1 212 ? 17.605 19.454 -29.196 1.00 42.28 212 CYS A CA 1
ATOM 1640 C C . CYS A 1 212 ? 18.868 19.485 -28.311 1.00 42.28 212 CYS A C 1
ATOM 1642 O O . CYS A 1 212 ? 18.789 19.611 -27.090 1.00 42.28 212 CYS A O 1
ATOM 1644 N N . GLN A 1 213 ? 20.022 19.367 -28.965 1.00 53.56 213 GLN A N 1
ATOM 1645 C CA . GLN A 1 213 ? 21.395 19.319 -28.452 1.00 53.56 213 GLN A CA 1
ATOM 1646 C C . GLN A 1 213 ? 21.684 20.167 -27.187 1.00 53.56 213 GLN A C 1
ATOM 1648 O O . GLN A 1 213 ? 21.583 21.393 -27.220 1.00 53.56 213 GLN A O 1
ATOM 1653 N N . SER A 1 214 ? 22.128 19.498 -26.105 1.00 50.38 214 SER A N 1
ATOM 1654 C CA . SER A 1 214 ? 23.200 19.888 -25.142 1.00 50.38 214 SER A CA 1
ATOM 1655 C C . SER A 1 214 ? 22.958 19.513 -23.663 1.00 50.38 214 SER A C 1
ATOM 1657 O O . SER A 1 214 ? 23.879 19.662 -22.864 1.00 50.38 214 SER A O 1
ATOM 1659 N N . GLN A 1 215 ? 21.782 18.998 -23.272 1.00 61.75 215 GLN A N 1
ATOM 1660 C CA . GLN A 1 215 ? 21.491 18.585 -21.883 1.00 61.75 215 GLN A CA 1
ATOM 1661 C C . GLN A 1 215 ? 20.819 17.204 -21.819 1.00 61.75 215 GLN A C 1
ATOM 1663 O O . GLN A 1 215 ? 20.051 16.852 -22.711 1.00 61.75 215 GLN A O 1
ATOM 1668 N N . TYR A 1 216 ? 21.093 16.439 -20.752 1.00 69.44 216 TYR A N 1
ATOM 1669 C CA . TYR A 1 216 ? 20.410 15.171 -20.473 1.00 69.44 216 TYR A CA 1
ATOM 1670 C C . TYR A 1 216 ? 18.903 15.380 -20.298 1.00 69.44 216 TYR A C 1
ATOM 1672 O O . TYR A 1 216 ? 18.474 16.344 -19.650 1.00 69.44 216 TYR A O 1
ATOM 1680 N N . SER A 1 217 ? 18.131 14.446 -20.856 1.00 80.69 217 SER A N 1
ATOM 1681 C CA . SER A 1 217 ? 16.674 14.394 -20.764 1.00 80.69 217 SER A CA 1
ATOM 1682 C C . SER A 1 217 ? 16.213 14.247 -19.302 1.00 80.69 217 SER A C 1
ATOM 1684 O O . SER A 1 217 ? 16.999 13.843 -18.436 1.00 80.69 217 SER A O 1
ATOM 1686 N N . THR A 1 218 ? 14.956 14.583 -18.992 1.00 85.75 218 THR A N 1
ATOM 1687 C CA . THR A 1 218 ? 14.435 14.476 -17.612 1.00 85.75 218 THR A CA 1
ATOM 1688 C C . THR A 1 218 ? 14.437 13.020 -17.160 1.00 85.75 218 THR A C 1
ATOM 1690 O O . THR A 1 218 ? 14.801 12.717 -16.024 1.00 85.75 218 THR A O 1
ATOM 1693 N N . VAL A 1 219 ? 14.122 12.110 -18.086 1.00 87.69 219 VAL A N 1
ATOM 1694 C CA . VAL A 1 219 ? 14.181 10.663 -17.868 1.00 87.69 219 VAL A CA 1
ATOM 1695 C C . VAL A 1 219 ? 15.602 10.226 -17.510 1.00 87.69 219 VAL A C 1
ATOM 1697 O O . VAL A 1 219 ? 15.798 9.573 -16.484 1.00 87.69 219 VAL A O 1
ATOM 1700 N N . VAL A 1 220 ? 16.606 10.606 -18.308 1.00 85.19 220 VAL A N 1
ATOM 1701 C CA . VAL A 1 220 ? 18.003 10.206 -18.061 1.00 85.19 220 VAL A CA 1
ATOM 1702 C C . VAL A 1 220 ? 18.536 10.814 -16.764 1.00 85.19 220 VAL A C 1
ATOM 1704 O O . VAL A 1 220 ? 19.258 10.153 -16.021 1.00 85.19 220 VAL A O 1
ATOM 1707 N N . ARG A 1 221 ? 18.142 12.048 -16.434 1.00 87.25 221 ARG A N 1
ATOM 1708 C CA . ARG A 1 221 ? 18.502 12.674 -15.156 1.00 87.25 221 ARG A CA 1
ATOM 1709 C C . ARG A 1 221 ? 17.990 11.866 -1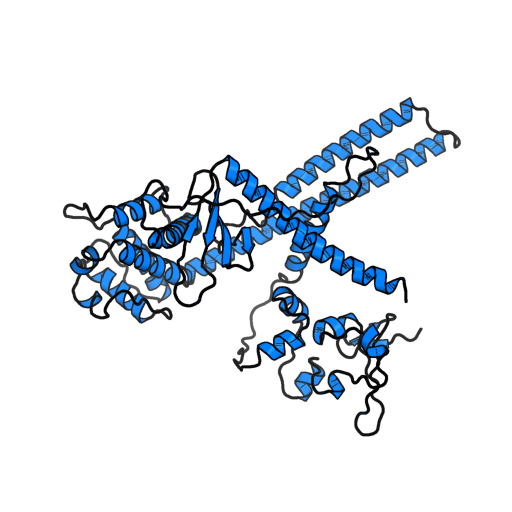3.967 1.00 87.25 221 ARG A C 1
ATOM 1711 O O . ARG A 1 221 ? 18.753 11.645 -13.029 1.00 87.25 221 ARG A O 1
ATOM 1718 N N . LEU A 1 222 ? 16.745 11.394 -14.029 1.00 90.50 222 LEU A N 1
ATOM 1719 C CA . LEU A 1 222 ? 16.187 10.544 -12.984 1.00 90.50 222 LEU A CA 1
ATOM 1720 C C . LEU A 1 222 ? 16.912 9.191 -12.908 1.00 90.50 222 LEU A C 1
ATOM 1722 O O . LEU A 1 222 ? 17.242 8.751 -11.811 1.00 90.50 222 LEU A O 1
ATOM 1726 N N . HIS A 1 223 ? 17.249 8.572 -14.048 1.00 89.50 223 HIS A N 1
ATOM 1727 C CA . HIS A 1 223 ? 18.056 7.342 -14.066 1.00 89.50 223 HIS A CA 1
ATOM 1728 C C . HIS A 1 223 ? 19.404 7.550 -13.364 1.00 89.50 223 HIS A C 1
ATOM 1730 O O . HIS A 1 223 ? 19.762 6.775 -12.482 1.00 89.50 223 HIS A O 1
ATOM 1736 N N . ILE A 1 224 ? 20.130 8.619 -13.710 1.00 88.31 224 ILE A N 1
ATOM 1737 C CA . ILE A 1 224 ? 21.415 8.970 -13.088 1.00 88.31 224 ILE A CA 1
ATOM 1738 C C . ILE A 1 224 ? 21.259 9.142 -11.576 1.00 88.31 224 ILE A C 1
ATOM 1740 O O . ILE A 1 224 ? 22.076 8.629 -10.811 1.00 88.31 224 ILE A O 1
ATOM 1744 N N . GLN A 1 225 ? 20.218 9.851 -11.141 1.00 90.50 225 GLN A N 1
ATOM 1745 C CA . GLN A 1 225 ? 19.968 10.098 -9.728 1.00 90.50 225 GLN A CA 1
ATOM 1746 C C . GLN A 1 225 ? 19.709 8.797 -8.957 1.00 90.50 225 GLN A C 1
ATOM 1748 O O . GLN A 1 225 ? 20.328 8.569 -7.919 1.00 90.50 225 GLN A O 1
ATOM 1753 N N . LEU A 1 226 ? 18.843 7.926 -9.478 1.00 92.75 226 LEU A N 1
ATOM 1754 C CA . LEU A 1 226 ? 18.525 6.644 -8.853 1.00 92.75 226 LEU A CA 1
ATOM 1755 C C . LEU A 1 226 ? 19.736 5.696 -8.835 1.00 92.75 226 LEU A C 1
ATOM 1757 O O . LEU A 1 226 ? 20.055 5.121 -7.796 1.00 92.75 226 LEU A O 1
ATOM 1761 N N . LEU A 1 227 ? 20.474 5.592 -9.944 1.00 90.94 227 LEU A N 1
ATOM 1762 C CA . LEU A 1 227 ? 21.694 4.781 -10.024 1.00 90.94 227 LEU A CA 1
ATOM 1763 C C . LEU A 1 227 ? 22.781 5.280 -9.066 1.00 90.94 227 LEU A C 1
ATOM 1765 O O . LEU A 1 227 ? 23.473 4.471 -8.452 1.00 90.94 227 LEU A O 1
ATOM 1769 N N . SER A 1 228 ? 22.897 6.597 -8.877 1.00 89.44 228 SER A N 1
ATOM 1770 C CA . SER A 1 228 ? 23.847 7.177 -7.918 1.00 89.44 228 SER A CA 1
ATOM 1771 C C . SER A 1 228 ? 23.550 6.743 -6.478 1.00 89.44 228 SER A C 1
ATOM 1773 O O . SER A 1 228 ? 24.481 6.549 -5.696 1.00 89.44 228 SER A O 1
ATOM 1775 N N . LEU A 1 229 ? 22.273 6.557 -6.118 1.00 89.38 229 LEU A N 1
ATOM 1776 C CA . LEU A 1 229 ? 21.887 6.030 -4.803 1.00 89.38 229 LEU A CA 1
ATOM 1777 C C . LEU A 1 229 ? 22.315 4.569 -4.638 1.00 89.38 229 LEU A C 1
ATOM 1779 O O . LEU A 1 229 ? 22.867 4.215 -3.598 1.00 89.38 229 LEU A O 1
ATOM 1783 N N . ILE A 1 230 ? 22.119 3.745 -5.671 1.00 89.81 230 ILE A N 1
ATOM 1784 C CA . ILE A 1 230 ? 22.540 2.337 -5.670 1.00 89.81 230 ILE A CA 1
ATOM 1785 C C . ILE A 1 230 ? 24.066 2.236 -5.534 1.00 89.81 230 ILE A C 1
ATOM 1787 O O . ILE A 1 230 ? 24.569 1.519 -4.675 1.00 89.81 230 ILE A O 1
ATOM 1791 N N . GLN A 1 231 ? 24.821 3.002 -6.324 1.00 87.44 231 GLN A N 1
ATOM 1792 C CA . GLN A 1 231 ? 26.288 2.996 -6.270 1.00 87.44 231 GLN A CA 1
ATOM 1793 C C . GLN A 1 231 ? 26.836 3.422 -4.908 1.00 87.44 231 GLN A C 1
ATOM 1795 O O . GLN A 1 231 ? 27.764 2.800 -4.386 1.00 87.44 231 GLN A O 1
ATOM 1800 N N . LYS A 1 232 ? 26.236 4.455 -4.307 1.00 87.00 232 LYS A N 1
ATOM 1801 C CA . LYS A 1 232 ? 26.589 4.903 -2.959 1.00 87.00 232 LYS A CA 1
ATOM 1802 C C . LYS A 1 232 ? 26.370 3.791 -1.925 1.00 87.00 232 LYS A C 1
ATOM 1804 O O . LYS A 1 232 ? 27.211 3.624 -1.045 1.00 87.00 232 LYS A O 1
ATOM 1809 N N . ASP A 1 233 ? 25.285 3.023 -2.041 1.00 86.62 233 ASP A N 1
ATOM 1810 C CA . ASP A 1 233 ? 24.989 1.887 -1.155 1.00 86.62 233 ASP A CA 1
ATOM 1811 C C . ASP A 1 233 ? 26.021 0.755 -1.290 1.00 86.62 233 ASP A C 1
ATOM 1813 O O . ASP A 1 233 ? 26.414 0.140 -0.299 1.00 86.62 233 ASP A O 1
ATOM 1817 N N . MET A 1 234 ? 26.534 0.539 -2.504 1.00 82.44 234 MET A N 1
ATOM 1818 C CA . MET A 1 234 ? 27.602 -0.429 -2.783 1.00 82.44 234 MET A CA 1
ATOM 1819 C C . MET A 1 234 ? 29.006 0.052 -2.374 1.00 82.44 234 MET A C 1
ATOM 1821 O O . MET A 1 234 ? 29.975 -0.699 -2.500 1.00 82.44 234 MET A O 1
ATOM 1825 N N . GLY A 1 235 ? 29.140 1.283 -1.868 1.00 77.81 235 GLY A N 1
ATOM 1826 C CA . GLY A 1 235 ? 30.423 1.863 -1.464 1.00 77.81 235 GLY A CA 1
ATOM 1827 C C . GLY A 1 235 ? 31.295 2.333 -2.632 1.00 77.81 235 GLY A C 1
ATOM 1828 O O . GLY A 1 235 ? 32.514 2.420 -2.484 1.00 77.81 235 GLY A O 1
ATOM 1829 N N . GLU A 1 236 ? 30.702 2.626 -3.792 1.00 77.00 236 GLU A N 1
ATOM 1830 C CA . GLU A 1 236 ? 31.428 3.165 -4.944 1.00 77.00 236 GLU A CA 1
ATOM 1831 C C . GLU A 1 236 ? 31.659 4.676 -4.802 1.00 77.00 236 GLU A C 1
ATOM 1833 O O . GLU A 1 236 ? 30.734 5.448 -4.560 1.00 77.00 236 GLU A O 1
ATOM 1838 N N . GLU A 1 237 ? 32.906 5.121 -4.983 1.00 58.06 237 GLU A N 1
ATOM 1839 C CA . GLU A 1 237 ? 33.298 6.526 -4.786 1.00 58.06 237 GLU A CA 1
ATOM 1840 C C . GLU A 1 237 ? 33.057 7.436 -6.008 1.00 58.06 237 GLU A C 1
ATOM 1842 O O . GLU A 1 237 ? 33.314 8.637 -5.929 1.00 58.06 237 GLU A O 1
ATOM 1847 N N . CYS A 1 238 ? 32.593 6.911 -7.150 1.00 57.94 238 CYS A N 1
ATOM 1848 C CA . CYS A 1 238 ? 32.416 7.704 -8.371 1.00 57.94 238 CYS A CA 1
ATOM 1849 C C . CYS A 1 238 ? 30.974 8.224 -8.514 1.00 57.94 238 CYS A C 1
ATOM 1851 O O . CYS A 1 238 ? 30.087 7.437 -8.835 1.00 57.94 238 CYS A O 1
ATOM 1853 N N . PRO A 1 239 ? 30.718 9.539 -8.370 1.00 59.75 239 PRO A N 1
ATOM 1854 C CA . PRO A 1 239 ? 29.404 10.093 -8.653 1.00 59.75 239 PRO A CA 1
ATOM 1855 C C . PRO A 1 239 ? 29.165 10.125 -10.165 1.00 59.75 239 PRO A C 1
ATOM 1857 O O . PRO A 1 239 ? 29.961 10.702 -10.914 1.00 59.75 239 PRO A O 1
ATOM 1860 N N . LEU A 1 240 ? 28.051 9.547 -10.620 1.00 66.56 240 LEU A N 1
ATOM 1861 C CA . LEU A 1 240 ? 27.585 9.716 -11.994 1.00 66.56 240 LEU A CA 1
ATOM 1862 C C . LEU A 1 240 ? 27.261 11.193 -12.215 1.00 66.56 240 LEU A C 1
ATOM 1864 O O . LEU A 1 240 ? 26.291 11.726 -11.679 1.00 66.56 240 LEU A O 1
ATOM 1868 N N . SER A 1 241 ? 28.095 11.885 -12.990 1.00 58.72 241 SER A N 1
ATOM 1869 C CA . SER A 1 241 ? 27.850 13.284 -13.313 1.00 58.72 241 SER A CA 1
ATOM 1870 C C . SER A 1 241 ? 27.077 13.410 -14.631 1.00 58.72 241 SER A C 1
ATOM 1872 O O . SER A 1 241 ? 27.471 12.795 -15.631 1.00 58.72 241 SER A O 1
ATOM 1874 N N . PRO A 1 242 ? 26.074 14.311 -14.703 1.00 51.91 242 PRO A N 1
ATOM 1875 C CA . PRO A 1 242 ? 25.444 14.744 -15.953 1.00 51.91 242 PRO A CA 1
ATOM 1876 C C . PRO A 1 242 ? 26.396 15.501 -16.902 1.00 51.91 242 PRO A C 1
ATOM 1878 O O . PRO A 1 242 ? 25.950 16.160 -17.836 1.00 51.91 242 PRO A O 1
ATOM 1881 N N . THR A 1 243 ? 27.705 15.471 -16.657 1.00 50.06 243 THR A N 1
ATOM 1882 C CA . THR A 1 243 ? 28.744 16.146 -17.445 1.00 50.06 243 THR A CA 1
ATOM 1883 C C . THR A 1 243 ? 29.819 15.182 -17.948 1.00 50.06 243 THR A C 1
ATOM 1885 O O . THR A 1 243 ? 30.657 15.580 -18.754 1.00 50.06 243 THR A O 1
ATOM 1888 N N . SER A 1 244 ? 29.808 13.922 -17.496 1.00 49.34 244 SER A N 1
ATOM 1889 C CA . SER A 1 244 ? 30.695 12.875 -18.005 1.00 49.34 244 SER A CA 1
ATOM 1890 C C . SER A 1 244 ? 30.135 12.279 -19.299 1.00 49.34 244 SER A C 1
ATOM 1892 O O . SER A 1 244 ? 28.923 12.278 -19.522 1.00 49.34 244 SER A O 1
ATOM 1894 N N . ASN A 1 245 ? 31.043 11.838 -20.172 1.00 52.91 245 ASN A N 1
ATOM 1895 C CA . ASN A 1 245 ? 30.768 11.279 -21.496 1.00 52.91 245 ASN A CA 1
ATOM 1896 C C . ASN A 1 245 ? 29.568 10.308 -21.446 1.00 52.91 245 ASN A C 1
ATOM 1898 O O . ASN A 1 245 ? 29.538 9.450 -20.567 1.00 52.91 245 ASN A O 1
ATOM 1902 N N . GLY A 1 246 ? 28.607 10.445 -22.371 1.00 55.50 246 GLY A N 1
ATOM 1903 C CA . GLY A 1 246 ? 27.240 9.878 -22.336 1.00 55.50 246 GLY A CA 1
ATOM 1904 C C . GLY A 1 246 ? 27.050 8.378 -22.066 1.00 55.50 246 GLY A C 1
ATOM 1905 O O . GLY A 1 246 ? 25.915 7.922 -21.971 1.00 55.50 246 GLY A O 1
ATOM 1906 N N . SER A 1 247 ? 28.132 7.613 -21.936 1.00 63.06 247 SER A N 1
ATOM 1907 C CA . SER A 1 247 ? 28.162 6.170 -21.712 1.00 63.06 247 SER A CA 1
ATOM 1908 C C . SER A 1 247 ? 28.332 5.747 -20.245 1.00 63.06 247 SER A C 1
ATOM 1910 O O . SER A 1 247 ? 28.123 4.577 -19.942 1.00 63.06 247 SER A O 1
ATOM 1912 N N . SER A 1 248 ? 28.723 6.641 -19.327 1.00 76.00 248 SER A N 1
ATOM 1913 C CA . SER A 1 248 ? 29.063 6.259 -17.940 1.00 76.00 248 SER A CA 1
ATOM 1914 C C . SER A 1 248 ? 27.860 5.741 -17.139 1.00 76.00 248 SER A C 1
ATOM 1916 O O . SER A 1 248 ? 27.955 4.720 -16.462 1.00 76.00 248 SER A O 1
ATOM 1918 N N . TRP A 1 249 ? 26.704 6.396 -17.257 1.00 82.88 249 TRP A N 1
ATOM 1919 C CA . TRP A 1 249 ? 25.480 5.978 -16.568 1.00 82.88 249 TRP A CA 1
ATOM 1920 C C . TRP A 1 249 ? 24.864 4.710 -17.177 1.00 82.88 249 TRP A C 1
ATOM 1922 O O . TRP A 1 249 ? 24.286 3.913 -16.446 1.00 82.88 249 TRP A O 1
ATOM 1932 N N . LEU A 1 250 ? 25.036 4.475 -18.484 1.00 83.38 250 LEU A N 1
ATOM 1933 C CA . LEU A 1 250 ? 24.609 3.229 -19.134 1.00 83.38 250 LEU A CA 1
ATOM 1934 C C . LEU A 1 250 ? 25.445 2.032 -18.678 1.00 83.38 250 LEU A C 1
ATOM 1936 O O . LEU A 1 250 ? 24.901 0.954 -18.471 1.00 83.38 250 LEU A O 1
ATOM 1940 N N . GLN A 1 251 ? 26.748 2.221 -18.464 1.00 81.94 251 GLN A N 1
ATOM 1941 C CA . GLN A 1 251 ? 27.597 1.183 -17.875 1.00 81.94 251 GLN A CA 1
ATOM 1942 C C . GLN A 1 251 ? 27.184 0.876 -16.433 1.00 81.94 251 GLN A C 1
ATOM 1944 O O . GLN A 1 251 ? 27.079 -0.292 -16.063 1.00 81.94 251 GLN A O 1
ATOM 1949 N N . ALA A 1 252 ? 26.892 1.908 -15.633 1.00 85.56 252 ALA A N 1
ATOM 1950 C CA . ALA A 1 252 ? 26.368 1.726 -14.279 1.00 85.56 252 ALA A CA 1
ATOM 1951 C C . ALA A 1 252 ? 25.011 1.002 -14.278 1.00 85.56 252 ALA A C 1
ATOM 1953 O O . ALA A 1 252 ? 24.784 0.118 -13.456 1.00 85.56 252 ALA A O 1
ATOM 1954 N N . LEU A 1 253 ? 24.138 1.316 -15.237 1.00 87.19 253 LEU A N 1
ATOM 1955 C CA . LEU A 1 253 ? 22.871 0.619 -15.431 1.00 87.19 253 LEU A CA 1
ATOM 1956 C C . LEU A 1 253 ? 23.072 -0.858 -15.800 1.00 87.19 253 LEU A C 1
ATOM 1958 O O . LEU A 1 253 ? 22.453 -1.730 -15.195 1.00 87.19 253 LEU A O 1
ATOM 1962 N N . GLY A 1 254 ? 23.955 -1.149 -16.759 1.00 85.88 254 GLY A N 1
ATOM 1963 C CA . GLY A 1 254 ? 24.268 -2.521 -17.161 1.00 85.88 254 GLY A CA 1
ATOM 1964 C C . GLY A 1 254 ? 24.856 -3.342 -16.014 1.00 85.88 254 GLY A C 1
ATOM 1965 O O . GLY A 1 254 ? 24.490 -4.505 -15.829 1.00 85.88 254 GLY A O 1
ATOM 1966 N N . LYS A 1 255 ? 25.707 -2.718 -15.191 1.00 86.31 255 LYS A N 1
ATOM 1967 C CA . LYS A 1 255 ? 26.225 -3.314 -13.958 1.00 86.31 255 LYS A CA 1
ATOM 1968 C C . LYS A 1 255 ? 25.101 -3.614 -12.963 1.00 86.31 255 LYS A C 1
ATOM 1970 O O . LYS A 1 255 ? 25.001 -4.747 -12.509 1.00 86.31 255 LYS A O 1
ATOM 1975 N N . CYS A 1 256 ? 24.231 -2.639 -12.695 1.00 87.69 256 CYS A N 1
ATOM 1976 C CA . CYS A 1 256 ? 23.074 -2.798 -11.811 1.00 87.69 256 CYS A CA 1
ATOM 1977 C C . CYS A 1 256 ? 22.179 -3.973 -12.241 1.00 87.69 256 CYS A C 1
ATOM 1979 O O . CY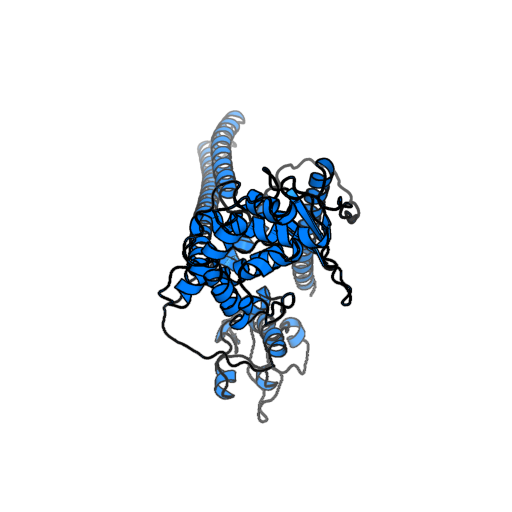S A 1 256 ? 21.837 -4.816 -11.417 1.00 87.69 256 CYS A O 1
ATOM 1981 N N . ILE A 1 257 ? 21.878 -4.099 -13.536 1.00 87.50 257 ILE A N 1
ATOM 1982 C CA . ILE A 1 257 ? 21.086 -5.222 -14.064 1.00 87.50 257 ILE A CA 1
ATOM 1983 C C . ILE A 1 257 ? 21.823 -6.558 -13.916 1.00 87.50 257 ILE A C 1
ATOM 1985 O O . ILE A 1 257 ? 21.203 -7.566 -13.590 1.00 87.50 257 ILE A O 1
ATOM 1989 N N . SER A 1 258 ? 23.137 -6.578 -14.143 1.00 85.38 258 SER A N 1
ATOM 1990 C CA . SER A 1 258 ? 23.940 -7.807 -14.068 1.00 85.38 258 SER A CA 1
ATOM 1991 C C . SER A 1 258 ? 24.128 -8.317 -12.636 1.00 85.38 258 SER A C 1
ATOM 1993 O O . SER A 1 258 ? 24.271 -9.520 -12.429 1.00 85.38 258 SER A O 1
ATOM 1995 N N . GLU A 1 259 ? 24.165 -7.413 -11.657 1.00 85.62 259 GLU A N 1
ATOM 1996 C CA . GLU A 1 259 ? 24.340 -7.732 -10.234 1.00 85.62 259 GLU A CA 1
ATOM 1997 C C . GLU A 1 259 ? 23.008 -7.943 -9.497 1.00 85.62 259 GLU A C 1
ATOM 1999 O O . GLU A 1 259 ? 22.998 -8.500 -8.395 1.00 85.62 259 GLU A O 1
ATOM 2004 N N . SER A 1 260 ? 21.885 -7.544 -10.104 1.00 83.81 260 SER A N 1
ATOM 2005 C CA . SER A 1 260 ? 20.550 -7.748 -9.544 1.00 83.81 260 SER A CA 1
ATOM 2006 C C . SER A 1 260 ? 20.194 -9.233 -9.430 1.00 83.81 260 SER A C 1
ATOM 2008 O O . SER A 1 260 ? 20.546 -10.075 -10.257 1.00 83.81 260 SER A O 1
ATOM 2010 N N . GLN A 1 261 ? 19.426 -9.558 -8.389 1.00 78.69 261 GLN A N 1
ATOM 2011 C CA . GLN A 1 261 ? 18.830 -10.886 -8.210 1.00 78.69 261 GLN A CA 1
ATOM 2012 C C . GLN A 1 261 ? 17.574 -11.089 -9.079 1.00 78.69 261 GLN A C 1
ATOM 2014 O O . GLN A 1 261 ? 17.051 -12.204 -9.147 1.00 78.69 261 GLN A O 1
ATOM 2019 N N . CYS A 1 262 ? 17.083 -10.028 -9.725 1.00 74.38 262 CYS A N 1
ATOM 2020 C CA . CYS A 1 262 ? 15.888 -10.011 -10.558 1.00 74.38 262 CYS A CA 1
ATOM 2021 C C . CYS A 1 262 ? 16.273 -9.945 -12.045 1.00 74.38 262 CYS A C 1
ATOM 2023 O O . CYS A 1 262 ? 16.996 -9.054 -12.478 1.00 74.38 262 CYS A O 1
ATOM 2025 N N . GLU A 1 263 ? 15.758 -10.868 -12.861 1.00 74.56 263 GLU A N 1
ATOM 2026 C CA . GLU A 1 263 ? 16.053 -10.886 -14.299 1.00 74.56 263 GLU A CA 1
ATOM 2027 C C . GLU A 1 263 ? 15.284 -9.783 -15.050 1.00 74.56 263 GLU A C 1
ATOM 2029 O O . GLU A 1 263 ? 14.055 -9.833 -15.142 1.00 74.56 263 GLU A O 1
ATOM 2034 N N . PHE A 1 264 ? 16.001 -8.847 -15.680 1.00 80.38 264 PHE A N 1
ATOM 2035 C CA . PHE A 1 264 ? 15.431 -7.927 -16.669 1.00 80.38 264 PHE A CA 1
ATOM 2036 C C . PHE A 1 264 ? 15.590 -8.504 -18.085 1.00 80.38 264 PHE A C 1
ATOM 2038 O O . PHE A 1 264 ? 16.682 -8.512 -18.647 1.00 80.38 264 PHE A O 1
ATOM 2045 N N . LYS A 1 265 ? 14.504 -9.029 -18.666 1.00 75.69 265 LYS A N 1
ATOM 2046 C CA . LYS A 1 265 ? 14.548 -9.838 -19.909 1.00 75.69 265 LYS A CA 1
ATOM 2047 C C . LYS A 1 265 ? 14.421 -9.046 -21.206 1.00 75.69 265 LYS A C 1
ATOM 2049 O O . LYS A 1 265 ? 14.571 -9.620 -22.281 1.00 75.69 265 LYS A O 1
ATOM 2054 N N . ASP A 1 266 ? 14.139 -7.753 -21.112 1.00 77.19 266 ASP A N 1
ATOM 2055 C CA . ASP A 1 266 ? 13.764 -6.949 -22.276 1.00 77.19 266 ASP A CA 1
ATOM 2056 C C . ASP A 1 266 ? 14.959 -6.349 -23.028 1.00 77.19 266 ASP A C 1
ATOM 2058 O O . ASP A 1 266 ? 14.769 -5.739 -24.079 1.00 77.19 266 ASP A O 1
ATOM 2062 N N . LEU A 1 267 ? 16.186 -6.521 -22.520 1.00 80.12 267 LEU A N 1
ATOM 2063 C CA . LEU A 1 267 ? 17.401 -5.987 -23.136 1.00 80.12 267 LEU A CA 1
ATOM 2064 C C . LEU A 1 267 ? 18.417 -7.096 -23.445 1.00 80.12 267 LEU A C 1
ATOM 2066 O O . LEU A 1 267 ? 18.713 -7.918 -22.576 1.00 80.12 267 LEU A O 1
ATOM 2070 N N . PRO A 1 268 ? 18.998 -7.117 -24.660 1.00 72.38 268 PRO A N 1
ATOM 2071 C CA . PRO A 1 268 ? 20.156 -7.953 -24.963 1.00 72.38 268 PRO A CA 1
ATOM 2072 C C . PRO A 1 268 ? 21.368 -7.568 -24.102 1.00 72.38 268 PRO A C 1
ATOM 2074 O O . PRO A 1 268 ? 21.604 -6.387 -23.863 1.00 72.38 268 PRO A O 1
ATOM 2077 N N . SER A 1 269 ? 22.200 -8.540 -23.714 1.00 67.81 269 SER A N 1
ATOM 2078 C CA . SER A 1 269 ? 23.390 -8.295 -22.876 1.00 67.81 269 SER A CA 1
ATOM 2079 C C . SER A 1 269 ? 24.398 -7.308 -23.486 1.00 67.81 269 SER A C 1
ATOM 2081 O O . SER A 1 269 ? 25.082 -6.611 -22.751 1.00 67.81 269 SER A O 1
ATOM 2083 N N . GLU A 1 270 ? 24.456 -7.206 -24.818 1.00 67.38 270 GLU A N 1
ATOM 2084 C CA . GLU A 1 270 ? 25.366 -6.306 -25.551 1.00 67.38 270 GLU A CA 1
ATOM 2085 C C . GLU A 1 270 ? 24.894 -4.838 -25.596 1.00 67.38 270 GLU A C 1
ATOM 2087 O O . GLU A 1 270 ? 25.589 -3.980 -26.139 1.00 67.38 270 GLU A O 1
ATOM 2092 N N . PHE A 1 271 ? 23.698 -4.542 -25.077 1.00 76.25 271 PHE A N 1
ATOM 2093 C CA . PHE A 1 271 ? 23.077 -3.214 -25.145 1.00 76.25 271 PHE A CA 1
ATOM 2094 C C . PHE A 1 271 ? 23.910 -2.128 -24.441 1.00 76.25 271 PHE A C 1
ATOM 2096 O O . PHE A 1 271 ? 23.977 -0.980 -24.872 1.00 76.25 271 PHE A O 1
ATOM 2103 N N . PHE A 1 272 ? 24.600 -2.492 -23.361 1.00 73.44 272 PHE A N 1
ATOM 2104 C CA . PHE A 1 272 ? 25.371 -1.540 -22.557 1.00 73.44 272 PHE A CA 1
ATOM 2105 C C . PHE A 1 272 ? 26.769 -1.248 -23.128 1.00 73.44 272 PHE A C 1
ATOM 2107 O O . PHE A 1 272 ? 27.418 -0.291 -22.701 1.00 73.44 272 PHE A O 1
ATOM 2114 N N . ASP A 1 273 ? 27.211 -2.018 -24.128 1.00 67.25 273 ASP A N 1
ATOM 2115 C CA . ASP A 1 273 ? 28.544 -1.902 -24.729 1.00 67.25 273 ASP A CA 1
ATOM 2116 C C . ASP A 1 273 ? 28.594 -0.904 -25.901 1.00 67.25 273 ASP A C 1
ATOM 2118 O O . ASP A 1 273 ? 29.673 -0.446 -26.284 1.00 67.25 273 ASP A O 1
ATOM 2122 N N . ARG A 1 274 ? 27.437 -0.545 -26.478 1.00 62.59 274 ARG A N 1
ATOM 2123 C CA . ARG A 1 274 ? 27.329 0.221 -27.737 1.00 62.59 274 ARG A CA 1
ATOM 2124 C C . ARG A 1 274 ? 26.981 1.714 -27.587 1.00 62.59 274 ARG A C 1
ATOM 2126 O O . ARG A 1 274 ? 26.816 2.403 -28.590 1.00 62.59 274 ARG A O 1
ATOM 2133 N N . GLY A 1 275 ? 27.006 2.257 -26.367 1.00 60.84 275 GLY A N 1
ATOM 2134 C CA . GLY A 1 275 ? 26.960 3.706 -26.100 1.00 60.84 275 GLY A CA 1
ATOM 2135 C C . GLY A 1 275 ? 25.557 4.333 -25.985 1.00 60.84 275 GLY A C 1
ATOM 2136 O O . GLY A 1 275 ? 24.548 3.640 -25.962 1.00 60.84 275 GLY A O 1
ATOM 2137 N N . GLY A 1 276 ? 25.511 5.671 -25.868 1.00 60.78 276 GLY A N 1
ATOM 2138 C CA . GLY A 1 276 ? 24.315 6.475 -25.537 1.00 60.78 276 GLY A CA 1
ATOM 2139 C C . GLY A 1 276 ? 23.141 6.389 -26.517 1.00 60.78 276 GLY A C 1
ATOM 2140 O O . GLY A 1 276 ? 21.988 6.509 -26.107 1.00 60.78 276 GLY A O 1
ATOM 2141 N N . ASP A 1 277 ? 23.429 6.151 -27.796 1.00 64.06 277 ASP A N 1
ATOM 2142 C CA . ASP A 1 277 ? 22.435 6.211 -28.872 1.00 64.06 277 ASP A CA 1
ATOM 2143 C C . ASP A 1 277 ? 21.451 5.026 -28.845 1.00 64.06 277 ASP A C 1
ATOM 2145 O O . ASP A 1 277 ? 20.345 5.129 -29.373 1.00 64.06 277 ASP A O 1
ATOM 2149 N N . GLU A 1 278 ? 21.800 3.899 -28.209 1.00 72.31 278 GLU A N 1
ATOM 2150 C CA . GLU A 1 278 ? 20.914 2.725 -28.142 1.00 72.31 278 GLU A CA 1
ATOM 2151 C C . GLU A 1 278 ? 19.729 2.926 -27.190 1.00 72.31 278 GLU A C 1
ATOM 2153 O O . GLU A 1 278 ? 18.629 2.444 -27.467 1.00 72.31 278 GLU A O 1
ATOM 2158 N N . TYR A 1 279 ? 19.909 3.703 -26.119 1.00 79.38 279 TYR A N 1
ATOM 2159 C CA . TYR A 1 279 ? 18.831 4.038 -25.186 1.00 79.38 279 TYR A CA 1
ATOM 2160 C C . TYR A 1 279 ? 17.715 4.843 -25.850 1.00 79.38 279 TYR A C 1
ATOM 2162 O O . TYR A 1 279 ? 16.533 4.554 -25.655 1.00 79.38 279 TYR A O 1
ATOM 2170 N N . GLU A 1 280 ? 18.080 5.797 -26.708 1.00 77.69 280 GLU A N 1
ATOM 2171 C CA . GLU A 1 280 ? 17.119 6.613 -27.453 1.00 77.69 280 GLU A CA 1
ATOM 2172 C C . GLU A 1 280 ? 16.376 5.845 -28.554 1.00 77.69 280 GLU A C 1
ATOM 2174 O O . GLU A 1 280 ? 15.390 6.354 -29.089 1.00 77.69 280 GLU A O 1
ATOM 2179 N N . ASN A 1 281 ? 16.778 4.607 -28.851 1.00 79.50 281 ASN A N 1
ATOM 2180 C CA . ASN A 1 281 ? 16.069 3.723 -29.775 1.00 79.50 281 ASN A CA 1
ATOM 2181 C C . ASN A 1 281 ? 15.097 2.760 -29.073 1.00 79.50 281 ASN A C 1
ATOM 2183 O O . ASN A 1 281 ? 14.310 2.098 -29.749 1.00 79.50 281 ASN A O 1
ATOM 2187 N N . LEU A 1 282 ? 15.112 2.681 -27.735 1.00 84.62 282 LEU A N 1
ATOM 2188 C CA . LEU A 1 282 ? 14.171 1.841 -26.991 1.00 84.62 282 LEU A CA 1
ATOM 2189 C C . LEU A 1 282 ? 12.742 2.369 -27.114 1.00 84.62 282 LEU A C 1
ATOM 2191 O O . LEU A 1 282 ? 12.520 3.581 -27.059 1.00 84.62 282 LEU A O 1
ATOM 2195 N N . ASP A 1 283 ? 11.769 1.464 -27.203 1.00 87.69 283 ASP A N 1
ATOM 2196 C CA . ASP A 1 283 ? 10.360 1.837 -27.140 1.00 87.69 283 ASP A CA 1
ATOM 2197 C C . ASP A 1 283 ? 9.976 2.344 -25.740 1.00 87.69 283 ASP A C 1
ATOM 2199 O O . ASP A 1 283 ? 10.575 1.972 -24.725 1.00 87.69 283 ASP A O 1
ATOM 2203 N N . SER A 1 284 ? 8.946 3.190 -25.688 1.00 88.56 284 SER A N 1
ATOM 2204 C CA . SER A 1 284 ? 8.444 3.816 -24.461 1.00 88.56 284 SER A CA 1
ATOM 2205 C C . SER A 1 284 ? 8.147 2.808 -23.351 1.00 88.56 284 SER A C 1
ATOM 2207 O O . SER A 1 284 ? 8.470 3.058 -22.189 1.00 88.56 284 SER A O 1
ATOM 2209 N N . SER A 1 285 ? 7.570 1.654 -23.702 1.00 90.06 285 SER A N 1
ATOM 2210 C CA . SER A 1 285 ? 7.202 0.625 -22.733 1.00 90.06 285 SER A CA 1
ATOM 2211 C C . SER A 1 285 ? 8.450 0.013 -22.092 1.00 90.06 285 SER A C 1
ATOM 2213 O O . SER A 1 285 ? 8.493 -0.180 -20.879 1.00 90.06 285 SER A O 1
ATOM 2215 N N . THR A 1 286 ? 9.482 -0.282 -22.885 1.00 89.94 286 THR A N 1
ATOM 2216 C CA . THR A 1 286 ? 10.750 -0.831 -22.378 1.00 89.94 286 THR A CA 1
ATOM 2217 C C . THR A 1 286 ? 11.491 0.170 -21.495 1.00 89.94 286 THR A C 1
ATOM 2219 O O . THR A 1 286 ? 11.969 -0.209 -20.426 1.00 89.94 286 THR A O 1
ATOM 2222 N N . ARG A 1 287 ? 11.511 1.459 -21.860 1.00 90.06 287 ARG A N 1
ATOM 2223 C CA . ARG A 1 287 ? 12.099 2.509 -21.006 1.00 90.06 287 ARG A CA 1
ATOM 2224 C C . ARG A 1 287 ? 11.361 2.669 -19.675 1.00 90.06 287 ARG A C 1
ATOM 2226 O O . ARG A 1 287 ? 12.007 2.827 -18.645 1.00 90.06 287 ARG A O 1
ATOM 2233 N N . LEU A 1 288 ? 10.028 2.592 -19.673 1.00 92.00 288 LEU A N 1
ATOM 2234 C CA . LEU A 1 288 ? 9.231 2.658 -18.444 1.00 92.00 288 LEU A CA 1
ATOM 2235 C C . LEU A 1 288 ? 9.477 1.445 -17.533 1.00 92.00 288 LEU A C 1
ATOM 2237 O O . LEU A 1 288 ? 9.639 1.605 -16.325 1.00 92.00 288 LEU A O 1
ATOM 2241 N N . ARG A 1 289 ? 9.554 0.233 -18.097 1.00 91.38 289 ARG A N 1
ATOM 2242 C CA . ARG A 1 289 ? 9.876 -0.977 -17.320 1.00 91.38 289 ARG A CA 1
ATOM 2243 C C . ARG A 1 289 ? 11.291 -0.935 -16.749 1.00 91.38 289 ARG A C 1
ATOM 2245 O O . ARG A 1 289 ? 11.484 -1.321 -15.603 1.00 91.38 289 ARG A O 1
ATOM 2252 N N . LEU A 1 290 ? 12.252 -0.424 -17.515 1.00 91.19 290 LEU A N 1
ATOM 2253 C CA . LEU A 1 290 ? 13.618 -0.200 -17.049 1.00 91.19 290 LEU A CA 1
ATOM 2254 C C . LEU A 1 290 ? 13.665 0.806 -15.889 1.00 91.19 290 LEU A C 1
ATOM 2256 O O . LEU A 1 290 ? 14.359 0.575 -14.906 1.00 91.19 290 LEU A O 1
ATOM 2260 N N . LEU A 1 291 ? 12.891 1.889 -15.969 1.00 92.69 291 LEU A N 1
ATOM 2261 C CA . LEU A 1 291 ? 12.790 2.864 -14.886 1.00 92.69 291 LEU A CA 1
ATOM 2262 C C . LEU A 1 291 ? 12.214 2.237 -13.608 1.00 92.69 291 LEU A C 1
ATOM 2264 O O . LEU A 1 291 ? 12.804 2.397 -12.544 1.00 92.69 291 LEU A O 1
ATOM 2268 N N . ASN A 1 292 ? 11.124 1.469 -13.715 1.00 92.94 292 ASN A N 1
ATOM 2269 C CA . ASN A 1 292 ? 10.558 0.743 -12.571 1.00 92.94 292 ASN A CA 1
ATOM 2270 C C . ASN A 1 292 ? 11.531 -0.280 -11.979 1.00 92.94 292 ASN A C 1
ATOM 2272 O O . ASN A 1 292 ? 11.610 -0.399 -10.762 1.00 92.94 292 ASN A O 1
ATOM 2276 N N . PHE A 1 293 ? 12.303 -0.974 -12.818 1.00 92.06 293 PHE A N 1
ATOM 2277 C CA . PHE A 1 293 ? 13.346 -1.882 -12.347 1.00 92.06 293 PHE A CA 1
ATOM 2278 C C . PHE A 1 293 ? 14.369 -1.148 -11.471 1.00 92.06 293 PHE A C 1
ATOM 2280 O O . PHE A 1 293 ? 14.679 -1.596 -10.372 1.00 92.06 293 PHE A O 1
ATOM 2287 N N . ILE A 1 294 ? 14.847 0.019 -11.914 1.00 92.25 294 ILE A N 1
ATOM 2288 C CA . ILE A 1 294 ? 15.781 0.822 -11.117 1.00 92.25 294 ILE A CA 1
ATOM 2289 C C . ILE A 1 294 ? 15.103 1.298 -9.825 1.00 92.25 294 ILE A C 1
ATOM 2291 O O . ILE A 1 294 ? 15.726 1.251 -8.770 1.00 92.25 294 ILE A O 1
ATOM 2295 N N . CYS A 1 295 ? 13.837 1.729 -9.872 1.00 93.06 295 CYS A N 1
ATOM 2296 C CA . CYS A 1 295 ? 13.077 2.076 -8.668 1.00 93.06 295 CYS A CA 1
ATOM 2297 C C . CYS A 1 295 ? 13.054 0.917 -7.659 1.00 93.06 295 CYS A C 1
ATOM 2299 O O . CYS A 1 295 ? 13.337 1.141 -6.483 1.00 93.06 295 CYS A O 1
ATOM 2301 N N . ASP A 1 296 ? 12.788 -0.310 -8.115 1.00 90.69 296 ASP A N 1
ATOM 2302 C CA . ASP A 1 296 ? 12.765 -1.508 -7.271 1.00 90.69 296 ASP A CA 1
ATOM 2303 C C . ASP A 1 296 ? 14.145 -1.808 -6.658 1.00 90.69 296 ASP A C 1
ATOM 2305 O O . ASP A 1 296 ? 14.237 -2.090 -5.463 1.00 90.69 296 ASP A O 1
ATOM 2309 N N . GLU A 1 297 ? 15.231 -1.663 -7.421 1.00 90.81 297 GLU A N 1
ATOM 2310 C CA . GLU A 1 297 ? 16.600 -1.796 -6.899 1.00 90.81 297 GLU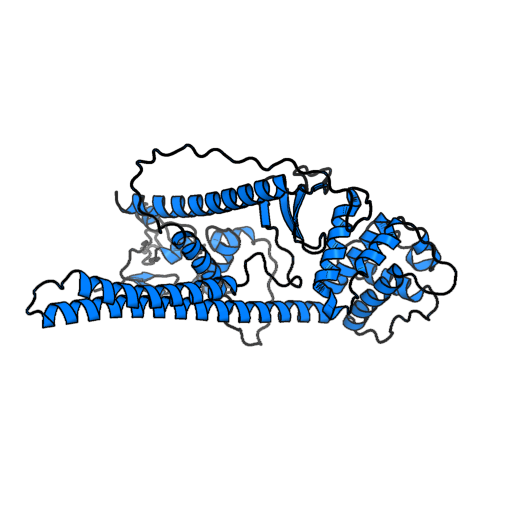 A CA 1
ATOM 2311 C C . GLU A 1 297 ? 16.927 -0.715 -5.854 1.00 90.81 297 GLU A C 1
ATOM 2313 O O . GLU A 1 297 ? 17.532 -0.993 -4.815 1.00 90.81 297 GLU A O 1
ATOM 2318 N N . VAL A 1 298 ? 16.467 0.523 -6.061 1.00 92.50 298 VAL A N 1
ATOM 2319 C CA . VAL A 1 298 ? 16.666 1.619 -5.097 1.00 92.50 298 VAL A CA 1
ATOM 2320 C C . VAL A 1 298 ? 15.946 1.319 -3.777 1.00 92.50 298 VAL A C 1
ATOM 2322 O O . VAL A 1 298 ? 16.479 1.639 -2.711 1.00 92.50 298 VAL A O 1
ATOM 2325 N N . LEU A 1 299 ? 14.790 0.639 -3.797 1.00 90.12 299 LEU A N 1
ATOM 2326 C CA . LEU A 1 299 ? 14.100 0.186 -2.576 1.00 90.12 299 LEU A CA 1
ATOM 2327 C C . LEU A 1 299 ? 14.935 -0.799 -1.746 1.00 90.12 299 LEU A C 1
ATOM 2329 O O . LEU A 1 299 ? 14.712 -0.924 -0.538 1.00 90.12 299 LEU A O 1
ATOM 2333 N N . CYS A 1 300 ? 15.891 -1.496 -2.362 1.00 87.69 300 CYS A N 1
ATOM 2334 C CA . CYS A 1 300 ? 16.785 -2.424 -1.674 1.00 87.69 300 CYS A CA 1
ATOM 2335 C C . CYS A 1 300 ? 17.968 -1.729 -0.975 1.00 87.69 300 CYS A C 1
ATOM 2337 O O . CYS A 1 300 ? 18.600 -2.346 -0.105 1.00 87.69 300 CYS A O 1
ATOM 2339 N N . THR A 1 301 ? 18.223 -0.448 -1.255 1.00 89.81 301 THR A N 1
ATOM 2340 C CA . THR A 1 301 ? 19.315 0.318 -0.628 1.00 89.81 301 THR A CA 1
ATOM 2341 C C . THR A 1 301 ? 19.102 0.521 0.874 1.00 89.81 301 THR A C 1
ATOM 2343 O O . THR A 1 301 ? 17.975 0.548 1.381 1.00 89.81 301 THR A O 1
ATOM 2346 N N . THR A 1 302 ? 20.195 0.649 1.626 1.00 89.12 302 THR A N 1
ATOM 2347 C CA . THR A 1 302 ? 20.143 0.878 3.078 1.00 89.12 302 THR A CA 1
ATOM 2348 C C . THR A 1 302 ? 19.512 2.221 3.436 1.00 89.12 302 THR A C 1
ATOM 2350 O O . THR A 1 302 ? 18.742 2.278 4.398 1.00 89.12 302 THR A O 1
ATOM 2353 N N . ASP A 1 303 ? 19.765 3.265 2.640 1.00 88.50 303 ASP A N 1
ATOM 2354 C CA . ASP A 1 303 ? 19.208 4.607 2.837 1.00 88.50 303 ASP A CA 1
ATOM 2355 C C . ASP A 1 303 ? 17.667 4.587 2.740 1.00 88.50 303 ASP A C 1
ATOM 2357 O O . ASP A 1 303 ? 16.985 5.026 3.675 1.00 88.50 303 ASP A O 1
ATOM 2361 N N . LEU A 1 304 ? 17.089 4.008 1.673 1.00 89.62 304 LEU A N 1
ATOM 2362 C CA . LEU A 1 304 ? 15.627 3.936 1.534 1.00 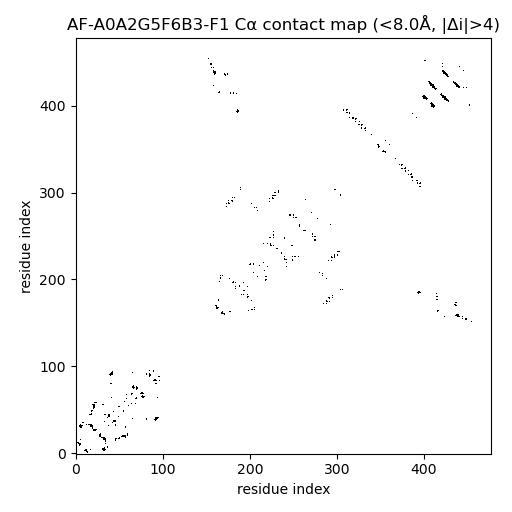89.62 304 LEU A CA 1
ATOM 2363 C C . LEU A 1 304 ? 14.994 2.972 2.536 1.00 89.62 304 LEU A C 1
ATOM 2365 O O . LEU A 1 304 ? 13.969 3.313 3.126 1.00 89.62 304 LEU A O 1
ATOM 2369 N N . ARG A 1 305 ? 15.597 1.806 2.802 1.00 89.69 305 ARG A N 1
ATOM 2370 C CA . ARG A 1 305 ? 15.077 0.888 3.834 1.00 89.69 305 ARG A CA 1
ATOM 2371 C C . ARG A 1 305 ? 15.050 1.540 5.213 1.00 89.69 305 ARG A C 1
ATOM 2373 O O . ARG A 1 305 ? 14.046 1.436 5.917 1.00 89.69 305 ARG A O 1
ATOM 2380 N N . GLY A 1 306 ? 16.110 2.262 5.574 1.00 89.81 306 GLY A N 1
ATOM 2381 C CA . GLY A 1 306 ? 16.169 3.026 6.818 1.00 89.81 306 GLY A CA 1
ATOM 2382 C C . GLY A 1 306 ? 15.095 4.113 6.887 1.00 89.81 306 GLY A C 1
ATOM 2383 O O . GLY A 1 306 ? 14.472 4.299 7.934 1.00 89.81 306 GLY A O 1
ATOM 2384 N N . TRP A 1 307 ? 14.826 4.796 5.772 1.00 89.50 307 TRP A N 1
ATOM 2385 C CA . TRP A 1 307 ? 13.747 5.779 5.692 1.00 89.50 307 TRP A CA 1
ATOM 2386 C C . TRP A 1 307 ? 12.359 5.134 5.845 1.00 89.50 307 TRP A C 1
ATOM 2388 O O . TRP A 1 307 ? 11.564 5.609 6.658 1.00 89.50 307 TRP A O 1
ATOM 2398 N N . ILE A 1 308 ? 12.091 4.012 5.166 1.00 87.44 308 ILE A N 1
ATOM 2399 C CA . ILE A 1 308 ? 10.839 3.243 5.297 1.00 87.44 308 ILE A CA 1
ATOM 2400 C C . ILE A 1 308 ? 10.610 2.836 6.757 1.00 87.44 308 ILE A C 1
ATOM 2402 O O . ILE A 1 308 ? 9.520 3.027 7.301 1.00 87.44 308 ILE A O 1
ATOM 2406 N N . ASP A 1 309 ? 11.634 2.298 7.422 1.00 86.88 309 ASP A N 1
ATOM 2407 C CA . ASP A 1 309 ? 11.519 1.857 8.812 1.00 86.88 309 ASP A CA 1
ATOM 2408 C C . ASP A 1 309 ? 11.317 3.032 9.780 1.00 86.88 309 ASP A C 1
ATOM 2410 O O . ASP A 1 309 ? 10.503 2.942 10.704 1.00 86.88 309 ASP A O 1
ATOM 2414 N N . LYS A 1 310 ? 11.954 4.180 9.521 1.00 88.44 310 LYS A N 1
ATOM 2415 C CA . LYS A 1 310 ? 11.709 5.423 10.266 1.00 88.44 310 LYS A CA 1
ATOM 2416 C C . LYS A 1 310 ? 10.264 5.909 10.107 1.00 88.44 310 LYS A C 1
ATOM 2418 O O . LYS A 1 310 ? 9.645 6.301 11.098 1.00 88.44 310 LYS A O 1
ATOM 2423 N N . GLN A 1 311 ? 9.704 5.869 8.896 1.00 82.81 311 GLN A N 1
ATOM 2424 C CA . GLN A 1 311 ? 8.304 6.246 8.663 1.00 82.81 311 GLN A CA 1
ATOM 2425 C C . GLN A 1 311 ? 7.338 5.296 9.384 1.00 82.81 311 GLN A C 1
ATOM 2427 O O . GLN A 1 311 ? 6.403 5.756 10.045 1.00 82.81 311 GLN A O 1
ATOM 2432 N N . LYS A 1 312 ? 7.603 3.981 9.364 1.00 84.19 312 LYS A N 1
ATOM 2433 C CA . LYS A 1 312 ? 6.833 3.001 10.153 1.00 84.19 312 LYS A CA 1
ATOM 2434 C C . LYS A 1 312 ? 6.864 3.317 11.649 1.00 84.19 312 LYS A C 1
ATOM 2436 O O . LYS A 1 312 ? 5.823 3.256 12.302 1.00 84.19 312 LYS A O 1
ATOM 2441 N N . GLU A 1 313 ? 8.021 3.689 12.197 1.00 85.56 313 GLU A N 1
ATOM 2442 C CA . GLU A 1 313 ? 8.149 4.044 13.616 1.00 85.56 313 GLU A CA 1
ATOM 2443 C C . GLU A 1 313 ? 7.326 5.295 13.975 1.00 85.56 313 GLU A C 1
ATOM 2445 O O . GLU A 1 313 ? 6.648 5.324 15.006 1.00 85.56 313 GLU A O 1
ATOM 2450 N N . ILE A 1 314 ? 7.339 6.322 13.118 1.00 85.25 314 ILE A N 1
ATOM 2451 C CA . ILE A 1 314 ? 6.537 7.542 13.304 1.00 85.25 314 ILE A CA 1
ATOM 2452 C C . ILE A 1 314 ? 5.040 7.211 13.303 1.00 85.25 314 ILE A C 1
ATOM 2454 O O . ILE A 1 314 ? 4.310 7.665 14.189 1.00 85.25 314 ILE A O 1
ATOM 2458 N N . LEU A 1 315 ? 4.579 6.397 12.349 1.00 79.25 315 LEU A N 1
ATOM 2459 C CA . LEU A 1 315 ? 3.184 5.954 12.290 1.00 79.25 315 LEU A CA 1
ATOM 2460 C C . LEU A 1 315 ? 2.787 5.157 13.533 1.00 79.25 315 LEU A C 1
ATOM 2462 O O . LEU A 1 315 ? 1.723 5.398 14.103 1.00 79.25 315 LEU A O 1
ATOM 2466 N N . PHE A 1 316 ? 3.652 4.246 13.984 1.00 80.50 316 PHE A N 1
ATOM 2467 C CA . PHE A 1 316 ? 3.412 3.451 15.184 1.00 80.50 316 PHE A CA 1
ATOM 2468 C C . PHE A 1 316 ? 3.238 4.339 16.423 1.00 80.50 316 PHE A C 1
ATOM 2470 O O . PHE A 1 316 ? 2.280 4.165 17.180 1.00 80.50 316 PHE A O 1
ATOM 2477 N N . LYS A 1 317 ? 4.106 5.346 16.598 1.00 85.06 317 LYS A N 1
ATOM 2478 C CA . LYS A 1 317 ? 4.001 6.321 17.697 1.00 85.06 317 LYS A CA 1
ATOM 2479 C C . LYS A 1 317 ? 2.691 7.107 17.641 1.00 85.06 317 LYS A C 1
ATOM 2481 O O . LYS A 1 317 ? 1.978 7.154 18.640 1.00 85.06 317 LYS A O 1
ATOM 2486 N N . ARG A 1 318 ? 2.318 7.641 16.471 1.00 82.88 318 ARG A N 1
ATOM 2487 C CA . ARG A 1 318 ? 1.042 8.363 16.288 1.00 82.88 318 ARG A CA 1
ATOM 2488 C C . ARG A 1 318 ? -0.167 7.481 16.601 1.00 82.88 318 ARG A C 1
ATOM 2490 O O . ARG A 1 318 ? -1.080 7.910 17.303 1.00 82.88 318 ARG A O 1
ATOM 2497 N N . ALA A 1 319 ? -0.159 6.235 16.130 1.00 81.00 319 ALA A N 1
ATOM 2498 C CA . ALA A 1 319 ? -1.224 5.278 16.411 1.00 81.00 319 ALA A CA 1
ATOM 2499 C C . ALA A 1 319 ? -1.323 4.949 17.910 1.00 81.00 319 ALA A C 1
ATOM 2501 O O . ALA A 1 319 ? -2.429 4.833 18.443 1.00 81.00 319 ALA A O 1
ATOM 2502 N N . LYS A 1 320 ? -0.187 4.826 18.609 1.00 83.38 320 LYS A N 1
ATOM 2503 C CA . LYS A 1 320 ? -0.148 4.616 20.061 1.00 83.38 320 LYS A CA 1
ATOM 2504 C C . LYS A 1 320 ? -0.736 5.803 20.822 1.00 83.38 320 LYS A C 1
ATOM 2506 O O . LYS A 1 320 ? -1.639 5.612 21.634 1.00 83.38 320 LYS A O 1
ATOM 2511 N N . GLU A 1 321 ? -0.304 7.019 20.502 1.00 85.56 321 GLU A N 1
ATOM 2512 C CA . GLU A 1 321 ? -0.823 8.246 21.117 1.00 85.56 321 GLU A CA 1
ATOM 2513 C C . GLU A 1 321 ? -2.335 8.410 20.890 1.00 85.56 321 GLU A C 1
ATOM 2515 O O . GLU A 1 321 ? -3.075 8.757 21.813 1.00 85.56 321 GLU A O 1
ATOM 2520 N N . ALA A 1 322 ? -2.823 8.126 19.679 1.00 81.50 322 ALA A N 1
ATOM 2521 C CA . ALA A 1 322 ? -4.250 8.193 19.369 1.00 81.50 322 ALA A CA 1
ATOM 2522 C C . ALA A 1 322 ? -5.062 7.167 20.183 1.00 81.50 322 ALA A C 1
ATOM 2524 O O . ALA A 1 322 ? -6.094 7.509 20.764 1.00 81.50 322 ALA A O 1
ATOM 2525 N N . LYS A 1 323 ? -4.566 5.929 20.325 1.00 82.50 323 LYS A N 1
ATOM 2526 C CA . LYS A 1 323 ? -5.197 4.910 21.184 1.00 82.50 323 LYS A CA 1
ATOM 2527 C C . LYS A 1 323 ? -5.239 5.313 22.652 1.00 82.50 323 LYS A C 1
ATOM 2529 O O . LYS A 1 323 ? -6.257 5.101 23.309 1.00 82.50 323 LYS A O 1
ATOM 2534 N N . GLU A 1 324 ? -4.152 5.873 23.177 1.00 87.25 324 GLU A N 1
ATOM 2535 C CA . GLU A 1 324 ? -4.094 6.342 24.563 1.00 87.25 324 GLU A CA 1
ATOM 2536 C C . GLU A 1 324 ? -5.129 7.449 24.810 1.00 87.25 324 GLU A C 1
ATOM 2538 O O . GLU A 1 324 ? -5.841 7.411 25.817 1.00 87.25 324 GLU A O 1
ATOM 2543 N N . LYS A 1 325 ? -5.310 8.369 23.851 1.00 85.56 325 LYS A N 1
ATOM 2544 C CA . LYS A 1 325 ? -6.375 9.387 23.895 1.00 85.56 325 LYS A CA 1
ATOM 2545 C C . LYS A 1 325 ? -7.774 8.771 23.878 1.00 85.56 325 LYS A C 1
ATOM 2547 O O . LYS A 1 325 ? -8.620 9.179 24.674 1.00 85.56 325 LYS A O 1
ATOM 2552 N N . ILE A 1 326 ? -8.021 7.764 23.035 1.00 80.25 326 ILE A N 1
ATOM 2553 C CA . ILE A 1 326 ? -9.308 7.047 23.002 1.00 80.25 326 ILE A CA 1
ATOM 2554 C C . ILE A 1 326 ? -9.586 6.365 24.343 1.00 80.25 326 ILE A C 1
ATOM 2556 O O . ILE A 1 326 ? -10.700 6.452 24.866 1.00 80.25 326 ILE A O 1
ATOM 2560 N N . LEU A 1 327 ? -8.586 5.699 24.926 1.00 85.94 327 LEU A N 1
ATOM 2561 C CA . LEU A 1 327 ? -8.731 5.034 26.218 1.00 85.94 327 LEU A CA 1
ATOM 2562 C C . LEU A 1 327 ? -9.020 6.047 27.334 1.00 85.94 327 LEU A C 1
ATOM 2564 O O . LEU A 1 327 ? -9.947 5.844 28.120 1.00 85.94 327 LEU A O 1
ATOM 2568 N N . ALA A 1 328 ? -8.295 7.166 27.358 1.00 88.00 328 ALA A N 1
ATOM 2569 C CA . ALA A 1 328 ? -8.530 8.250 28.306 1.00 88.00 328 ALA A CA 1
ATOM 2570 C C . ALA A 1 328 ? -9.945 8.842 28.166 1.00 88.00 328 ALA A C 1
ATOM 2572 O O . ALA A 1 328 ? -10.623 9.063 29.174 1.00 88.00 328 ALA A O 1
ATOM 2573 N N . ALA A 1 329 ? -10.428 9.035 26.934 1.00 84.31 329 ALA A N 1
ATOM 2574 C CA . ALA A 1 329 ? -11.786 9.501 26.666 1.00 84.31 329 ALA A CA 1
ATOM 2575 C C . ALA A 1 329 ? -12.846 8.489 27.141 1.00 84.31 329 ALA A C 1
ATOM 2577 O O . ALA A 1 329 ? -13.813 8.876 27.802 1.00 84.31 329 ALA A O 1
ATOM 2578 N N . LYS A 1 330 ? -12.638 7.184 26.903 1.00 83.69 330 LYS A N 1
ATOM 2579 C CA . LYS A 1 330 ? -13.513 6.107 27.412 1.00 83.69 330 LYS A CA 1
ATOM 2580 C C . LYS A 1 330 ? -13.554 6.063 28.940 1.00 83.69 330 LYS A C 1
ATOM 2582 O O . LYS A 1 330 ? -14.618 5.856 29.527 1.00 83.69 330 LYS A O 1
ATOM 2587 N N . ASP A 1 331 ? -12.423 6.260 29.608 1.00 87.25 331 ASP A N 1
ATOM 2588 C CA . ASP A 1 331 ? -12.381 6.278 31.070 1.00 87.25 331 ASP A CA 1
ATOM 2589 C C . ASP A 1 331 ? -13.029 7.539 31.653 1.00 87.25 331 ASP A C 1
ATOM 2591 O O . ASP A 1 331 ? -13.722 7.451 32.671 1.00 87.25 331 ASP A O 1
ATOM 2595 N N . LYS A 1 332 ? -12.892 8.695 30.992 1.00 85.25 332 LYS A N 1
ATOM 2596 C CA . LYS A 1 332 ? -13.626 9.922 31.338 1.00 85.25 332 LYS A CA 1
ATOM 2597 C C . LYS A 1 332 ? -15.138 9.724 31.190 1.00 85.25 332 LYS A C 1
ATOM 2599 O O . LYS A 1 332 ? -15.876 10.040 32.120 1.00 85.25 332 LYS A O 1
ATOM 2604 N N . GLU A 1 333 ? -15.588 9.100 30.101 1.00 80.25 333 GLU A N 1
ATOM 2605 C CA . GLU A 1 333 ? -16.995 8.737 29.870 1.00 80.25 333 GLU A CA 1
ATOM 2606 C C . GLU A 1 333 ? -17.542 7.843 31.004 1.00 80.25 333 GLU A C 1
ATOM 2608 O O . GLU A 1 333 ? -18.600 8.113 31.579 1.00 80.25 333 GLU A O 1
ATOM 2613 N N . ARG A 1 334 ? -16.783 6.816 31.415 1.00 84.38 334 ARG A N 1
ATOM 2614 C CA . ARG A 1 334 ? -17.146 5.941 32.547 1.00 84.38 334 ARG A CA 1
ATOM 2615 C C . ARG A 1 334 ? -17.212 6.691 33.877 1.00 84.38 334 ARG A C 1
ATOM 2617 O O . ARG A 1 334 ? -18.119 6.433 34.672 1.00 84.38 334 ARG A O 1
ATOM 2624 N N . ARG A 1 335 ? -16.264 7.599 34.137 1.00 84.81 335 ARG A N 1
ATOM 2625 C CA . ARG A 1 335 ? -16.243 8.424 35.358 1.00 84.81 335 ARG A CA 1
ATOM 2626 C C . ARG A 1 335 ? -17.457 9.345 35.423 1.00 84.81 335 ARG A C 1
ATOM 2628 O O . ARG A 1 335 ? -18.120 9.351 36.455 1.00 84.81 335 ARG A O 1
ATOM 2635 N N . LEU A 1 336 ? -17.794 10.025 34.326 1.00 82.75 336 LEU A N 1
ATOM 2636 C CA . LEU A 1 336 ? -18.986 10.876 34.231 1.00 82.75 336 LEU A CA 1
ATOM 2637 C C . LEU A 1 336 ? -20.271 10.068 34.449 1.00 82.75 336 LEU A C 1
ATOM 2639 O O . LEU A 1 336 ? -21.124 10.458 35.244 1.00 82.75 336 LEU A O 1
ATOM 2643 N N . LYS A 1 337 ? -20.378 8.876 33.847 1.00 81.25 337 LYS A N 1
ATOM 2644 C CA . LYS A 1 337 ? -21.527 7.981 34.058 1.00 81.25 337 LYS A CA 1
ATOM 2645 C C . LYS A 1 337 ? -21.677 7.550 35.522 1.00 81.25 337 LYS A C 1
ATOM 2647 O O . LYS A 1 337 ? -22.794 7.477 36.031 1.00 81.25 337 LYS A O 1
ATOM 2652 N N . LYS A 1 338 ? -20.566 7.281 36.215 1.00 85.38 338 LYS A N 1
ATOM 2653 C CA . LYS A 1 338 ? -20.571 6.933 37.645 1.00 85.38 338 LYS A CA 1
ATOM 2654 C C . LYS A 1 338 ? -20.885 8.143 38.530 1.00 85.38 338 LYS A C 1
ATOM 2656 O O . LYS A 1 338 ? -21.622 8.004 39.501 1.00 85.38 338 LYS A O 1
ATOM 2661 N N . GLN A 1 339 ? -20.371 9.324 38.187 1.00 82.38 339 GLN A N 1
ATOM 2662 C CA . GLN A 1 339 ? -20.704 10.572 38.874 1.00 82.38 339 GLN A CA 1
ATOM 2663 C C . GLN A 1 339 ? -22.203 10.867 38.780 1.00 82.38 339 GLN A C 1
ATOM 2665 O O . GLN A 1 339 ? -22.816 11.149 39.803 1.00 82.38 339 GLN A O 1
ATOM 2670 N N . MET A 1 340 ? -22.808 10.688 37.603 1.00 78.12 340 MET A N 1
ATOM 2671 C CA . MET A 1 340 ? -24.255 10.819 37.405 1.00 78.12 340 MET A CA 1
ATOM 2672 C C . MET A 1 340 ? -25.050 9.903 38.344 1.00 78.12 340 MET A C 1
ATOM 2674 O O . MET A 1 340 ? -25.974 10.356 39.013 1.00 78.12 340 MET A O 1
ATOM 2678 N N . GLN A 1 341 ? -24.671 8.624 38.437 1.00 80.38 341 GLN A N 1
ATOM 2679 C CA . GLN A 1 341 ? -25.325 7.671 39.341 1.00 80.38 341 GLN A CA 1
ATOM 2680 C C . GLN A 1 341 ? -25.184 8.079 40.816 1.00 80.38 341 GLN A C 1
ATOM 2682 O O . GLN A 1 341 ? -26.138 7.959 41.584 1.00 80.38 341 GLN A O 1
ATOM 2687 N N . ASN A 1 342 ? -24.016 8.596 41.209 1.00 84.19 342 ASN A N 1
ATOM 2688 C CA . ASN A 1 342 ? -23.751 9.033 42.578 1.00 84.19 342 ASN A CA 1
ATOM 2689 C C . ASN A 1 342 ? -24.500 10.324 42.947 1.00 84.19 342 ASN A C 1
ATOM 2691 O O . ASN A 1 342 ? -25.054 10.406 44.043 1.00 84.19 342 ASN A O 1
ATOM 2695 N N . GLU A 1 343 ? -24.526 11.328 42.063 1.00 81.50 343 GLU A N 1
ATOM 2696 C CA . GLU A 1 343 ? -25.267 12.579 42.285 1.00 81.50 343 GLU A CA 1
ATOM 2697 C C . GLU A 1 343 ? -26.771 12.310 42.376 1.00 81.50 343 GLU A C 1
ATOM 2699 O O . GLU A 1 343 ? -27.428 12.815 43.286 1.00 81.50 343 GLU A O 1
ATOM 2704 N N . PHE A 1 344 ? -27.288 11.425 41.521 1.00 73.62 344 PHE A N 1
ATOM 2705 C CA . PHE A 1 344 ? -28.676 10.974 41.575 1.00 73.62 344 PHE A CA 1
ATOM 2706 C C . PHE A 1 344 ? -29.016 10.269 42.900 1.00 73.62 344 PHE A C 1
ATOM 2708 O O . PHE A 1 344 ? -30.014 10.593 43.552 1.00 73.62 344 PHE A O 1
ATOM 2715 N N . ALA A 1 345 ? -28.162 9.342 43.350 1.00 80.00 345 ALA A N 1
ATOM 2716 C CA . ALA A 1 345 ? -28.345 8.656 44.627 1.00 80.00 345 ALA A CA 1
ATOM 2717 C C . ALA A 1 345 ? -28.303 9.633 45.817 1.00 80.00 345 ALA A C 1
ATOM 2719 O O . ALA A 1 345 ? -29.144 9.559 46.712 1.00 80.00 345 ALA A O 1
ATOM 2720 N N . LYS A 1 346 ? -27.366 10.591 45.809 1.00 83.00 346 LYS A N 1
ATOM 2721 C CA . LYS A 1 346 ? -27.236 11.616 46.856 1.00 83.00 346 LYS A CA 1
ATOM 2722 C C . LYS A 1 346 ? -28.466 12.522 46.931 1.00 83.00 346 LYS A C 1
ATOM 2724 O O . LYS A 1 346 ? -28.944 12.808 48.026 1.00 83.00 346 LYS A O 1
ATOM 2729 N N . ALA A 1 347 ? -28.978 12.957 45.786 1.00 74.19 347 ALA A N 1
ATOM 2730 C CA . ALA A 1 347 ? -30.155 13.813 45.706 1.00 74.19 347 ALA A CA 1
ATOM 2731 C C . ALA A 1 347 ? -31.429 13.085 46.187 1.00 74.19 347 ALA A C 1
ATOM 2733 O O . ALA A 1 347 ? -32.225 13.660 46.922 1.00 74.19 347 ALA A O 1
ATOM 2734 N N . THR A 1 348 ? -31.555 11.784 45.897 1.00 72.06 348 THR A N 1
ATOM 2735 C CA . THR A 1 348 ? -32.649 10.935 46.414 1.00 72.06 348 THR A CA 1
ATOM 2736 C C . THR A 1 348 ? -32.587 10.765 47.942 1.00 72.06 348 THR A C 1
ATOM 2738 O O . THR A 1 348 ? -33.614 10.779 48.620 1.00 72.06 348 THR A O 1
ATOM 2741 N N . LEU A 1 349 ? -31.382 10.638 48.515 1.00 76.12 349 LEU A N 1
ATOM 2742 C CA . LEU A 1 349 ? -31.190 10.518 49.968 1.00 76.12 349 LEU A CA 1
ATOM 2743 C C . LEU A 1 349 ? -31.541 11.808 50.725 1.00 76.12 349 LEU A C 1
ATOM 2745 O O . LEU A 1 349 ? -32.137 11.741 51.798 1.00 76.12 349 LEU A O 1
ATOM 2749 N N . LEU A 1 350 ? -31.194 12.977 50.175 1.00 74.81 350 LEU A N 1
ATOM 2750 C CA . LEU A 1 350 ? -31.496 14.280 50.787 1.00 74.81 350 LEU A CA 1
ATOM 2751 C C . LEU A 1 350 ? -33.000 14.589 50.819 1.00 74.81 350 LEU A C 1
ATOM 2753 O O . LEU A 1 350 ? -33.453 15.270 51.733 1.00 74.81 350 LEU A O 1
ATOM 2757 N N . ASN A 1 351 ? -33.775 14.024 49.890 1.00 71.94 351 ASN A N 1
ATOM 2758 C CA . ASN A 1 351 ? -35.234 14.147 49.844 1.00 71.94 351 ASN A CA 1
ATOM 2759 C C . ASN A 1 351 ? -35.969 13.148 50.764 1.00 71.94 351 ASN A C 1
ATOM 2761 O O . ASN A 1 351 ? -37.137 12.828 50.548 1.00 71.94 351 ASN A O 1
ATOM 2765 N N . GLY A 1 352 ? -35.286 12.592 51.772 1.00 68.00 352 GLY A N 1
ATOM 2766 C CA . GLY A 1 352 ? -35.882 11.625 52.698 1.00 68.00 352 GLY A CA 1
ATOM 2767 C C . GLY A 1 352 ? -36.284 10.301 52.037 1.00 68.00 352 GLY A C 1
ATOM 2768 O O . GLY A 1 352 ? -37.171 9.615 52.537 1.00 68.00 352 GLY A O 1
ATOM 2769 N N . GLY A 1 353 ? -35.664 9.947 50.903 1.00 61.91 353 GLY A N 1
ATOM 2770 C CA . GLY A 1 353 ? -36.009 8.764 50.111 1.00 61.91 353 GLY A CA 1
ATOM 2771 C C . GLY A 1 353 ? -37.152 8.977 49.111 1.00 61.91 353 GLY A C 1
ATOM 2772 O O . GLY A 1 353 ? -37.501 8.036 48.398 1.00 61.91 353 GLY A O 1
ATOM 2773 N N . ALA A 1 354 ? -37.721 10.185 49.025 1.00 64.44 354 ALA A N 1
ATOM 2774 C CA . ALA A 1 354 ? -38.695 10.531 47.995 1.00 64.44 354 ALA A CA 1
ATOM 2775 C C . ALA A 1 354 ? -38.005 10.781 46.633 1.00 64.44 354 ALA A C 1
ATOM 2777 O O . ALA A 1 354 ? -36.916 11.364 46.595 1.00 64.44 354 ALA A O 1
ATOM 2778 N N . PRO A 1 355 ? -38.619 10.378 45.503 1.00 62.41 355 PRO A N 1
ATOM 2779 C CA . PRO A 1 355 ? -38.118 10.709 44.170 1.00 62.41 355 PRO A CA 1
ATOM 2780 C C . PRO A 1 355 ? -37.985 12.228 43.970 1.00 62.41 355 PRO A C 1
ATOM 2782 O O . PRO A 1 355 ? -38.800 12.996 44.480 1.00 62.41 355 PRO A O 1
ATOM 2785 N N . LEU A 1 356 ? -36.965 12.660 43.223 1.00 66.00 356 LEU A N 1
ATOM 2786 C CA . LEU A 1 356 ? -36.780 14.065 42.829 1.00 66.00 356 LEU A CA 1
ATOM 2787 C C . LEU A 1 356 ? -37.979 14.592 42.031 1.00 66.00 356 LEU A C 1
ATOM 2789 O O . LEU A 1 356 ? -38.647 13.826 41.330 1.00 66.00 356 LEU A O 1
ATOM 2793 N N . SER A 1 357 ? -38.218 15.907 42.085 1.00 69.44 357 SER A N 1
ATOM 2794 C CA . SER A 1 357 ? -39.188 16.538 41.188 1.00 69.44 357 SER A CA 1
ATOM 2795 C C . SER A 1 357 ? -38.697 16.490 39.733 1.00 69.44 357 SER A C 1
ATOM 2797 O O . SER A 1 357 ? -37.497 16.407 39.459 1.00 69.44 357 SER A O 1
ATOM 2799 N N . VAL A 1 358 ? -39.630 16.548 38.777 1.00 66.31 358 VAL A N 1
ATOM 2800 C CA . VAL A 1 358 ? -39.321 16.448 37.338 1.00 66.31 358 VAL A CA 1
ATOM 2801 C C . VAL A 1 358 ? -38.342 17.544 36.886 1.00 66.31 358 VAL A C 1
ATOM 2803 O O . VAL A 1 358 ? -37.428 17.252 36.125 1.00 66.31 358 VAL A O 1
ATOM 2806 N N . SER A 1 359 ? -38.469 18.764 37.418 1.00 69.06 359 SER A N 1
ATOM 2807 C CA . SER A 1 359 ? -37.596 19.903 37.088 1.00 69.06 359 SER A CA 1
ATOM 2808 C C . SER A 1 359 ? -36.161 19.723 37.603 1.00 69.06 359 SER A C 1
ATOM 2810 O O . SER A 1 359 ? -35.215 19.949 36.855 1.00 69.06 359 SER A O 1
ATOM 2812 N N . GLU A 1 360 ? -35.975 19.248 38.837 1.00 67.19 360 GLU A N 1
ATOM 2813 C CA . GLU A 1 360 ? -34.636 19.007 39.406 1.00 67.19 360 GLU A CA 1
ATOM 2814 C C . GLU A 1 360 ? -33.924 17.837 38.713 1.00 67.19 360 GLU A C 1
ATOM 2816 O O . GLU A 1 360 ? -32.702 17.837 38.539 1.00 67.19 360 GLU A O 1
ATOM 2821 N N . HIS A 1 361 ? -34.700 16.836 38.287 1.00 67.31 361 HIS A N 1
ATOM 2822 C CA . HIS A 1 361 ? -34.206 15.734 37.473 1.00 67.31 361 HIS A CA 1
ATOM 2823 C C . HIS A 1 361 ? -33.741 16.222 36.091 1.00 67.31 361 HIS A C 1
ATOM 2825 O O . HIS A 1 361 ? -32.720 15.763 35.577 1.00 67.31 361 HIS A O 1
ATOM 2831 N N . GLU A 1 362 ? -34.474 17.147 35.476 1.00 71.69 362 GLU A N 1
ATOM 2832 C CA . GLU A 1 362 ? -34.187 17.667 34.139 1.00 71.69 362 GLU A CA 1
ATOM 2833 C C . GLU A 1 362 ? -32.924 18.545 34.110 1.00 71.69 362 GLU A C 1
ATOM 2835 O O . GLU A 1 362 ? -32.072 18.353 33.238 1.00 71.69 362 GLU A O 1
ATOM 2840 N N . ASP A 1 363 ? -32.723 19.397 35.120 1.00 75.12 363 ASP A N 1
ATOM 2841 C CA . ASP A 1 363 ? -31.521 20.235 35.259 1.00 75.12 363 ASP A CA 1
ATOM 2842 C C . ASP A 1 363 ? -30.246 19.403 35.477 1.00 75.12 363 ASP A C 1
ATOM 2844 O O . ASP A 1 363 ? -29.208 19.648 34.847 1.00 75.12 363 ASP A O 1
ATOM 2848 N N . LEU A 1 364 ? -30.324 18.367 36.324 1.00 70.69 364 LEU A N 1
ATOM 2849 C CA . LEU A 1 364 ? -29.211 17.446 36.572 1.00 70.69 364 LEU A CA 1
ATOM 2850 C C . LEU A 1 364 ? -28.835 16.677 35.298 1.00 70.69 364 LEU A C 1
ATOM 2852 O O . LEU A 1 364 ? -27.657 16.553 34.953 1.00 70.69 364 LEU A O 1
ATOM 2856 N N . VAL A 1 365 ? -29.842 16.194 34.566 1.00 72.06 365 VAL A N 1
ATOM 2857 C CA . VAL A 1 365 ? -29.652 15.470 33.306 1.00 72.06 365 VAL A CA 1
ATOM 2858 C C . VAL A 1 365 ? -29.099 16.384 32.211 1.00 72.06 365 VAL A C 1
ATOM 2860 O O . VAL A 1 365 ? -28.228 15.951 31.459 1.00 72.06 365 VAL A O 1
ATOM 2863 N N . SER A 1 366 ? -29.555 17.635 32.113 1.00 77.69 366 SER A N 1
ATOM 2864 C CA . SER A 1 366 ? -29.107 18.592 31.091 1.00 77.69 366 SER A CA 1
ATOM 2865 C C . SER A 1 366 ? -27.617 18.926 31.226 1.00 77.69 366 SER A C 1
ATOM 2867 O O . SER A 1 366 ? -26.852 18.819 30.263 1.00 77.69 366 SER A O 1
ATOM 2869 N N . ARG A 1 367 ? -27.165 19.213 32.452 1.00 74.69 367 ARG A N 1
ATOM 2870 C CA . ARG A 1 367 ? -25.763 19.541 32.753 1.00 74.69 367 ARG A CA 1
ATOM 2871 C C . ARG A 1 367 ? -24.814 18.382 32.416 1.00 74.69 367 ARG A C 1
ATOM 2873 O O . ARG A 1 367 ? -23.776 18.577 31.789 1.00 74.69 367 ARG A O 1
ATOM 2880 N N . ILE A 1 368 ? -25.223 17.158 32.746 1.00 70.12 368 ILE A N 1
ATOM 2881 C CA . ILE A 1 368 ? -24.443 15.936 32.498 1.00 70.12 368 ILE A CA 1
ATOM 2882 C C . ILE A 1 368 ? -24.479 15.527 31.019 1.00 70.12 368 ILE A C 1
ATOM 2884 O O . ILE A 1 368 ? -23.472 15.053 30.484 1.00 70.12 368 ILE A O 1
ATOM 2888 N N . LYS A 1 369 ? -25.603 15.739 30.318 1.00 75.94 369 LYS A N 1
ATOM 2889 C CA . LYS A 1 369 ? -25.688 15.548 28.861 1.00 75.94 369 LYS A CA 1
ATOM 2890 C C . LYS A 1 369 ? -24.708 16.460 28.123 1.00 75.94 369 LYS A C 1
ATOM 2892 O O . LYS A 1 369 ? -24.053 15.986 27.200 1.00 75.94 369 LYS A O 1
ATOM 2897 N N . GLY A 1 370 ? -24.551 17.713 28.559 1.00 76.62 370 GLY A N 1
ATOM 2898 C CA . GLY A 1 370 ? -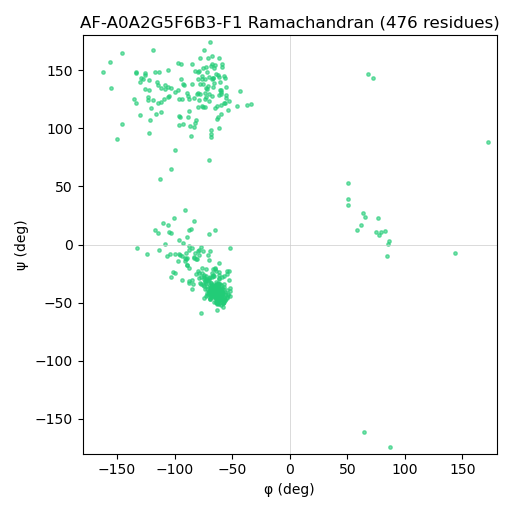23.556 18.639 28.007 1.00 76.62 370 GLY A CA 1
ATOM 2899 C C . GLY A 1 370 ? -22.114 18.135 28.160 1.00 76.62 370 GLY A C 1
ATOM 2900 O O . GLY A 1 370 ? -21.357 18.101 27.189 1.00 76.62 370 GLY A O 1
ATOM 2901 N N . GLU A 1 371 ? -21.737 17.662 29.351 1.00 73.56 371 GLU A N 1
ATOM 2902 C CA . GLU A 1 371 ? -20.398 17.102 29.609 1.00 73.56 371 GLU A CA 1
ATOM 2903 C C . GLU A 1 371 ? -20.147 15.775 28.874 1.00 73.56 371 GLU A C 1
ATOM 2905 O O . GLU A 1 371 ? -19.039 15.516 28.389 1.00 73.56 371 GLU A O 1
ATOM 2910 N N . THR A 1 372 ? -21.184 14.947 28.736 1.00 75.38 372 THR A N 1
ATOM 2911 C CA . THR A 1 372 ? -21.134 13.693 27.969 1.00 75.38 372 THR A CA 1
ATOM 2912 C C . THR A 1 372 ? -20.966 13.973 26.478 1.00 75.38 372 THR A C 1
ATOM 2914 O O . THR A 1 372 ? -20.126 13.348 25.837 1.00 75.38 372 THR A O 1
ATOM 2917 N N . ALA A 1 373 ? -21.697 14.950 25.931 1.00 78.56 373 ALA A N 1
ATOM 2918 C CA . ALA A 1 373 ? -21.571 15.371 24.537 1.00 78.56 373 ALA A CA 1
ATOM 2919 C C . ALA A 1 373 ? -20.173 15.930 24.237 1.00 78.56 373 ALA A C 1
ATOM 2921 O O . ALA A 1 373 ? -19.568 15.558 23.234 1.00 78.56 373 ALA A O 1
ATOM 2922 N N . LYS A 1 374 ? -19.613 16.741 25.146 1.00 80.31 374 LYS A N 1
ATOM 2923 C CA . LYS A 1 374 ? -18.232 17.230 25.036 1.00 80.31 374 LYS A CA 1
ATOM 2924 C C . LYS A 1 374 ? -17.218 16.082 25.015 1.00 80.31 374 LYS A C 1
ATOM 2926 O O . LYS A 1 374 ? -16.349 16.045 24.153 1.00 80.31 374 LYS A O 1
ATOM 2931 N N . THR A 1 375 ? -17.363 15.112 25.918 1.00 76.12 375 THR A N 1
ATOM 2932 C CA . THR A 1 375 ? -16.465 13.944 25.994 1.00 76.12 375 THR A CA 1
ATOM 2933 C C . THR A 1 375 ? -16.611 13.029 24.772 1.00 76.12 375 THR A C 1
ATOM 2935 O O . THR A 1 375 ? -15.630 12.464 24.297 1.00 76.12 375 THR A O 1
ATOM 2938 N N . HIS A 1 376 ? -17.822 12.906 24.226 1.00 74.44 376 HIS A N 1
ATOM 2939 C CA . HIS A 1 376 ? -18.074 12.185 22.982 1.00 74.44 376 HIS A CA 1
ATOM 2940 C C . HIS A 1 376 ? -17.447 12.887 21.768 1.00 74.44 376 HIS A C 1
ATOM 2942 O O . HIS A 1 376 ? -16.890 12.212 20.909 1.00 74.44 376 HIS A O 1
ATOM 2948 N N . SER A 1 377 ? -17.476 14.224 21.714 1.00 78.12 377 SER A N 1
ATOM 2949 C CA . SER A 1 377 ? -16.770 15.001 20.682 1.00 78.12 377 SER A CA 1
ATOM 2950 C C . SER A 1 377 ? -15.258 14.787 20.759 1.00 78.12 377 SER A C 1
ATOM 2952 O O . SER A 1 377 ? -14.652 14.397 19.770 1.00 78.12 377 SER A O 1
ATOM 2954 N N . GLU A 1 378 ? -14.666 14.927 21.952 1.00 78.31 378 GLU A N 1
ATOM 2955 C CA . GLU A 1 378 ? -13.232 14.671 22.190 1.00 78.31 378 GLU A CA 1
ATOM 2956 C C . GLU A 1 378 ? -12.836 13.236 21.779 1.00 78.31 378 GLU A C 1
ATOM 2958 O O . GLU A 1 378 ? -11.759 13.001 21.233 1.00 78.31 378 GLU A O 1
ATOM 2963 N N . LYS A 1 379 ? -13.726 12.261 22.009 1.00 76.25 379 LYS A N 1
ATOM 2964 C CA . LYS A 1 379 ? -13.547 10.868 21.584 1.00 76.25 379 LYS A CA 1
ATOM 2965 C C . LYS A 1 379 ? -13.601 10.716 20.063 1.00 76.25 379 LYS A C 1
ATOM 2967 O O . LYS A 1 379 ? -12.758 10.017 19.517 1.00 76.25 379 LYS A O 1
ATOM 2972 N N . LEU A 1 380 ? -14.566 11.340 19.386 1.00 74.81 380 LEU A N 1
ATOM 2973 C CA . LEU A 1 380 ? -14.671 11.304 17.923 1.00 74.81 380 LEU A CA 1
ATOM 2974 C C . LEU A 1 380 ? -13.466 11.966 17.251 1.00 74.81 380 LEU A C 1
ATOM 2976 O O . LEU A 1 380 ? -12.951 11.429 16.276 1.00 74.81 380 LEU A O 1
ATOM 2980 N N . GLU A 1 381 ? -12.983 13.078 17.800 1.00 77.12 381 GLU A N 1
ATOM 2981 C CA . GLU A 1 381 ? -11.751 13.726 17.348 1.00 77.12 381 GLU A CA 1
ATOM 2982 C C . GLU A 1 381 ? -10.547 12.797 17.531 1.00 77.12 381 GLU A C 1
ATOM 2984 O O . GLU A 1 381 ? -9.793 12.583 16.587 1.00 77.12 381 GLU A O 1
ATOM 2989 N N . ALA A 1 382 ? -10.399 12.161 18.699 1.00 72.69 382 ALA A N 1
ATOM 2990 C CA . ALA A 1 382 ? -9.324 11.198 18.941 1.00 72.69 382 ALA A CA 1
ATOM 2991 C C . ALA A 1 382 ? -9.397 9.969 18.016 1.00 72.69 382 ALA A C 1
ATOM 2993 O O . ALA A 1 382 ? -8.357 9.481 17.580 1.00 72.69 382 ALA A O 1
ATOM 2994 N N . ILE A 1 383 ? -10.605 9.496 17.687 1.00 71.94 383 ILE A N 1
ATOM 2995 C CA . ILE A 1 383 ? -10.835 8.433 16.696 1.00 71.94 383 ILE A CA 1
ATOM 2996 C C . ILE A 1 383 ? -10.423 8.904 15.299 1.00 71.94 383 ILE A C 1
ATOM 2998 O O . ILE A 1 383 ? -9.747 8.167 14.591 1.00 71.94 383 ILE A O 1
ATOM 3002 N N . GLY A 1 384 ? -10.770 10.136 14.920 1.00 67.50 384 GLY A N 1
ATOM 3003 C CA . GLY A 1 384 ? -10.349 10.736 13.654 1.00 67.50 384 GLY A CA 1
ATOM 3004 C C . GLY A 1 384 ? -8.833 10.932 13.534 1.00 67.50 384 GLY A C 1
ATOM 3005 O O . GLY A 1 384 ? -8.324 10.977 12.423 1.00 67.50 384 GLY A O 1
ATOM 3006 N N . MET A 1 385 ? -8.109 11.009 14.656 1.00 67.19 385 MET A N 1
ATOM 3007 C CA . MET A 1 385 ? -6.641 11.077 14.690 1.00 67.19 385 MET A CA 1
ATOM 3008 C C . MET A 1 385 ? -5.953 9.708 14.598 1.00 67.19 385 MET A C 1
ATOM 3010 O O . MET A 1 385 ? -4.729 9.663 14.453 1.00 67.19 385 MET A O 1
ATOM 3014 N N . VAL A 1 386 ? -6.685 8.595 14.739 1.00 65.06 386 VAL A N 1
ATOM 3015 C CA . VAL A 1 386 ? -6.110 7.264 14.514 1.00 65.06 386 VAL A CA 1
ATOM 3016 C C . VAL A 1 386 ? -5.865 7.130 13.015 1.00 65.06 386 VAL A C 1
ATOM 3018 O O . VAL A 1 386 ? -6.831 7.243 12.260 1.00 65.06 386 VAL A O 1
ATOM 3021 N N . PRO A 1 387 ? -4.624 6.848 12.575 1.00 57.22 387 PRO A N 1
ATOM 3022 C CA . PRO A 1 387 ? -4.368 6.558 11.173 1.00 57.22 387 PRO A CA 1
ATOM 3023 C C . PRO A 1 387 ? -5.306 5.434 10.739 1.00 57.22 387 PRO A C 1
ATOM 3025 O O . PRO A 1 387 ? -5.255 4.326 11.291 1.00 57.22 387 PRO A O 1
ATOM 3028 N N . LYS A 1 388 ? -6.213 5.722 9.800 1.00 56.72 388 LYS A N 1
ATOM 3029 C CA . LYS A 1 388 ? -7.058 4.679 9.218 1.00 56.72 388 LYS A CA 1
ATOM 3030 C C . LYS A 1 388 ? -6.138 3.637 8.593 1.00 56.72 388 LYS A C 1
ATOM 3032 O O . LYS A 1 388 ? -5.025 3.945 8.176 1.00 56.72 388 LYS A O 1
ATOM 3037 N N . THR A 1 389 ? -6.603 2.400 8.458 1.00 44.75 389 THR A N 1
ATOM 3038 C CA . THR A 1 389 ? -5.856 1.373 7.708 1.00 44.75 389 THR A CA 1
ATOM 3039 C C . THR A 1 389 ? -5.518 1.844 6.280 1.00 44.75 389 THR A C 1
ATOM 3041 O O . THR A 1 389 ? -4.543 1.381 5.704 1.00 44.75 389 THR A O 1
ATOM 3044 N N . GLU A 1 390 ? -6.296 2.807 5.773 1.00 43.19 390 GLU A N 1
ATOM 3045 C CA . GLU A 1 390 ? -6.184 3.491 4.480 1.00 43.19 390 GLU A CA 1
ATOM 3046 C C . GLU A 1 390 ? -5.310 4.766 4.499 1.00 43.19 390 GLU A C 1
ATOM 3048 O O . GLU A 1 390 ? -4.979 5.274 3.440 1.00 43.19 390 GLU A O 1
ATOM 3053 N N . GLU A 1 391 ? -4.938 5.294 5.670 1.00 48.19 391 GLU A N 1
ATOM 3054 C CA . GLU A 1 391 ? -4.144 6.525 5.845 1.00 48.19 391 GLU A CA 1
ATOM 3055 C C . GLU A 1 391 ? -2.768 6.162 6.424 1.00 48.19 391 GLU A C 1
ATOM 3057 O O . GLU A 1 391 ? -2.366 6.558 7.522 1.00 48.19 391 GLU A O 1
ATOM 3062 N N . ARG A 1 392 ? -2.073 5.281 5.704 1.00 53.91 392 ARG A N 1
ATOM 3063 C CA . ARG A 1 392 ? -0.676 4.927 5.964 1.00 53.91 392 ARG A CA 1
ATOM 3064 C C . ARG A 1 392 ? 0.227 5.944 5.268 1.00 53.91 392 ARG A C 1
ATOM 3066 O O . ARG A 1 392 ? -0.182 6.571 4.305 1.00 53.91 392 ARG A O 1
ATOM 3073 N N . SER A 1 393 ? 1.452 6.120 5.763 1.00 50.47 393 SER A N 1
ATOM 3074 C CA . SER A 1 393 ? 2.468 6.864 5.006 1.00 50.47 393 SER A CA 1
ATOM 3075 C C . SER A 1 393 ? 2.702 6.153 3.677 1.00 50.47 393 SER A C 1
ATOM 3077 O O . SER A 1 393 ? 2.923 4.941 3.694 1.00 50.47 393 SER A O 1
ATOM 3079 N N . ASP A 1 394 ? 2.718 6.910 2.579 1.00 54.91 394 ASP A N 1
ATOM 3080 C CA . ASP A 1 394 ? 3.010 6.422 1.220 1.00 54.91 394 ASP A CA 1
ATOM 3081 C C . ASP A 1 394 ? 4.343 5.644 1.151 1.00 54.91 394 ASP A C 1
ATOM 3083 O O . ASP A 1 394 ? 4.533 4.769 0.316 1.00 54.91 394 ASP A O 1
ATOM 3087 N N . ALA A 1 395 ? 5.245 5.891 2.108 1.00 47.28 395 ALA A N 1
ATOM 3088 C CA . ALA A 1 395 ? 6.494 5.167 2.338 1.00 47.28 395 ALA A CA 1
ATOM 3089 C C . ALA A 1 395 ? 6.353 3.654 2.563 1.00 47.28 395 ALA A C 1
ATOM 3091 O O . ALA A 1 395 ? 7.307 2.891 2.399 1.00 47.28 395 ALA A O 1
ATOM 3092 N N . VAL A 1 396 ? 5.200 3.219 3.069 1.00 58.06 396 VAL A N 1
ATOM 3093 C CA . VAL A 1 396 ? 4.914 1.817 3.363 1.00 58.06 396 VAL A CA 1
ATOM 3094 C C . VAL A 1 396 ? 4.142 1.260 2.180 1.00 58.06 396 VAL A C 1
ATOM 3096 O O . VAL A 1 396 ? 3.175 1.876 1.755 1.00 58.06 396 VAL A O 1
ATOM 3099 N N . ARG A 1 397 ? 4.546 0.082 1.683 1.00 63.91 397 ARG A N 1
ATOM 3100 C CA . ARG A 1 397 ? 3.918 -0.599 0.539 1.00 63.91 397 ARG A CA 1
ATOM 3101 C C . ARG A 1 397 ? 2.396 -0.416 0.539 1.00 63.91 397 ARG A C 1
ATOM 3103 O O . ARG A 1 397 ? 1.740 -0.869 1.482 1.00 63.91 397 ARG A O 1
ATOM 3110 N N . SER A 1 398 ? 1.870 0.192 -0.527 1.00 67.81 398 SER A N 1
ATOM 3111 C CA . SER A 1 398 ? 0.435 0.383 -0.723 1.00 67.81 398 SER A CA 1
ATOM 3112 C C . SER A 1 398 ? -0.274 -0.963 -0.579 1.00 67.81 398 SER A C 1
ATOM 3114 O O . SER A 1 398 ? 0.079 -1.948 -1.235 1.00 67.81 398 SER A O 1
ATOM 3116 N N . GLU A 1 399 ? -1.235 -1.030 0.340 1.00 66.38 399 GLU A N 1
ATOM 3117 C CA . GLU A 1 399 ? -2.068 -2.214 0.530 1.00 66.38 399 GLU A CA 1
ATOM 3118 C C . GLU A 1 399 ? -3.359 -2.064 -0.272 1.00 66.38 399 GLU A C 1
ATOM 3120 O O . GLU A 1 399 ? -3.930 -0.970 -0.333 1.00 66.38 399 GLU A O 1
ATOM 3125 N N . PRO A 1 400 ? -3.860 -3.156 -0.866 1.00 80.81 400 PRO A N 1
ATOM 3126 C CA . PRO A 1 400 ? -5.139 -3.107 -1.539 1.00 80.81 400 PRO A CA 1
ATOM 3127 C C . PRO A 1 400 ? -6.256 -2.858 -0.522 1.00 80.81 400 PRO A C 1
ATOM 3129 O O . PRO A 1 400 ? -6.297 -3.462 0.553 1.00 80.81 400 PRO A O 1
ATOM 3132 N N . VAL A 1 401 ? -7.215 -2.012 -0.896 1.00 81.88 401 VAL A N 1
ATOM 3133 C CA . VAL A 1 401 ? -8.432 -1.749 -0.114 1.00 81.88 401 VAL A CA 1
ATOM 3134 C C . VAL A 1 401 ? -9.222 -3.039 0.076 1.00 81.88 401 VAL A C 1
ATOM 3136 O O . VAL A 1 401 ? -9.810 -3.280 1.138 1.00 81.88 401 VAL A O 1
ATOM 3139 N N . LEU A 1 402 ? -9.240 -3.866 -0.970 1.00 81.50 402 LEU A N 1
ATOM 3140 C CA . LEU A 1 402 ? -9.888 -5.161 -0.973 1.00 81.50 402 LEU A CA 1
ATOM 3141 C C . LEU A 1 402 ? -9.237 -6.081 -2.010 1.00 81.50 402 LEU A C 1
ATOM 3143 O O . LEU A 1 402 ? -9.015 -5.692 -3.152 1.00 81.50 402 LEU A O 1
ATOM 3147 N N . LEU A 1 403 ? -8.979 -7.321 -1.599 1.00 81.06 403 LEU A N 1
ATOM 3148 C CA . LEU A 1 403 ? -8.550 -8.412 -2.467 1.00 81.06 403 LEU A CA 1
ATOM 3149 C C . LEU A 1 403 ? -9.674 -9.451 -2.539 1.00 81.06 403 LEU A C 1
ATOM 3151 O O . LEU A 1 403 ? -10.114 -9.953 -1.494 1.00 81.06 403 LEU A O 1
ATOM 3155 N N . ASN A 1 404 ? -10.143 -9.734 -3.754 1.00 75.62 404 ASN A N 1
ATOM 3156 C CA . ASN A 1 404 ? -11.120 -10.782 -4.044 1.00 75.62 404 ASN A CA 1
ATOM 3157 C C . ASN A 1 404 ? -10.421 -12.087 -4.453 1.00 75.62 404 ASN A C 1
ATOM 3159 O O . ASN A 1 404 ? -9.318 -12.078 -4.992 1.00 75.62 404 ASN A O 1
ATOM 3163 N N . GLU A 1 405 ? -11.108 -13.213 -4.256 1.00 66.19 405 GLU A N 1
ATOM 3164 C CA . GLU A 1 405 ? -10.603 -14.556 -4.591 1.00 66.19 405 GLU A CA 1
ATOM 3165 C C . GLU A 1 405 ? -10.390 -14.760 -6.102 1.00 66.19 405 GLU A C 1
ATOM 3167 O O . GLU A 1 405 ? -9.571 -15.581 -6.497 1.00 66.19 405 GLU A O 1
ATOM 3172 N N . ASN A 1 406 ? -11.047 -13.955 -6.943 1.00 70.94 406 ASN A N 1
ATOM 3173 C CA . ASN A 1 406 ? -11.002 -14.063 -8.405 1.00 70.94 406 ASN A CA 1
ATOM 3174 C C . ASN A 1 406 ? -9.833 -13.291 -9.057 1.00 70.94 406 ASN A C 1
ATOM 3176 O O . ASN A 1 406 ? -9.863 -13.062 -10.261 1.00 70.94 406 ASN A O 1
ATOM 3180 N N . GLY A 1 407 ? -8.843 -12.823 -8.286 1.00 74.56 407 GLY A N 1
ATOM 3181 C CA . GLY A 1 407 ? -7.721 -12.029 -8.818 1.00 74.56 407 GLY A CA 1
ATOM 3182 C C . GLY A 1 407 ? -8.040 -10.550 -9.084 1.00 74.56 407 GLY A C 1
ATOM 3183 O O . GLY A 1 407 ? -7.231 -9.850 -9.688 1.00 74.56 407 GLY A O 1
ATOM 3184 N N . LEU A 1 408 ? -9.195 -10.073 -8.606 1.00 85.06 408 LEU A N 1
ATOM 3185 C CA . LEU A 1 408 ? -9.596 -8.666 -8.647 1.00 85.06 408 LEU A CA 1
ATOM 3186 C C . LEU A 1 408 ? -9.090 -7.929 -7.404 1.00 85.06 408 LEU A C 1
ATOM 3188 O O . LEU A 1 408 ? -9.360 -8.346 -6.269 1.00 85.06 408 LEU A O 1
ATOM 3192 N N . ILE A 1 409 ? -8.401 -6.813 -7.619 1.00 87.62 409 ILE A N 1
ATOM 3193 C CA . ILE A 1 409 ? -7.780 -6.008 -6.570 1.00 87.62 409 ILE A CA 1
ATOM 3194 C C . ILE A 1 409 ? -8.301 -4.575 -6.645 1.00 87.62 409 ILE A C 1
ATOM 3196 O O . ILE A 1 409 ? -8.197 -3.925 -7.680 1.00 87.62 409 ILE A O 1
ATOM 3200 N N . LEU A 1 410 ? -8.856 -4.071 -5.543 1.00 89.06 410 LEU A N 1
ATOM 3201 C CA . LEU A 1 410 ? -9.251 -2.669 -5.423 1.00 89.06 410 LEU A CA 1
ATOM 3202 C C . LEU A 1 410 ? -8.142 -1.875 -4.738 1.00 89.06 410 LEU A C 1
ATOM 3204 O O . LEU A 1 410 ? -7.738 -2.193 -3.618 1.00 89.06 410 LEU A O 1
ATOM 3208 N N . TRP A 1 411 ? -7.698 -0.818 -5.402 1.00 88.44 411 TRP A N 1
ATOM 3209 C CA . TRP A 1 411 ? -6.657 0.097 -4.952 1.00 88.44 411 TRP A CA 1
ATOM 3210 C C . TRP A 1 411 ? -7.248 1.474 -4.690 1.00 88.44 411 TRP A C 1
ATOM 3212 O O . TRP A 1 411 ? -8.182 1.878 -5.370 1.00 88.44 411 TRP A O 1
ATOM 3222 N N . LYS A 1 412 ? -6.687 2.213 -3.736 1.00 86.62 412 LYS A N 1
ATOM 3223 C CA . LYS A 1 412 ? -6.976 3.635 -3.538 1.00 86.62 412 LYS A CA 1
ATOM 3224 C C . LYS A 1 412 ? -5.652 4.370 -3.656 1.00 86.62 412 LYS A C 1
ATOM 3226 O O . LYS A 1 412 ? -4.871 4.355 -2.713 1.00 86.62 412 LYS A O 1
ATOM 3231 N N . LEU A 1 413 ? -5.384 4.892 -4.849 1.00 80.81 413 LEU A N 1
ATOM 3232 C CA . LEU A 1 413 ? -4.095 5.484 -5.210 1.00 80.81 413 LEU A CA 1
ATOM 3233 C C . LEU A 1 413 ? -4.209 7.009 -5.193 1.00 80.81 413 LEU A C 1
ATOM 3235 O O . LEU A 1 413 ? -5.179 7.568 -5.715 1.00 80.81 413 LEU A O 1
ATOM 3239 N N . GLN A 1 414 ? -3.225 7.670 -4.586 1.00 71.12 414 GLN A N 1
ATOM 3240 C CA . GLN A 1 414 ? -3.198 9.126 -4.424 1.00 71.12 414 GLN A CA 1
ATOM 3241 C C . GLN A 1 414 ? -2.553 9.808 -5.638 1.00 71.12 414 GLN A C 1
ATOM 3243 O O . GLN A 1 414 ? -2.957 10.904 -6.012 1.00 71.12 414 GLN A O 1
ATOM 3248 N N . SER A 1 415 ? -1.590 9.151 -6.294 1.00 63.66 415 SER A N 1
ATOM 3249 C CA . SER A 1 415 ? -0.812 9.741 -7.394 1.00 63.66 415 SER A CA 1
ATOM 3250 C C . SER A 1 415 ? -1.602 9.966 -8.692 1.00 63.66 415 SER A C 1
ATOM 3252 O O . SER A 1 415 ? -1.147 10.673 -9.588 1.00 63.66 415 SER A O 1
ATOM 3254 N N . TYR A 1 416 ? -2.794 9.376 -8.811 1.00 62.16 416 TYR A N 1
ATOM 3255 C CA . TYR A 1 416 ? -3.599 9.399 -10.032 1.00 62.16 416 TYR A CA 1
ATOM 3256 C C . TYR A 1 416 ? -4.486 10.651 -10.170 1.00 62.16 416 TYR A C 1
ATOM 3258 O O . TYR A 1 416 ? -4.783 11.091 -11.285 1.00 62.16 416 TYR A O 1
ATOM 3266 N N . SER A 1 417 ? -4.937 11.237 -9.059 1.00 63.09 417 SER A N 1
ATOM 3267 C CA . SER A 1 417 ? -5.815 12.410 -9.074 1.00 63.09 417 SER A CA 1
ATOM 3268 C C . SER A 1 417 ? -5.716 13.219 -7.785 1.00 63.09 417 SER A C 1
ATOM 3270 O O . SER A 1 417 ? -5.375 12.689 -6.738 1.00 63.09 417 SER A O 1
ATOM 3272 N N . ALA A 1 418 ? -6.074 14.509 -7.851 1.00 61.75 418 ALA A N 1
ATOM 3273 C CA . ALA A 1 418 ? -6.055 15.417 -6.696 1.00 61.75 418 ALA A CA 1
ATOM 3274 C C . ALA A 1 418 ? -6.860 14.899 -5.485 1.00 61.75 418 ALA A C 1
ATOM 3276 O O . ALA A 1 418 ? -6.566 15.257 -4.347 1.00 61.75 418 ALA A O 1
ATOM 3277 N N . GLU A 1 419 ? -7.851 14.043 -5.739 1.00 65.88 419 GLU A N 1
ATOM 3278 C CA . GLU A 1 419 ? -8.562 13.265 -4.728 1.00 65.88 419 GLU A CA 1
ATOM 3279 C C . GLU A 1 419 ? -8.274 11.770 -4.940 1.00 65.88 419 GLU A C 1
ATOM 3281 O O . GLU A 1 419 ? -8.302 11.321 -6.091 1.00 65.88 419 GLU A O 1
ATOM 3286 N N . PRO A 1 420 ? -8.026 10.984 -3.877 1.00 68.06 420 PRO A N 1
ATOM 3287 C CA . PRO A 1 420 ? -7.789 9.550 -4.001 1.00 68.06 420 PRO A CA 1
ATOM 3288 C C . PRO A 1 420 ? -9.026 8.847 -4.552 1.00 68.06 420 PRO A C 1
ATOM 3290 O O . PRO A 1 420 ? -10.082 8.842 -3.915 1.00 68.06 420 PRO A O 1
ATOM 3293 N N . LYS A 1 421 ? -8.879 8.208 -5.713 1.00 83.19 421 LYS A N 1
ATOM 3294 C CA . LYS A 1 421 ? -9.942 7.435 -6.364 1.00 83.19 421 LYS A CA 1
ATOM 3295 C C . LYS A 1 421 ? -9.694 5.945 -6.226 1.00 83.19 421 LYS A C 1
ATOM 3297 O O . LYS A 1 421 ? -8.548 5.495 -6.176 1.00 83.19 421 LYS A O 1
ATOM 3302 N N . ILE A 1 422 ? -10.782 5.179 -6.187 1.00 88.56 422 ILE A N 1
ATOM 3303 C CA . ILE A 1 422 ? -10.695 3.725 -6.200 1.00 88.56 422 ILE A CA 1
ATOM 3304 C C . ILE A 1 422 ? -10.466 3.269 -7.641 1.00 88.56 422 ILE A C 1
ATOM 3306 O O . ILE A 1 422 ? -11.182 3.687 -8.555 1.00 88.56 422 ILE A O 1
ATOM 3310 N N . LEU A 1 423 ? -9.466 2.414 -7.826 1.00 90.50 423 LEU A N 1
ATOM 3311 C CA . LEU A 1 423 ? -9.127 1.754 -9.080 1.00 90.50 423 LEU A CA 1
ATOM 3312 C C . LEU A 1 423 ? -9.278 0.245 -8.915 1.00 90.50 423 LEU A C 1
ATOM 3314 O O . LEU A 1 423 ? -9.054 -0.300 -7.834 1.00 90.50 423 LEU A O 1
ATOM 3318 N N . LEU A 1 424 ? -9.641 -0.434 -9.995 1.00 91.19 424 LEU A N 1
ATOM 3319 C CA . LEU A 1 424 ? -9.707 -1.889 -10.052 1.00 91.19 424 LEU A CA 1
ATOM 3320 C C . LEU A 1 424 ? -8.572 -2.409 -10.931 1.00 91.19 424 LEU A C 1
ATOM 3322 O O . LEU A 1 424 ? -8.462 -2.018 -12.088 1.00 91.19 424 LEU A O 1
ATOM 3326 N N . GLN A 1 425 ? -7.773 -3.314 -10.384 1.00 91.19 425 GLN A N 1
ATOM 3327 C CA . GLN A 1 425 ? -6.797 -4.108 -11.112 1.00 91.19 425 GLN A CA 1
ATOM 3328 C C . GLN A 1 425 ? -7.332 -5.535 -11.262 1.00 91.19 425 GLN A C 1
ATOM 3330 O O . GLN A 1 425 ? -7.713 -6.172 -10.278 1.00 91.19 425 GLN A O 1
ATOM 3335 N N . ASP A 1 426 ? -7.351 -6.034 -12.489 1.00 88.94 426 ASP A N 1
ATOM 3336 C CA . ASP A 1 426 ? -7.678 -7.411 -12.835 1.00 88.94 426 ASP A CA 1
ATOM 3337 C C . ASP A 1 426 ? -6.415 -8.092 -13.365 1.00 88.94 426 ASP A C 1
ATOM 3339 O O . ASP A 1 426 ? -5.885 -7.703 -14.403 1.00 88.94 426 ASP A O 1
ATOM 3343 N N . ILE A 1 427 ? -5.914 -9.079 -12.620 1.00 81.19 427 ILE A N 1
ATOM 3344 C CA . ILE A 1 427 ? -4.683 -9.812 -12.957 1.00 81.19 427 ILE A CA 1
ATOM 3345 C C . ILE A 1 427 ? -4.998 -11.100 -13.748 1.00 81.19 427 ILE A C 1
ATOM 3347 O O . ILE A 1 427 ? -4.093 -11.730 -14.303 1.00 81.19 427 ILE A O 1
ATOM 3351 N N . GLY A 1 428 ? -6.278 -11.486 -13.838 1.00 70.44 428 GLY A N 1
ATOM 3352 C CA . GLY A 1 428 ? -6.716 -12.759 -14.406 1.00 70.44 428 GLY A CA 1
ATOM 3353 C C . GLY A 1 428 ? -6.302 -13.980 -13.565 1.00 70.44 428 GLY A C 1
ATOM 3354 O O . GLY A 1 428 ? -5.248 -14.016 -12.929 1.00 70.44 428 GLY A O 1
ATOM 3355 N N . MET A 1 429 ? -7.142 -15.019 -13.551 1.00 58.97 429 MET A N 1
ATOM 3356 C CA . MET A 1 429 ? -6.843 -16.288 -12.863 1.00 58.97 429 MET A CA 1
ATOM 3357 C C . MET A 1 429 ? -6.062 -17.281 -13.742 1.00 58.97 429 MET A C 1
ATOM 3359 O O . MET A 1 429 ? -5.411 -18.180 -13.210 1.00 58.97 429 MET A O 1
ATOM 3363 N N . ASP A 1 430 ? -6.096 -17.118 -15.070 1.00 54.09 430 ASP A N 1
ATOM 3364 C CA . ASP A 1 430 ? -5.542 -18.093 -16.014 1.00 54.09 430 ASP A CA 1
ATOM 3365 C C . ASP A 1 430 ? -4.030 -17.924 -16.224 1.00 54.09 430 ASP A C 1
ATOM 3367 O O . ASP A 1 430 ? -3.514 -16.862 -16.578 1.00 54.09 430 ASP A O 1
ATOM 3371 N N . SER A 1 431 ? -3.305 -19.025 -16.022 1.00 51.59 431 SER A N 1
ATOM 3372 C CA . SER A 1 431 ? -1.842 -19.104 -15.941 1.00 51.59 431 SER A CA 1
ATOM 3373 C C . SER A 1 431 ? -1.084 -18.850 -17.248 1.00 51.59 431 SER A C 1
ATOM 3375 O O . SER A 1 431 ? 0.144 -18.803 -17.218 1.00 51.59 431 SER A O 1
ATOM 3377 N N . GLU A 1 432 ? -1.767 -18.685 -18.383 1.00 53.53 432 GLU A N 1
ATOM 3378 C CA . GLU A 1 432 ? -1.108 -18.603 -19.695 1.00 53.53 432 GLU A CA 1
ATOM 3379 C C . GLU A 1 432 ? -0.973 -17.174 -20.240 1.00 53.53 432 GLU A C 1
ATOM 3381 O O . GLU A 1 432 ? -0.051 -16.914 -21.013 1.00 53.53 432 GLU A O 1
ATOM 3386 N N . LYS A 1 433 ? -1.817 -16.225 -19.801 1.00 54.47 433 LYS A N 1
ATOM 3387 C CA . LYS A 1 433 ? -1.692 -14.788 -20.108 1.00 54.47 433 LYS A CA 1
ATOM 3388 C C . LYS A 1 433 ? -2.273 -13.957 -18.964 1.00 54.47 433 LYS A C 1
ATOM 3390 O O . LYS A 1 433 ? -3.458 -13.638 -18.965 1.00 54.47 433 LYS A O 1
ATOM 3395 N N . ARG A 1 434 ? -1.434 -13.594 -17.989 1.00 60.00 434 ARG A N 1
ATOM 3396 C CA . ARG A 1 434 ? -1.783 -12.554 -17.010 1.00 60.00 434 ARG A CA 1
ATOM 3397 C C . ARG A 1 434 ? -1.827 -11.216 -17.739 1.00 60.00 434 ARG A C 1
ATOM 3399 O O . ARG A 1 434 ? -0.789 -10.607 -17.981 1.00 60.00 434 ARG A O 1
ATOM 3406 N N . GLU A 1 435 ? -3.012 -10.807 -18.163 1.00 66.31 435 GLU A N 1
ATOM 3407 C CA . GLU A 1 435 ? -3.231 -9.470 -18.703 1.00 66.31 435 GLU A CA 1
ATOM 3408 C C . GLU A 1 435 ? -3.530 -8.546 -17.526 1.00 66.31 435 GLU A C 1
ATOM 3410 O O . GLU A 1 435 ? -4.634 -8.576 -16.997 1.00 66.31 435 GLU A O 1
ATOM 3415 N N . ASP A 1 436 ? -2.538 -7.760 -17.105 1.00 83.75 436 ASP A N 1
ATOM 3416 C CA . ASP A 1 436 ? -2.705 -6.741 -16.066 1.00 83.75 436 ASP A CA 1
ATOM 3417 C C . ASP A 1 436 ? -3.600 -5.606 -16.590 1.00 83.75 436 ASP A C 1
ATOM 3419 O O . ASP A 1 436 ? -3.155 -4.748 -17.358 1.00 83.75 436 ASP A O 1
ATOM 3423 N N . LYS A 1 437 ? -4.891 -5.646 -16.245 1.00 89.81 437 LYS A N 1
ATOM 3424 C CA . LYS A 1 437 ? -5.904 -4.692 -16.713 1.00 89.81 437 LYS A CA 1
ATOM 3425 C C . LYS A 1 437 ? -6.326 -3.765 -15.591 1.00 89.81 437 LYS A C 1
ATOM 3427 O O . LYS A 1 437 ? -6.671 -4.206 -14.500 1.00 89.81 437 LYS A O 1
ATOM 3432 N N . TRP A 1 438 ? -6.382 -2.477 -15.902 1.00 92.88 438 TRP A N 1
ATOM 3433 C CA . TRP A 1 438 ? -6.745 -1.438 -14.950 1.00 92.88 438 TRP A CA 1
ATOM 3434 C C . TRP A 1 438 ? -8.043 -0.751 -15.355 1.00 92.88 438 TRP A C 1
ATOM 3436 O O . TRP A 1 438 ? -8.268 -0.462 -16.532 1.00 92.88 438 TRP A O 1
ATOM 3446 N N . PHE A 1 439 ? -8.887 -0.466 -14.368 1.00 91.81 439 PHE A N 1
ATOM 3447 C CA . PHE A 1 439 ? -10.173 0.193 -14.542 1.00 91.81 439 PHE A CA 1
ATOM 3448 C C . PHE A 1 439 ? -10.361 1.312 -13.516 1.00 91.81 439 PHE A C 1
ATOM 3450 O O . PHE A 1 439 ? -9.895 1.230 -12.378 1.00 91.81 439 PHE A O 1
ATOM 3457 N N . THR A 1 440 ? -11.084 2.345 -13.927 1.00 91.69 440 THR A N 1
ATOM 3458 C CA . THR A 1 440 ? -11.516 3.477 -13.106 1.00 91.69 440 THR A CA 1
ATOM 3459 C C . THR A 1 440 ? -13.040 3.540 -13.058 1.00 91.69 440 THR A C 1
ATOM 3461 O O . THR A 1 440 ? -13.725 2.869 -13.830 1.00 91.69 440 THR A O 1
ATOM 3464 N N . TYR A 1 441 ? -13.571 4.351 -12.153 1.00 90.25 441 TYR A N 1
ATOM 3465 C CA . TYR A 1 441 ? -15.007 4.528 -11.956 1.00 90.25 441 TYR A CA 1
ATOM 3466 C C . TYR A 1 441 ? -15.363 6.011 -12.006 1.00 90.25 441 TYR A C 1
ATOM 3468 O O . TYR A 1 441 ? -14.602 6.850 -11.504 1.00 90.25 441 TYR A O 1
ATOM 3476 N N . ASP A 1 442 ? -16.515 6.327 -12.596 1.00 88.81 442 ASP A N 1
ATOM 3477 C CA . ASP A 1 442 ? -17.091 7.671 -12.533 1.00 88.81 442 ASP A CA 1
ATOM 3478 C C . ASP A 1 442 ? -17.596 8.015 -11.118 1.00 88.81 442 ASP A C 1
ATOM 3480 O O . ASP A 1 442 ? -17.560 7.190 -10.208 1.00 88.81 442 ASP A O 1
ATOM 3484 N N . ALA A 1 443 ? -18.043 9.253 -10.900 1.00 86.44 443 ALA A N 1
ATOM 3485 C CA . ALA A 1 443 ? -18.430 9.718 -9.567 1.00 86.44 443 ALA A CA 1
ATOM 3486 C C . ALA A 1 443 ? -19.589 8.917 -8.937 1.00 86.44 443 ALA A C 1
ATOM 3488 O O . ALA A 1 443 ? -19.600 8.734 -7.720 1.00 86.44 443 ALA A O 1
ATOM 3489 N N . GLU A 1 444 ? -20.541 8.429 -9.737 1.00 87.56 444 GLU A N 1
ATOM 3490 C CA . GLU A 1 444 ? -21.669 7.630 -9.242 1.00 87.56 444 GLU A CA 1
ATOM 3491 C C . GLU A 1 444 ? -21.187 6.221 -8.882 1.00 87.56 444 GLU A C 1
ATOM 3493 O O . GLU A 1 444 ? -21.426 5.725 -7.777 1.00 87.56 444 GLU A O 1
ATOM 3498 N N . GLN A 1 445 ? -20.399 5.621 -9.772 1.00 88.62 445 GLN A N 1
ATOM 3499 C CA . GLN A 1 445 ? -19.814 4.301 -9.586 1.00 88.62 445 GLN A CA 1
ATOM 3500 C C . GLN A 1 445 ? -18.826 4.244 -8.411 1.00 88.62 445 GLN A C 1
ATOM 3502 O O . GLN A 1 445 ? -18.787 3.240 -7.705 1.00 88.62 445 GLN A O 1
ATOM 3507 N N . GLN A 1 446 ? -18.050 5.304 -8.144 1.00 88.88 446 GLN A N 1
ATOM 3508 C CA . GLN A 1 446 ? -17.159 5.363 -6.973 1.00 88.88 446 GLN A CA 1
ATOM 3509 C C . GLN A 1 446 ? -17.953 5.143 -5.675 1.00 88.88 446 GLN A C 1
ATOM 3511 O O . GLN A 1 446 ? -17.531 4.367 -4.816 1.00 88.88 446 GLN A O 1
ATOM 3516 N N . GLN A 1 447 ? -19.149 5.734 -5.563 1.00 86.81 447 GLN A N 1
ATOM 3517 C CA . GLN A 1 447 ? -20.006 5.542 -4.394 1.00 86.81 447 GLN A CA 1
ATOM 3518 C C . GLN A 1 447 ? -20.553 4.109 -4.301 1.00 86.81 447 GLN A C 1
ATOM 3520 O O . GLN A 1 447 ? -20.654 3.551 -3.203 1.00 86.81 447 GLN A O 1
ATOM 3525 N N . GLU A 1 448 ? -20.892 3.492 -5.434 1.00 88.62 448 GLU A N 1
ATOM 3526 C CA . GLU A 1 448 ? -21.309 2.086 -5.493 1.00 88.62 448 GLU A CA 1
ATOM 3527 C C . GLU A 1 448 ? -20.186 1.138 -5.054 1.00 88.62 448 GLU A C 1
ATOM 3529 O O . GLU A 1 448 ? -20.428 0.206 -4.282 1.00 88.62 448 GLU A O 1
ATOM 3534 N N . VAL A 1 449 ? -18.946 1.405 -5.473 1.00 88.06 449 VAL A N 1
ATOM 3535 C CA . VAL A 1 449 ? -17.767 0.629 -5.068 1.00 88.06 449 VAL A CA 1
ATOM 3536 C C . VAL A 1 449 ? -17.495 0.777 -3.570 1.00 88.06 449 VAL A C 1
ATOM 3538 O O . VAL A 1 449 ? -17.217 -0.218 -2.901 1.00 88.06 449 VAL A O 1
ATOM 3541 N N . GLU A 1 450 ? -17.635 1.974 -2.997 1.00 88.12 450 GLU A N 1
ATOM 3542 C CA . GLU A 1 450 ? -17.522 2.173 -1.544 1.00 88.12 450 GLU A CA 1
ATOM 3543 C C . GLU A 1 450 ? -18.585 1.391 -0.758 1.00 88.12 450 GLU A C 1
ATOM 3545 O O . GLU A 1 450 ? -18.287 0.775 0.277 1.00 88.12 450 GLU A O 1
ATOM 3550 N N . ASN A 1 451 ? -19.821 1.362 -1.267 1.00 86.88 451 ASN A N 1
ATOM 3551 C CA . ASN A 1 451 ? -20.906 0.568 -0.691 1.00 86.88 451 ASN A CA 1
ATOM 3552 C C . ASN A 1 451 ? -20.591 -0.931 -0.769 1.00 86.88 451 ASN A C 1
ATOM 3554 O O . ASN A 1 451 ? -20.773 -1.651 0.217 1.00 86.88 451 ASN A O 1
ATOM 3558 N N . TYR A 1 452 ? -20.060 -1.392 -1.904 1.00 88.00 452 TYR A N 1
ATOM 3559 C CA . TYR A 1 452 ? -19.597 -2.765 -2.089 1.00 88.00 452 TYR A CA 1
ATOM 3560 C C . TYR A 1 452 ? -18.471 -3.128 -1.105 1.00 88.00 452 TYR A C 1
ATOM 3562 O O . TYR A 1 452 ? -18.549 -4.156 -0.430 1.00 88.00 452 TYR A O 1
ATOM 3570 N N . ILE A 1 453 ? -17.452 -2.274 -0.950 1.00 86.06 453 ILE A N 1
ATOM 3571 C CA . ILE A 1 453 ? -16.351 -2.485 0.005 1.00 86.06 453 ILE A CA 1
ATOM 3572 C C . ILE A 1 453 ? -16.896 -2.588 1.433 1.00 86.06 453 ILE A C 1
ATOM 3574 O O . ILE A 1 453 ? -16.537 -3.508 2.172 1.00 86.06 453 ILE A O 1
ATOM 3578 N N . SER A 1 454 ? -17.797 -1.681 1.814 1.00 85.94 454 SER A N 1
ATOM 3579 C CA . SER A 1 454 ? -18.437 -1.676 3.132 1.00 85.94 454 SER A CA 1
ATOM 3580 C C . SER A 1 454 ? -19.255 -2.947 3.378 1.00 85.94 454 SER A C 1
ATOM 3582 O O . SER A 1 454 ? -19.170 -3.543 4.455 1.00 85.94 454 SER A O 1
ATOM 3584 N N . PHE A 1 455 ? -20.004 -3.406 2.372 1.00 85.12 455 PHE A N 1
ATOM 3585 C CA . PHE A 1 455 ? -20.746 -4.664 2.423 1.00 85.12 455 PHE A CA 1
ATOM 3586 C C . PHE A 1 455 ? -19.815 -5.864 2.614 1.00 85.12 455 PHE A C 1
ATOM 3588 O O . PHE A 1 455 ? -20.040 -6.676 3.511 1.00 85.12 455 PHE A O 1
ATOM 3595 N N . GLN A 1 456 ? -18.725 -5.947 1.849 1.00 82.94 456 GLN A N 1
ATOM 3596 C CA . GLN A 1 456 ? -17.779 -7.058 1.952 1.00 82.94 456 GLN A CA 1
ATOM 3597 C C . GLN A 1 456 ? -17.023 -7.078 3.282 1.00 82.94 456 GLN A C 1
ATOM 3599 O O . GLN A 1 456 ? -16.823 -8.147 3.867 1.00 82.94 456 GLN A O 1
ATOM 3604 N N . ARG A 1 457 ? -16.639 -5.905 3.803 1.00 82.00 457 ARG A N 1
ATOM 3605 C CA . ARG A 1 457 ? -16.069 -5.783 5.153 1.00 82.00 457 ARG A CA 1
ATOM 3606 C C . ARG A 1 457 ? -17.054 -6.317 6.185 1.00 82.00 457 ARG A C 1
ATOM 3608 O O . ARG A 1 457 ? -16.696 -7.210 6.947 1.00 82.00 457 ARG A O 1
ATOM 3615 N N . LYS A 1 458 ? -18.313 -5.873 6.134 1.00 81.00 458 LYS A N 1
ATOM 3616 C CA . LYS A 1 458 ? -19.365 -6.336 7.044 1.00 81.00 458 LYS A CA 1
ATOM 3617 C C . LYS A 1 458 ? -19.602 -7.846 6.948 1.00 81.00 458 LYS A C 1
ATOM 3619 O O . LYS A 1 458 ? -19.627 -8.508 7.979 1.00 81.00 458 LYS A O 1
ATOM 3624 N N . LYS A 1 459 ? -19.694 -8.411 5.739 1.00 79.19 459 LYS A N 1
ATOM 3625 C CA . LYS A 1 459 ? -19.862 -9.858 5.511 1.00 79.19 459 LYS A CA 1
ATOM 3626 C C . LYS A 1 459 ? -18.717 -10.667 6.128 1.00 79.19 459 LYS A C 1
ATOM 3628 O O . LYS A 1 459 ? -18.955 -11.699 6.759 1.00 79.19 459 LYS A O 1
ATOM 3633 N N . ARG A 1 460 ? -17.471 -10.185 6.017 1.00 70.88 460 ARG A N 1
ATOM 3634 C CA . ARG A 1 460 ? -16.306 -10.796 6.685 1.00 70.88 460 ARG A CA 1
ATOM 3635 C C . ARG A 1 460 ? -16.444 -10.736 8.208 1.00 70.88 460 ARG A C 1
ATOM 3637 O O . ARG A 1 460 ? -16.262 -11.762 8.865 1.00 70.88 460 ARG A O 1
ATOM 3644 N N . THR A 1 461 ? -16.819 -9.588 8.770 1.00 70.50 461 THR A N 1
ATOM 3645 C CA . THR A 1 461 ? -17.003 -9.415 10.221 1.00 70.50 461 THR A CA 1
ATOM 3646 C C . THR A 1 461 ? -18.149 -10.272 10.763 1.00 70.50 461 THR A C 1
ATOM 3648 O O . THR A 1 461 ? -17.992 -10.931 11.791 1.00 70.50 461 THR A O 1
ATOM 3651 N N . ASP A 1 462 ? -19.274 -10.337 10.052 1.00 69.38 462 ASP A N 1
ATOM 3652 C CA . ASP A 1 462 ? -20.450 -11.131 10.416 1.00 69.38 462 ASP A CA 1
ATOM 3653 C C . ASP A 1 462 ? -20.166 -12.635 10.301 1.00 69.38 462 ASP A C 1
ATOM 3655 O O . ASP A 1 462 ? -20.565 -13.402 11.174 1.00 69.38 462 ASP A O 1
ATOM 3659 N N . CYS A 1 463 ? -19.376 -13.072 9.314 1.00 56.00 463 CYS A N 1
ATOM 3660 C CA . CYS A 1 463 ? -18.876 -14.447 9.235 1.00 56.00 463 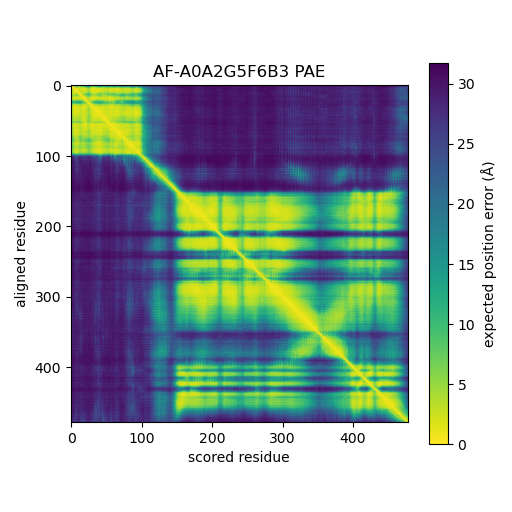CYS A CA 1
ATOM 3661 C C . CYS A 1 463 ? -17.968 -14.793 10.431 1.00 56.00 463 CYS A C 1
ATOM 3663 O O . CYS A 1 463 ? -18.098 -15.865 11.029 1.00 56.00 463 CYS A O 1
ATOM 3665 N N . ILE A 1 464 ? -17.090 -13.871 10.844 1.00 57.53 464 ILE A N 1
ATOM 3666 C CA . ILE A 1 464 ? -16.238 -14.034 12.034 1.00 57.53 464 ILE A CA 1
ATOM 3667 C C . ILE A 1 464 ? -17.089 -14.091 13.315 1.00 57.53 464 ILE A C 1
ATOM 3669 O O . ILE A 1 464 ? -16.824 -14.917 14.193 1.00 57.53 464 ILE A O 1
ATOM 3673 N N . LYS A 1 465 ? -18.121 -13.246 13.437 1.00 57.25 465 LYS A N 1
ATOM 3674 C CA . LYS A 1 465 ? -19.041 -13.222 14.587 1.00 57.25 465 LYS A CA 1
ATOM 3675 C C . LYS A 1 465 ? -19.944 -14.453 14.632 1.00 57.25 465 LYS A C 1
ATOM 3677 O O . LYS A 1 465 ? -20.080 -15.041 15.700 1.00 57.25 465 LYS A O 1
ATOM 3682 N N . SER A 1 466 ? -20.479 -14.884 13.491 1.00 49.38 466 SER A N 1
ATOM 3683 C CA . SER A 1 466 ? -21.279 -16.102 13.338 1.00 49.38 466 SER A CA 1
ATOM 3684 C C . SER A 1 466 ? -20.476 -17.321 13.787 1.00 49.38 466 SER A C 1
ATOM 3686 O O . SER A 1 466 ? -20.892 -17.995 14.727 1.00 49.38 466 SER A O 1
ATOM 3688 N N . LYS A 1 467 ? -19.239 -17.487 13.288 1.00 50.09 467 LYS A N 1
ATOM 3689 C CA . LYS A 1 467 ? -18.308 -18.529 13.759 1.00 50.09 467 LYS A CA 1
ATOM 3690 C C . LYS A 1 467 ? -18.054 -18.450 15.270 1.00 50.09 467 LYS A C 1
ATOM 3692 O O . LYS A 1 467 ? -18.096 -19.471 15.944 1.00 50.09 467 LYS A O 1
ATOM 3697 N N . LYS A 1 468 ? -17.857 -17.251 15.839 1.00 47.19 468 LYS A N 1
ATOM 3698 C CA . LYS A 1 468 ? -17.708 -17.060 17.300 1.00 47.19 468 LYS A CA 1
ATOM 3699 C C . LYS A 1 468 ? -18.997 -17.361 18.092 1.00 47.19 468 LYS A C 1
ATOM 3701 O O . LYS A 1 468 ? -18.900 -17.701 19.269 1.00 47.19 468 LYS A O 1
ATOM 3706 N N . SER A 1 469 ? -20.179 -17.206 17.491 1.00 39.72 469 SER A N 1
ATOM 3707 C CA . SER A 1 469 ? -21.490 -17.428 18.123 1.00 39.72 469 SER A CA 1
ATOM 3708 C C . SER A 1 469 ? -21.941 -18.889 18.072 1.00 39.72 469 SER A C 1
ATOM 3710 O O . SER A 1 469 ? -22.441 -19.391 19.074 1.00 39.72 469 SER A O 1
ATOM 3712 N N . THR A 1 470 ? -21.672 -19.600 16.972 1.00 43.12 470 THR A N 1
ATOM 3713 C CA . THR A 1 470 ? -21.889 -21.048 16.849 1.00 43.12 470 THR A CA 1
ATOM 3714 C C . THR A 1 470 ? -21.065 -21.792 17.898 1.00 43.12 470 THR A C 1
ATOM 3716 O O . THR A 1 470 ? -21.618 -22.583 18.654 1.00 43.12 470 THR A O 1
ATOM 3719 N N . ILE A 1 471 ? -19.802 -21.386 18.081 1.00 44.50 471 ILE A N 1
ATOM 3720 C CA . ILE A 1 471 ? -18.914 -21.901 19.138 1.00 44.50 471 ILE A CA 1
ATOM 3721 C C . ILE A 1 471 ? -19.457 -21.617 20.555 1.00 44.50 471 ILE A C 1
ATOM 3723 O O . ILE A 1 471 ? -19.181 -22.367 21.482 1.00 44.50 471 ILE A O 1
ATOM 3727 N N . LYS A 1 472 ? -20.231 -20.542 20.771 1.00 38.19 472 LYS A N 1
ATOM 3728 C CA . LYS A 1 472 ? -20.829 -20.239 22.088 1.00 38.19 472 LYS A CA 1
ATOM 3729 C C . LYS A 1 472 ? -22.149 -20.971 22.341 1.00 38.19 472 LYS A C 1
ATOM 3731 O O . LYS A 1 472 ? -22.422 -21.303 23.489 1.00 38.19 472 LYS A O 1
ATOM 3736 N N . ASN A 1 473 ? -22.963 -21.195 21.311 1.00 35.00 473 ASN A N 1
ATOM 3737 C CA . ASN A 1 473 ? -24.266 -21.852 21.451 1.00 35.00 473 ASN A CA 1
ATOM 3738 C C . ASN A 1 473 ? -24.147 -23.377 21.566 1.00 35.00 473 ASN A C 1
ATOM 3740 O O . ASN A 1 473 ? -24.962 -23.986 22.255 1.00 35.00 473 ASN A O 1
ATOM 3744 N N . GLU A 1 474 ? -23.113 -23.988 20.983 1.00 38.59 474 GLU A N 1
ATOM 3745 C CA . GLU A 1 474 ? -22.824 -25.417 21.182 1.00 38.59 474 GLU A CA 1
ATOM 3746 C C . GLU A 1 474 ? -22.389 -25.737 22.623 1.00 38.59 474 GLU A C 1
ATOM 3748 O O . GLU A 1 474 ? -22.665 -26.825 23.112 1.00 38.59 474 GLU A O 1
ATOM 3753 N N . VAL A 1 475 ? -21.840 -24.758 23.354 1.00 41.41 475 VAL A N 1
ATOM 3754 C CA . VAL A 1 475 ? -21.452 -24.886 24.775 1.00 41.41 475 VAL A CA 1
ATOM 3755 C C . VAL A 1 475 ? -22.648 -24.738 25.737 1.00 41.41 475 VAL A C 1
ATOM 3757 O O . VAL A 1 475 ? -22.532 -25.050 26.917 1.00 41.41 475 VAL A O 1
ATOM 3760 N N . PHE A 1 476 ? -23.815 -24.276 25.266 1.00 34.78 476 PHE A N 1
ATOM 3761 C CA . PHE A 1 476 ? -25.024 -24.125 26.095 1.00 34.78 476 PHE A CA 1
ATOM 3762 C C . PHE A 1 476 ? -26.046 -25.267 25.942 1.00 34.78 476 PHE A C 1
ATOM 3764 O O . PHE A 1 476 ? -26.999 -25.318 26.719 1.00 34.78 476 PHE A O 1
ATOM 3771 N N . PHE A 1 477 ? -25.859 -26.180 24.981 1.00 34.94 477 PHE A N 1
ATOM 3772 C CA . PHE A 1 477 ? -26.749 -27.332 24.746 1.00 34.94 477 PHE A CA 1
ATOM 3773 C C . PHE A 1 477 ? -26.083 -28.710 24.935 1.00 34.94 477 PHE A C 1
ATOM 3775 O O . PHE A 1 477 ? -26.691 -29.731 24.610 1.00 34.94 477 PHE A O 1
ATOM 3782 N N . THR A 1 478 ? -24.888 -28.762 25.523 1.00 35.25 478 THR A N 1
ATOM 3783 C CA . THR A 1 478 ? -24.251 -29.989 26.041 1.00 35.25 478 THR A CA 1
ATOM 3784 C C . THR A 1 478 ? -23.901 -29.809 27.503 1.00 35.25 478 THR A C 1
ATOM 3786 O O . THR A 1 478 ? -24.070 -30.779 28.273 1.00 35.25 478 THR A O 1
#

Mean predicted aligned error: 19.08 Å

pLDDT: mean 74.63, std 18.7, range [26.72, 94.31]

Radius of gyration: 30.8 Å; Cα contacts (8 Å, |Δi|>4): 456; chains: 1; bounding box: 74×70×82 Å

InterPro domains:
  IPR018501 DDT domain [PS50827] (171-236)
  IPR018501 DDT domain [SM00571] (171-236)
  IPR018866 Zinc-finger domain of monoamine-oxidase A repressor R1 [PF10497] (3-97)
  IPR040221 CDCA7/CDA7L [PTHR31169] (2-401)

Foldseek 3Di:
DDFDAAPAPRDTDPDDWAAAQDDDPNHGDGHIHDQCCCFAAPVDGRVVQNPDNHRHDCVRVLNDQHCVSQVVVVHHRPPDCSLVCVVVPHRYNSRVCVVVPPDDDDDDDDDDDDDPDSVVVVVLVVVVLVVVVVVPPPDDDDDPDDDDDDDQQDQDDFAFDQAFPNRGHDQLCPVLLLLQLLLCQQCCPVLVPDVCLSVLLLNCLRVADPDDDDFDDSLVVLLLSLLQLLCVLVVHPDRDDRPPFQLPSLLSLLVLQVPDPDHDPPDDNCQSVPGRVSLSVDHSSSSSVSSSVSSVSSCVGPSLVVVLVVLVVVLVVQLVVLVVQLVVLVVQLVVLVVVLVVVLVVVCVVVVNDHDDPVVVVVSCVVSVVVNVVSVVSNVVSVVSNQDPQNGRSSDPFDFLDDDPQQKTWGQRCSRDVHTFIKIWHQGPDPPDRSTTIGGDDPVSSVSNVVSSVSVVVVVSVVVVVVVVVVVVVVVPD

Solvent-accessible surface area (backbone atoms only — not comparable to full-atom values): 28217 Å² total; per-residue (Å²): 133,92,57,52,57,18,70,72,82,62,49,71,36,87,66,76,62,27,64,29,58,32,71,54,94,95,37,76,40,85,53,29,33,37,41,69,56,35,25,40,45,62,58,40,54,36,72,62,49,59,71,43,84,72,34,57,40,49,63,81,71,71,66,40,66,35,52,68,55,20,48,75,72,74,40,77,56,61,75,88,42,52,64,60,21,49,77,73,70,31,77,9,34,40,60,46,52,66,70,60,65,71,88,73,86,82,81,85,81,92,86,78,88,84,77,91,56,76,74,57,56,64,52,53,59,54,55,57,60,59,48,70,63,63,76,68,80,80,75,97,70,97,68,95,77,76,88,74,82,90,72,84,73,74,80,76,88,60,46,77,44,45,63,57,81,91,38,80,43,60,56,83,42,42,61,59,50,51,53,45,39,44,50,49,64,34,39,23,78,87,66,68,55,58,92,66,47,62,61,49,33,56,48,47,48,67,70,54,89,84,75,78,94,88,71,81,50,69,55,55,48,51,52,39,54,50,50,40,53,43,39,50,64,74,68,50,88,76,77,70,52,99,81,56,69,74,43,59,59,45,42,53,48,45,47,51,55,71,73,44,94,60,89,74,83,89,61,65,89,66,58,50,78,72,41,55,70,55,65,79,66,52,54,46,64,59,52,51,52,51,51,46,51,51,52,56,56,38,56,71,28,63,70,48,43,51,49,36,51,50,51,52,51,53,51,51,51,48,40,49,56,21,48,52,47,36,53,53,34,53,50,49,51,52,48,52,55,49,47,53,55,50,53,52,52,52,55,26,55,76,52,77,69,41,81,73,54,72,67,64,50,47,54,57,47,51,58,50,49,53,55,50,51,51,45,49,50,56,30,52,53,26,54,71,56,33,63,47,93,87,56,61,64,64,59,47,83,86,68,62,78,41,79,50,95,72,41,40,35,32,34,68,47,58,72,65,38,103,59,69,46,65,33,40,38,35,38,55,79,55,93,87,64,65,55,62,41,47,22,35,56,56,81,70,51,46,54,52,47,53,51,40,51,52,50,52,51,48,52,53,52,49,51,54,48,48,57,57,44,54,64,52,54,60,68,73,77,112

Secondary structure (DSSP, 8-state):
--PEEPTTT--EESS-EEEP--EETTEE---EEEHHHHHHHH---HHHHHH-TT---TTTTT---SHHHHHHTTPPP--S-HHHHHHTT-SSHHHHHHHT-S---------SPPPS-HHHHHHHHHHHHHHHTTTS---------PPPP--PPPPPPPEE--EETTEE--HHHHHHHHHHHHHHHHTTTTTTPPTTHHHHHHHHHHH-----SSS--HHHHHHHHHHHHHHHHTT------TTS-TTHHHHHHHHHHHH-SS--TTS-GGGGGS-GGGGGGS-HHHHHHHHHHHHHHHHTSHHHHHHHHHHHHHHHHHHHHHHHHHHHHHHHHHHHHHHHHHHHHHHHHHTTTPPPPHHHHHHHHHHHHHHHHHHHHHHHHHHHTSPPTT---TTS-PPPSEE-TTSEEEEEESTTSSS-EEEEEE--S-TT----EEEE--HHHHHHHHHHHHHHHHHHHHHHHHHHHHHHHTTT--

Nearest PDB structures (foldseek):
  8yv8-assembly1_K  TM=8.721E-01  e=4.600E-07  Homo sapiens